Protein AF-0000000066917294 (afdb_homodimer)

pLDDT: mean 81.34, std 23.41, range [24.56, 98.25]

Radius of gyration: 37.77 Å; Cα contacts (8 Å, |Δi|>4): 476; chains: 2; bounding box: 68×116×68 Å

Solvent-accessible surface area (backbone atoms only — not comparable to full-atom values): 24797 Å² total; per-residue (Å²): 137,82,80,77,76,80,72,76,72,76,74,70,77,68,64,70,39,79,53,66,88,79,61,18,73,40,46,67,68,54,46,49,54,53,42,53,49,55,35,46,31,51,70,70,41,94,56,87,54,57,51,57,59,72,51,52,54,49,43,52,50,47,40,51,54,53,56,52,49,43,58,54,46,51,52,51,37,52,50,51,51,46,49,53,49,53,38,50,50,52,50,50,51,54,38,68,73,42,35,69,61,51,50,50,53,28,50,53,29,49,75,72,70,45,78,50,37,54,46,73,71,51,45,52,48,41,53,52,51,50,52,54,47,45,55,48,42,48,60,56,43,57,73,71,29,79,81,77,60,64,77,68,71,70,65,67,73,62,77,60,83,41,70,39,42,36,30,30,70,29,80,85,51,51,61,44,64,41,71,35,87,87,42,86,92,41,64,44,78,43,80,50,52,61,72,37,74,45,82,40,51,36,84,65,43,50,68,38,40,63,70,63,36,30,42,56,107,136,83,80,78,75,80,71,76,71,76,73,70,76,66,66,71,40,78,49,64,89,79,63,16,72,43,45,69,68,54,44,49,53,52,44,51,50,54,34,46,32,51,70,70,41,94,56,85,54,57,51,57,58,72,51,51,53,50,43,52,51,46,40,51,52,54,55,53,51,43,58,55,45,51,51,50,38,52,51,51,50,47,48,52,50,52,39,50,49,53,50,51,52,53,38,68,74,42,36,68,60,52,50,50,53,29,50,54,29,49,74,73,70,46,76,51,37,54,46,73,71,51,45,52,49,39,52,52,50,51,52,55,46,44,55,48,41,49,60,56,42,58,72,70,28,79,79,74,60,62,76,67,71,68,66,66,72,62,77,63,83,42,69,39,41,37,30,29,70,30,78,83,51,50,60,46,66,42,72,34,88,88,43,86,93,41,65,46,78,42,81,49,52,61,73,36,74,45,80,41,50,37,84,62,44,50,67,38,38,62,71,63,36,30,42,56,106

Foldseek 3Di:
DDPPPPPPPPPPVQVQQCAPDPCSRPGLVRLVVVCVVVVVCCVPDPDHDDDDVSSVVVNVVSVVVVVVVVVVVVVVVVVVVCVVCVVVVVVLVVCLVPVVVLLVVQVVCVVVVHDGPDDPVSNVVSVVSVVVVCVVCCVVVVVVVPDCPPPPPPVPPPLPQDKFKKAFAAQVDFWWWDADPVDPPDTDIGGDGHRDIDTDGCVGCVVVVVVVRMDTD/DDPPPPPPPPPPCQVQQCPPDPCSRPGLVRLVVVCVVVVVCCVPDPDHDDDDVVSVVVNVVSVVVVVVVVVVVVVVVVVVVCVVCVVVVVVLVVCLVPVVVLLVVQVVCVVVVHDGPDDPVSNVVSVVSVVVVCVVCCVVVVVVVPPCPPPPCPVPPPLPQDWFKKAFAAQVDFWWWDDDPVDPPDTDIGGDGHRDIDTDGCVTCVVVVVVVRMDTD

InterPro domains:
  IPR008591 GINS complex subunit Sld5 [PIRSF007764] (12-217)
  IPR008591 GINS complex subunit Sld5 [PTHR21206] (13-217)
  IPR036224 GINS, helical bundle-like domain superfamily [SSF158573] (26-147)
  IPR038749 GINS complex protein Sld5, alpha-helical domain [cd11711] (31-142)

Nearest PDB structures (foldseek):
  8ouw-assembly1_D  TM=7.118E-01  e=3.165E-12  Caenorhabditis elegans
  8q6o-assembly1_K  TM=6.466E-01  e=1.104E-07  Xenopus laevis
  8xkv-assembly1_C  TM=4.558E-01  e=9.664E+00  Arabidopsis thaliana
  8ouw-assembly1_D  TM=7.114E-01  e=6.153E-12  Caenorhabditis elegans
  8q6o-assembly1_K  TM=6.586E-01  e=2.449E-07  Xenopus laevis

Sequence (434 aa):
MDSGENSINDDQFELEYQGTEDAEHMTCTEIIQKMVKIWHNQYLAPDLLIHRYEIVDAMLEVANQEKEKIDEIKMEVLRIQYMIKSYINKRLKLIEENPLHYLNIDTKLRTEGKEELMDFRERNHCKKFVELYDNHMHNEVLSDLEGFFSSKPIASKKPSCARVIAKVVDDSIKHFEIPDYNSPGTSLSYDVEIESIHAIPWSVVSDFVNSGKVDLMMDSGENSINDDQFELEYQGTEDAEHMTCTEIIQKMVKIWHNQYLAPDLLIHRYEIVDAMLEVANQEKEKIDEIKMEVLRIQYMIKSYINKRLKLIEENPLHYLNIDTKLRTEGKEELMDFRERNHCKKFVELYDNHMHNEVLSDLEGFFSSKPIASKKPSCARVIAKVVDDSIKHFEIPDYNSPGTSLSYDVEIESIHAIPWSVVSDFVNSGKVDLM

Structure (mmCIF, N/CA/C/O backbone):
data_AF-0000000066917294-model_v1
#
loop_
_entity.id
_entity.type
_entity.pdbx_description
1 polymer 'DNA replication complex GINS protein SLD5'
#
loop_
_atom_site.group_PDB
_atom_site.id
_atom_site.type_symbol
_atom_site.label_atom_id
_atom_site.label_alt_id
_atom_site.label_comp_id
_atom_site.label_asym_id
_atom_site.label_entity_id
_atom_site.label_seq_id
_atom_site.pdbx_PDB_ins_code
_atom_site.Cartn_x
_atom_site.Cartn_y
_atom_site.Cartn_z
_atom_site.occupancy
_atom_site.B_iso_or_equiv
_atom_site.auth_seq_id
_atom_site.auth_comp_id
_atom_site.auth_asym_id
_atom_site.auth_atom_id
_atom_site.pdbx_PDB_model_num
ATOM 1 N N . MET A 1 1 ? 34.438 20.125 10.148 1 24.56 1 MET A N 1
ATOM 2 C CA . MET A 1 1 ? 33.219 20.562 9.5 1 24.56 1 MET A CA 1
ATOM 3 C C . MET A 1 1 ? 32.438 19.375 8.945 1 24.56 1 MET A C 1
ATOM 5 O O . MET A 1 1 ? 32.75 18.875 7.867 1 24.56 1 MET A O 1
ATOM 9 N N . ASP A 1 2 ? 32.094 18.391 9.82 1 29.27 2 ASP A N 1
ATOM 10 C CA . ASP A 1 2 ? 31.719 16.984 9.672 1 29.27 2 ASP A CA 1
ATOM 11 C C . ASP A 1 2 ? 30.281 16.844 9.156 1 29.27 2 ASP A C 1
ATOM 13 O O . ASP A 1 2 ? 29.344 17.344 9.781 1 29.27 2 ASP A O 1
ATOM 17 N N . SER A 1 3 ? 30.156 16.938 7.766 1 30.25 3 SER A N 1
ATOM 18 C CA . SER A 1 3 ? 28.953 16.828 6.961 1 30.25 3 SER A CA 1
ATOM 19 C C . SER A 1 3 ? 28.172 15.562 7.316 1 30.25 3 SER A C 1
ATOM 21 O O . SER A 1 3 ? 28.625 14.453 7.059 1 30.25 3 SER A O 1
ATOM 23 N N . GLY A 1 4 ? 27.453 15.586 8.461 1 29.39 4 GLY A N 1
ATOM 24 C CA . GLY A 1 4 ? 26.594 14.5 8.906 1 29.39 4 GLY A CA 1
ATOM 25 C C . GLY A 1 4 ? 25.594 14.062 7.859 1 29.39 4 GLY A C 1
ATOM 26 O O . GLY A 1 4 ? 24.688 14.812 7.508 1 29.39 4 GLY A O 1
ATOM 27 N N . GLU A 1 5 ? 26.047 13.219 6.879 1 28.61 5 GLU A N 1
ATOM 28 C CA . GLU A 1 5 ? 25.281 12.578 5.809 1 28.61 5 GLU A CA 1
ATOM 29 C C . GLU A 1 5 ? 24.016 11.922 6.355 1 28.61 5 GLU A C 1
ATOM 31 O O . GLU A 1 5 ? 24.078 11.102 7.27 1 28.61 5 GLU A O 1
ATOM 36 N N . ASN A 1 6 ? 22.906 12.688 6.461 1 29.95 6 ASN A N 1
ATOM 37 C CA . ASN A 1 6 ? 21.562 12.203 6.738 1 29.95 6 ASN A CA 1
ATOM 38 C C . ASN A 1 6 ? 21.203 11 5.863 1 29.95 6 ASN A C 1
ATOM 40 O O . ASN A 1 6 ? 20.812 11.172 4.707 1 29.95 6 ASN A O 1
ATOM 44 N N . SER A 1 7 ? 21.953 9.836 6.027 1 29.36 7 SER A N 1
ATOM 45 C CA . SER A 1 7 ? 21.625 8.586 5.348 1 29.36 7 SER A CA 1
ATOM 46 C C . SER A 1 7 ? 20.172 8.18 5.617 1 29.36 7 SER A C 1
ATOM 48 O O . SER A 1 7 ? 19.812 7.883 6.754 1 29.36 7 SER A O 1
ATOM 50 N N . ILE A 1 8 ? 19.203 8.867 5.012 1 29.08 8 ILE A N 1
ATOM 51 C CA . ILE A 1 8 ? 17.859 8.312 4.938 1 29.08 8 ILE A CA 1
ATOM 52 C C . ILE A 1 8 ? 17.938 6.824 4.602 1 29.08 8 ILE A C 1
ATOM 54 O O . ILE A 1 8 ? 18.406 6.449 3.52 1 29.08 8 ILE A O 1
ATOM 58 N N . ASN A 1 9 ? 18.281 6.023 5.602 1 29.64 9 ASN A N 1
ATOM 59 C CA . ASN A 1 9 ? 18.203 4.57 5.488 1 29.64 9 ASN A CA 1
ATOM 60 C C . ASN A 1 9 ? 16.875 4.133 4.867 1 29.64 9 ASN A C 1
ATOM 62 O O . ASN A 1 9 ? 15.805 4.395 5.422 1 29.64 9 ASN A O 1
ATOM 66 N N . ASP A 1 10 ? 16.734 4.25 3.553 1 30.52 10 ASP A N 1
ATOM 67 C CA . ASP A 1 10 ? 15.711 3.543 2.795 1 30.52 10 ASP A CA 1
ATOM 68 C C . ASP A 1 10 ? 15.477 2.145 3.361 1 30.52 10 ASP A C 1
ATOM 70 O O . ASP A 1 10 ? 16.312 1.251 3.191 1 30.52 10 ASP A O 1
ATOM 74 N N . ASP A 1 11 ? 14.938 2.059 4.57 1 31.25 11 ASP A N 1
ATOM 75 C CA . ASP A 1 11 ? 14.539 0.77 5.125 1 31.25 11 ASP A CA 1
ATOM 76 C C . ASP A 1 11 ? 13.781 -0.064 4.098 1 31.25 11 ASP A C 1
ATOM 78 O O . ASP A 1 11 ? 12.586 0.144 3.879 1 31.25 11 ASP A O 1
ATOM 82 N N . GLN A 1 12 ? 14.367 -0.401 2.949 1 31.03 12 GLN A N 1
ATOM 83 C CA . GLN A 1 12 ? 13.914 -1.559 2.186 1 31.03 12 GLN A CA 1
ATOM 84 C C . GLN A 1 12 ? 13.508 -2.703 3.109 1 31.03 12 GLN A C 1
ATOM 86 O O . GLN A 1 12 ? 14.359 -3.32 3.754 1 31.03 12 GLN A O 1
ATOM 91 N N . PHE A 1 13 ? 12.414 -2.555 3.756 1 30.31 13 PHE A N 1
ATOM 92 C CA . PHE A 1 13 ? 11.867 -3.682 4.504 1 30.31 13 PHE A CA 1
ATOM 93 C C . PHE A 1 13 ? 12.031 -4.98 3.723 1 30.31 13 PHE A C 1
ATOM 95 O O . PHE A 1 13 ? 11.312 -5.227 2.754 1 30.31 13 PHE A O 1
ATOM 102 N N . GLU A 1 14 ? 13.211 -5.355 3.465 1 32.44 14 GLU A N 1
ATOM 103 C CA . GLU A 1 14 ? 13.469 -6.75 3.123 1 32.44 14 GLU A CA 1
ATOM 104 C C . GLU A 1 14 ? 12.805 -7.695 4.117 1 32.44 14 GLU A C 1
ATOM 106 O O . GLU A 1 14 ? 13.234 -7.801 5.27 1 32.44 14 GLU A O 1
ATOM 111 N N . LEU A 1 15 ? 11.523 -7.711 4.176 1 31.94 15 LEU A N 1
ATOM 112 C CA . LEU A 1 15 ? 10.953 -8.781 4.984 1 31.94 15 LEU A CA 1
ATOM 113 C C . LEU A 1 15 ? 11.664 -10.102 4.711 1 31.94 15 LEU A C 1
ATOM 115 O O . LEU A 1 15 ? 11.664 -10.594 3.58 1 31.94 15 LEU A O 1
ATOM 119 N N . GLU A 1 16 ? 12.672 -10.32 5.457 1 34.5 16 GLU A N 1
ATOM 120 C CA . GLU A 1 16 ? 13.328 -11.617 5.555 1 34.5 16 GLU A CA 1
ATOM 121 C C . GLU A 1 16 ? 12.328 -12.727 5.859 1 34.5 16 GLU A C 1
ATOM 123 O O . GLU A 1 16 ? 11.727 -12.75 6.938 1 34.5 16 GLU A O 1
ATOM 128 N N . TYR A 1 17 ? 11.562 -13.164 4.934 1 33.72 17 TYR A N 1
ATOM 129 C CA . TYR A 1 17 ? 10.742 -14.359 5.086 1 33.72 17 TYR A CA 1
ATOM 130 C C . TYR A 1 17 ? 11.555 -15.523 5.633 1 33.72 17 TYR A C 1
ATOM 132 O O . TYR A 1 17 ? 12.586 -15.891 5.062 1 33.72 17 TYR A O 1
ATOM 140 N N . GLN A 1 18 ? 11.625 -15.656 6.98 1 33.62 18 GLN A N 1
ATOM 141 C CA . GLN A 1 18 ? 12.227 -16.797 7.645 1 33.62 18 GLN A CA 1
ATOM 142 C C . GLN A 1 18 ? 11.562 -18.109 7.203 1 33.62 18 GLN A C 1
ATOM 144 O O . GLN A 1 18 ? 10.844 -18.734 7.977 1 33.62 18 GLN A O 1
ATOM 149 N N . GLY A 1 19 ? 10.945 -18.328 6.082 1 34.25 19 GLY A N 1
ATOM 150 C CA . GLY A 1 19 ? 10.422 -19.656 5.809 1 34.25 19 GLY A CA 1
ATOM 151 C C . GLY A 1 19 ? 11.492 -20.734 5.82 1 34.25 19 GLY A C 1
ATOM 152 O O . GLY A 1 19 ? 12.664 -20.453 6.055 1 34.25 19 GLY A O 1
ATOM 153 N N . THR A 1 20 ? 11.133 -22.047 5.379 1 38.31 20 THR A N 1
ATOM 154 C CA . THR A 1 20 ? 12.039 -23.188 5.266 1 38.31 20 THR A CA 1
ATOM 155 C C . THR A 1 20 ? 13.344 -22.781 4.582 1 38.31 20 THR A C 1
ATOM 157 O O . THR A 1 20 ? 13.391 -21.766 3.893 1 38.31 20 THR A O 1
ATOM 160 N N . GLU A 1 21 ? 14.438 -23.766 4.625 1 40.12 21 GLU A N 1
ATOM 161 C CA . GLU A 1 21 ? 15.836 -23.5 4.324 1 40.12 21 GLU A CA 1
ATOM 162 C C . GLU A 1 21 ? 15.984 -22.672 3.057 1 40.12 21 GLU A C 1
ATOM 164 O O . GLU A 1 21 ? 16.766 -21.719 3.021 1 40.12 21 GLU A O 1
ATOM 169 N N . ASP A 1 22 ? 15.438 -23.141 1.92 1 44.91 22 ASP A N 1
ATOM 170 C CA . ASP A 1 22 ? 15.789 -22.5 0.655 1 44.91 22 ASP A CA 1
ATOM 171 C C . ASP A 1 22 ? 14.977 -21.219 0.436 1 44.91 22 ASP A C 1
ATOM 173 O O . ASP A 1 22 ? 15.477 -20.25 -0.133 1 44.91 22 ASP A O 1
ATOM 177 N N . ALA A 1 23 ? 13.57 -21.219 0.685 1 49.75 23 ALA A N 1
ATOM 178 C CA . ALA A 1 23 ? 12.766 -20.031 0.435 1 49.75 23 ALA A CA 1
ATOM 179 C C . ALA A 1 23 ? 13.008 -18.969 1.5 1 49.75 23 ALA A C 1
ATOM 181 O O . ALA A 1 23 ? 12.508 -17.844 1.394 1 49.75 23 ALA A O 1
ATOM 182 N N . GLU A 1 24 ? 13.602 -19.297 2.623 1 55.19 24 GLU A N 1
ATOM 183 C CA . GLU A 1 24 ? 13.75 -18.469 3.809 1 55.19 24 GLU A CA 1
ATOM 184 C C . GLU A 1 24 ? 14.469 -17.156 3.475 1 55.19 24 GLU A C 1
ATOM 186 O O . GLU A 1 24 ? 14.242 -16.141 4.121 1 55.19 24 GLU A O 1
ATOM 191 N N . HIS A 1 25 ? 15.102 -17.344 2.303 1 69.44 25 HIS A N 1
ATOM 192 C CA . HIS A 1 25 ? 15.93 -16.156 2.078 1 69.44 25 HIS A CA 1
ATOM 193 C C . HIS A 1 25 ? 15.523 -15.445 0.794 1 69.44 25 HIS A C 1
ATOM 195 O O . HIS A 1 25 ? 16.188 -14.5 0.368 1 69.44 25 HIS A O 1
ATOM 201 N N . MET A 1 26 ? 14.312 -15.875 0.299 1 83.69 26 MET A N 1
ATOM 202 C CA . MET A 1 26 ? 13.938 -15.281 -0.983 1 83.69 26 MET A CA 1
ATOM 203 C C . MET A 1 26 ? 13.148 -13.992 -0.778 1 83.69 26 MET A C 1
ATOM 205 O O . MET A 1 26 ? 12.391 -13.867 0.181 1 83.69 26 MET A O 1
ATOM 209 N N . THR A 1 27 ? 13.422 -13.086 -1.652 1 90.56 27 THR A N 1
ATOM 210 C CA . THR A 1 27 ? 12.656 -11.844 -1.645 1 90.56 27 THR A CA 1
ATOM 211 C C . THR A 1 27 ? 11.258 -12.07 -2.213 1 90.56 27 THR A C 1
ATOM 213 O O . THR A 1 27 ? 10.992 -13.086 -2.855 1 90.56 27 THR A O 1
ATOM 216 N N . CYS A 1 28 ? 10.352 -11.242 -1.849 1 89.31 28 CYS A N 1
ATOM 217 C CA . CYS A 1 28 ? 8.992 -11.312 -2.365 1 89.31 28 CYS A CA 1
ATOM 218 C C . CYS A 1 28 ? 8.992 -11.391 -3.889 1 89.31 28 CYS A C 1
ATOM 220 O O . CYS A 1 28 ? 8.258 -12.188 -4.473 1 89.31 28 CYS A O 1
ATOM 222 N N . THR A 1 29 ? 9.82 -10.586 -4.484 1 90.12 29 THR A N 1
ATOM 223 C CA . THR A 1 29 ? 9.898 -10.539 -5.941 1 90.12 29 THR A CA 1
ATOM 224 C C . THR A 1 29 ? 10.367 -11.883 -6.496 1 90.12 29 THR A C 1
ATOM 226 O O . THR A 1 29 ? 9.82 -12.375 -7.488 1 90.12 29 THR A O 1
ATOM 229 N N . GLU A 1 30 ? 11.281 -12.422 -5.863 1 94.56 30 GLU A N 1
ATOM 230 C CA . GLU A 1 30 ? 11.797 -13.719 -6.289 1 94.56 30 GLU A CA 1
ATOM 231 C C . GLU A 1 30 ? 10.734 -14.805 -6.145 1 94.56 30 GLU A C 1
ATOM 233 O O . GLU A 1 30 ? 10.602 -15.68 -7.008 1 94.56 30 GLU A O 1
ATOM 238 N N . ILE A 1 31 ? 10.047 -14.797 -5.023 1 96.5 31 ILE A N 1
ATOM 239 C CA . ILE A 1 31 ? 9 -15.773 -4.766 1 96.5 31 ILE A CA 1
ATOM 240 C C . ILE A 1 31 ? 7.926 -15.68 -5.852 1 96.5 31 ILE A C 1
ATOM 242 O O . ILE A 1 31 ? 7.469 -16.703 -6.371 1 96.5 31 ILE A O 1
ATOM 246 N N . ILE A 1 32 ? 7.586 -14.539 -6.234 1 96.06 32 ILE A N 1
ATOM 247 C CA . ILE A 1 32 ? 6.57 -14.32 -7.258 1 96.06 32 ILE A CA 1
ATOM 248 C C . ILE A 1 32 ? 7.055 -14.875 -8.594 1 96.06 32 ILE A C 1
ATOM 250 O O . ILE A 1 32 ? 6.309 -15.562 -9.297 1 96.06 32 ILE A O 1
ATOM 254 N N . GLN A 1 33 ? 8.266 -14.562 -8.883 1 94.81 33 GLN A N 1
ATOM 255 C CA . GLN A 1 33 ? 8.828 -15.039 -10.141 1 94.81 33 GLN A CA 1
ATOM 256 C C . GLN A 1 33 ? 8.828 -16.562 -10.203 1 94.81 33 GLN A C 1
ATOM 258 O O . GLN A 1 33 ? 8.477 -17.156 -11.227 1 94.81 33 GLN A O 1
ATOM 263 N N . LYS A 1 34 ? 9.234 -17.172 -9.156 1 96.25 34 LYS A N 1
ATOM 264 C CA . LYS A 1 34 ? 9.242 -18.641 -9.094 1 96.25 34 LYS A CA 1
ATOM 265 C C . LYS A 1 34 ? 7.828 -19.203 -9.211 1 96.25 34 LYS A C 1
ATOM 267 O O . LYS A 1 34 ? 7.605 -20.203 -9.883 1 96.25 34 LYS A O 1
ATOM 272 N N . MET A 1 35 ? 6.902 -18.531 -8.547 1 97.62 35 MET A N 1
ATOM 273 C CA . MET A 1 35 ? 5.508 -18.969 -8.594 1 97.62 35 MET A CA 1
ATOM 274 C C . MET A 1 35 ? 4.977 -18.922 -10.023 1 97.62 35 MET A C 1
ATOM 276 O O . MET A 1 35 ? 4.309 -19.844 -10.477 1 97.62 35 MET A O 1
ATOM 280 N N . VAL A 1 36 ? 5.277 -17.844 -10.688 1 97 36 VAL A N 1
ATOM 281 C CA . VAL A 1 36 ? 4.824 -17.703 -12.062 1 97 36 VAL A CA 1
ATOM 282 C C . VAL A 1 36 ? 5.359 -18.844 -12.914 1 97 36 VAL A C 1
ATOM 284 O O . VAL A 1 36 ? 4.621 -19.438 -13.711 1 97 36 VAL A O 1
ATOM 287 N N . LYS A 1 37 ? 6.566 -19.125 -12.719 1 96.38 37 LYS A N 1
ATOM 288 C CA . LYS A 1 37 ? 7.223 -20.188 -13.484 1 96.38 37 LYS A CA 1
ATOM 289 C C . LYS A 1 37 ? 6.574 -21.531 -13.219 1 96.38 37 LYS A C 1
ATOM 291 O O . LYS A 1 37 ? 6.203 -22.25 -14.164 1 96.38 37 LYS A O 1
ATOM 296 N N . ILE A 1 38 ? 6.434 -21.906 -12.016 1 97.38 38 ILE A N 1
ATOM 297 C CA . ILE A 1 38 ? 5.922 -23.234 -11.695 1 97.38 38 ILE A CA 1
ATOM 298 C C . ILE A 1 38 ? 4.453 -23.344 -12.102 1 97.38 38 ILE A C 1
ATOM 300 O O . ILE A 1 38 ? 3.988 -24.406 -12.508 1 97.38 38 ILE A O 1
ATOM 304 N N . TRP A 1 39 ? 3.758 -22.234 -11.898 1 97.56 39 TRP A N 1
ATOM 305 C CA . TRP A 1 39 ? 2.359 -22.172 -12.312 1 97.56 39 TRP A CA 1
ATOM 306 C C . TRP A 1 39 ? 2.223 -22.406 -13.812 1 97.56 39 TRP A C 1
ATOM 308 O O . TRP A 1 39 ? 1.43 -23.25 -14.25 1 97.56 39 TRP A O 1
ATOM 318 N N . HIS A 1 40 ? 3.027 -21.734 -14.555 1 96.81 40 HIS A N 1
ATOM 319 C CA . HIS A 1 40 ? 3.002 -21.875 -16 1 96.81 40 HIS A CA 1
ATOM 320 C C . HIS A 1 40 ? 3.377 -23.281 -16.438 1 96.81 40 HIS A C 1
ATOM 322 O O . HIS A 1 40 ? 2.689 -23.891 -17.266 1 96.81 40 HIS A O 1
ATOM 328 N N . ASN A 1 41 ? 4.434 -23.797 -15.914 1 97.75 41 ASN A N 1
ATOM 329 C CA . ASN A 1 41 ? 4.891 -25.141 -16.25 1 97.75 41 ASN A CA 1
ATOM 330 C C . ASN A 1 41 ? 3.828 -26.188 -15.961 1 97.75 41 ASN A C 1
ATOM 332 O O . ASN A 1 41 ? 3.533 -27.031 -16.797 1 97.75 41 ASN A O 1
ATOM 336 N N . GLN A 1 42 ? 3.225 -26.109 -14.781 1 97.81 42 GLN A N 1
ATOM 337 C CA . GLN A 1 42 ? 2.195 -27.078 -14.43 1 97.81 42 GLN A CA 1
ATOM 338 C C . GLN A 1 42 ? 0.97 -26.938 -15.328 1 97.81 42 GLN A C 1
ATOM 340 O O . GLN A 1 42 ? 0.351 -27.938 -15.711 1 97.81 42 GLN A O 1
ATOM 345 N N . TYR A 1 43 ? 0.682 -25.688 -15.656 1 96.31 43 TYR A N 1
ATOM 346 C CA . TYR A 1 43 ? -0.485 -25.406 -16.484 1 96.31 43 TYR A CA 1
ATOM 347 C C . TYR A 1 43 ? -0.323 -26.016 -17.875 1 96.31 43 TYR A C 1
ATOM 349 O O . TYR A 1 43 ? -1.275 -26.562 -18.438 1 96.31 43 TYR A O 1
ATOM 357 N N . LEU A 1 44 ? 0.838 -26 -18.391 1 95.88 44 LEU A N 1
ATOM 358 C CA . LEU A 1 44 ? 1.086 -26.406 -19.766 1 95.88 44 LEU A CA 1
ATOM 359 C C . LEU A 1 44 ? 1.524 -27.875 -19.828 1 95.88 44 LEU A C 1
ATOM 361 O O . LEU A 1 44 ? 1.482 -28.5 -20.891 1 95.88 44 LEU A O 1
ATOM 365 N N . ALA A 1 45 ? 1.94 -28.406 -18.75 1 96.5 45 ALA A N 1
ATOM 366 C CA . ALA A 1 45 ? 2.416 -29.781 -18.719 1 96.5 45 ALA A CA 1
ATOM 367 C C . ALA A 1 45 ? 1.264 -30.766 -18.906 1 96.5 45 ALA A C 1
ATOM 369 O O . ALA A 1 45 ? 0.181 -30.578 -18.344 1 96.5 45 ALA A O 1
ATOM 370 N N . PRO A 1 46 ? 1.436 -31.766 -19.703 1 93.81 46 PRO A N 1
ATOM 371 C CA . PRO A 1 46 ? 0.395 -32.781 -19.859 1 93.81 46 PRO A CA 1
ATOM 372 C C . PRO A 1 46 ? 0.327 -33.75 -18.688 1 93.81 46 PRO A C 1
ATOM 374 O O . PRO A 1 46 ? -0.612 -34.531 -18.594 1 93.81 46 PRO A O 1
ATOM 377 N N . ASP A 1 47 ? 1.334 -33.656 -17.812 1 95.19 47 ASP A N 1
ATOM 378 C CA . ASP A 1 47 ? 1.451 -34.562 -16.688 1 95.19 47 ASP A CA 1
ATOM 379 C C . ASP A 1 47 ? 1.624 -33.812 -15.375 1 95.19 47 ASP A C 1
ATOM 381 O O . ASP A 1 47 ? 1.837 -32.594 -15.383 1 95.19 47 ASP A O 1
ATOM 385 N N . LEU A 1 48 ? 1.441 -34.531 -14.305 1 97.44 48 LEU A N 1
ATOM 386 C CA . LEU A 1 48 ? 1.658 -33.969 -12.977 1 97.44 48 LEU A CA 1
ATOM 387 C C . LEU A 1 48 ? 3.146 -33.781 -12.711 1 97.44 48 LEU A C 1
ATOM 389 O O . LEU A 1 48 ? 3.939 -34.688 -12.867 1 97.44 48 LEU A O 1
ATOM 393 N N . LEU A 1 49 ? 3.504 -32.562 -12.367 1 97.94 49 LEU A N 1
ATOM 394 C CA . LEU A 1 49 ? 4.898 -32.281 -12.062 1 97.94 49 LEU A CA 1
ATOM 395 C C . LEU A 1 49 ? 5.18 -32.469 -10.57 1 97.94 49 LEU A C 1
ATOM 397 O O . LEU A 1 49 ? 4.25 -32.562 -9.773 1 97.94 49 LEU A O 1
ATOM 401 N N . ILE A 1 50 ? 6.496 -32.562 -10.281 1 97.88 50 ILE A N 1
ATOM 402 C CA . ILE A 1 50 ? 6.887 -32.594 -8.875 1 97.88 50 ILE A CA 1
ATOM 403 C C . ILE A 1 50 ? 6.324 -31.359 -8.156 1 97.88 50 ILE A C 1
ATOM 405 O O . ILE A 1 50 ? 6.387 -30.25 -8.672 1 97.88 50 ILE A O 1
ATOM 409 N N . HIS A 1 51 ? 5.746 -31.531 -6.973 1 97.5 51 HIS A N 1
ATOM 410 C CA . HIS A 1 51 ? 5.074 -30.438 -6.293 1 97.5 51 HIS A CA 1
ATOM 411 C C . HIS A 1 51 ? 6.074 -29.375 -5.848 1 97.5 51 HIS A C 1
ATOM 413 O O . HIS A 1 51 ? 7.242 -29.672 -5.602 1 97.5 51 HIS A O 1
ATOM 419 N N . ARG A 1 52 ? 5.691 -28.188 -5.809 1 96.88 52 ARG A N 1
ATOM 420 C CA . ARG A 1 52 ? 6.488 -27.062 -5.32 1 96.88 52 ARG A CA 1
ATOM 421 C C . ARG A 1 52 ? 5.727 -26.281 -4.258 1 96.88 52 ARG A C 1
ATOM 423 O O . ARG A 1 52 ? 5.645 -25.047 -4.332 1 96.88 52 ARG A O 1
ATOM 430 N N . TYR A 1 53 ? 5.25 -26.969 -3.289 1 96.19 53 TYR A N 1
ATOM 431 C CA . TYR A 1 53 ? 4.383 -26.344 -2.295 1 96.19 53 TYR A CA 1
ATOM 432 C C . TYR A 1 53 ? 5.176 -25.422 -1.385 1 96.19 53 TYR A C 1
ATOM 434 O O . TYR A 1 53 ? 4.605 -24.547 -0.729 1 96.19 53 TYR A O 1
ATOM 442 N N . GLU A 1 54 ? 6.559 -25.641 -1.356 1 95.44 54 GLU A N 1
ATOM 443 C CA . GLU A 1 54 ? 7.375 -24.672 -0.643 1 95.44 54 GLU A CA 1
ATOM 444 C C . GLU A 1 54 ? 7.219 -23.266 -1.247 1 95.44 54 GLU A C 1
ATOM 446 O O . GLU A 1 54 ? 7.258 -22.266 -0.529 1 95.44 54 GLU A O 1
ATOM 451 N N . ILE A 1 55 ? 7.09 -23.203 -2.562 1 97 55 ILE A N 1
ATOM 452 C CA . ILE A 1 55 ? 6.891 -21.938 -3.246 1 97 55 ILE A CA 1
ATOM 453 C C . ILE A 1 55 ? 5.457 -21.453 -3.035 1 97 55 ILE A C 1
ATOM 455 O O . ILE A 1 55 ? 5.223 -20.266 -2.785 1 97 55 ILE A O 1
ATOM 459 N N . VAL A 1 56 ? 4.453 -22.359 -3.094 1 97.31 56 VAL A N 1
ATOM 460 C CA . VAL A 1 56 ? 3.043 -22.047 -2.896 1 97.31 56 VAL A CA 1
ATOM 461 C C . VAL A 1 56 ? 2.834 -21.453 -1.502 1 97.31 56 VAL A C 1
ATOM 463 O O . VAL A 1 56 ? 2.211 -20.406 -1.35 1 97.31 56 VAL A O 1
ATOM 466 N N . ASP A 1 57 ? 3.426 -22.141 -0.574 1 96.62 57 ASP A N 1
ATOM 467 C CA . ASP A 1 57 ? 3.295 -21.672 0.807 1 96.62 57 ASP A CA 1
ATOM 468 C C . ASP A 1 57 ? 3.953 -20.312 1 1 96.62 57 ASP A C 1
ATOM 470 O O . ASP A 1 57 ? 3.416 -19.453 1.7 1 96.62 57 ASP A O 1
ATOM 474 N N . ALA A 1 58 ? 5.098 -20.203 0.424 1 96.94 58 ALA A N 1
ATOM 475 C CA . ALA A 1 58 ? 5.773 -18.906 0.473 1 96.94 58 ALA A CA 1
ATOM 476 C C . ALA A 1 58 ? 4.926 -17.828 -0.194 1 96.94 58 ALA A C 1
ATOM 478 O O . ALA A 1 58 ? 4.875 -16.688 0.281 1 96.94 58 ALA A O 1
ATOM 479 N N . MET A 1 59 ? 4.297 -18.172 -1.296 1 97 59 MET A N 1
ATOM 480 C CA . MET A 1 59 ? 3.457 -17.234 -2.025 1 97 59 MET A CA 1
ATOM 481 C C . MET A 1 59 ? 2.26 -16.812 -1.183 1 97 59 MET A C 1
ATOM 483 O O . MET A 1 59 ? 1.827 -15.656 -1.248 1 97 59 MET A O 1
ATOM 487 N N . LEU A 1 60 ? 1.729 -17.703 -0.443 1 96.75 60 LEU A N 1
ATOM 488 C CA . LEU A 1 60 ? 0.639 -17.391 0.475 1 96.75 60 LEU A CA 1
ATOM 489 C C . LEU A 1 60 ? 1.082 -16.375 1.52 1 96.75 60 LEU A C 1
ATOM 491 O O . LEU A 1 60 ? 0.325 -15.469 1.867 1 96.75 60 LEU A O 1
ATOM 495 N N . GLU A 1 61 ? 2.25 -16.562 1.889 1 95.88 61 GLU A N 1
ATOM 496 C CA . GLU A 1 61 ? 2.809 -15.602 2.836 1 95.88 61 GLU A CA 1
ATOM 497 C C . GLU A 1 61 ? 2.961 -14.227 2.197 1 95.88 61 GLU A C 1
ATOM 499 O O . GLU A 1 61 ? 2.684 -13.211 2.834 1 95.88 61 GLU A O 1
ATOM 504 N N . VAL A 1 62 ? 3.441 -14.164 0.993 1 95.56 62 VAL A N 1
ATOM 505 C CA . VAL A 1 62 ? 3.559 -12.914 0.251 1 95.56 62 VAL A CA 1
ATOM 506 C C . VAL A 1 62 ? 2.191 -12.242 0.152 1 95.56 62 VAL A C 1
ATOM 508 O O . VAL A 1 62 ? 2.066 -11.039 0.387 1 95.56 62 VAL A O 1
ATOM 511 N N . ALA A 1 63 ? 1.141 -12.984 -0.2 1 96.12 63 ALA A N 1
ATOM 512 C CA . ALA A 1 63 ? -0.216 -12.453 -0.308 1 96.12 63 ALA A CA 1
ATOM 513 C C . ALA A 1 63 ? -0.659 -11.805 1.003 1 96.12 63 ALA A C 1
ATOM 515 O O . ALA A 1 63 ? -1.252 -10.727 1.001 1 96.12 63 ALA A O 1
ATOM 516 N N . ASN A 1 64 ? -0.359 -12.438 2.072 1 95.62 64 ASN A N 1
ATOM 517 C CA . ASN A 1 64 ? -0.739 -11.922 3.385 1 95.62 64 ASN A CA 1
ATOM 518 C C . ASN A 1 64 ? 0.008 -10.633 3.721 1 95.62 64 ASN A C 1
ATOM 520 O O . ASN A 1 64 ? -0.565 -9.711 4.309 1 95.62 64 ASN A O 1
ATOM 524 N N . GLN A 1 65 ? 1.23 -10.617 3.406 1 94.81 65 GLN A N 1
ATOM 525 C CA . GLN A 1 65 ? 2.021 -9.414 3.623 1 94.81 65 GLN A CA 1
ATOM 526 C C . GLN A 1 65 ? 1.463 -8.234 2.83 1 94.81 65 GLN A C 1
ATOM 528 O O . GLN A 1 65 ? 1.376 -7.117 3.342 1 94.81 65 GLN A O 1
ATOM 533 N N . GLU A 1 66 ? 1.153 -8.484 1.577 1 92.75 66 GLU A N 1
ATOM 534 C CA . GLU A 1 66 ? 0.546 -7.449 0.748 1 92.75 66 GLU A CA 1
ATOM 535 C C . GLU A 1 66 ? -0.752 -6.941 1.365 1 92.75 66 GLU A C 1
ATOM 537 O O . GLU A 1 66 ? -1.02 -5.738 1.356 1 92.75 66 GLU A O 1
ATOM 542 N N . LYS A 1 67 ? -1.557 -7.828 1.921 1 95.81 67 LYS A N 1
ATOM 543 C CA . LYS A 1 67 ? -2.818 -7.457 2.555 1 95.81 67 LYS A CA 1
ATOM 544 C C . LYS A 1 67 ? -2.578 -6.559 3.766 1 95.81 67 LYS A C 1
ATOM 546 O O . LYS A 1 67 ? -3.34 -5.621 4.012 1 95.81 67 LYS A O 1
ATOM 551 N N . GLU A 1 68 ? -1.585 -6.824 4.488 1 95.25 68 GLU A N 1
ATOM 552 C CA . GLU A 1 68 ? -1.264 -6.047 5.684 1 95.25 68 GLU A CA 1
ATOM 553 C C . GLU A 1 68 ? -0.896 -4.609 5.324 1 95.25 68 GLU A C 1
ATOM 555 O O . GLU A 1 68 ? -1.106 -3.693 6.117 1 95.25 68 GLU A O 1
ATOM 560 N N . LYS A 1 69 ? -0.248 -4.438 4.188 1 94.44 69 LYS A N 1
ATOM 561 C CA . LYS A 1 69 ? 0.121 -3.104 3.73 1 94.44 69 LYS A CA 1
ATOM 562 C C . LYS A 1 69 ? -1.109 -2.211 3.59 1 94.44 69 LYS A C 1
ATOM 564 O O . LYS A 1 69 ? -1.019 -0.991 3.744 1 94.44 69 LYS A O 1
ATOM 569 N N . ILE A 1 70 ? -2.219 -2.801 3.254 1 96.25 70 ILE A N 1
ATOM 570 C CA . ILE A 1 70 ? -3.451 -2.051 3.047 1 96.25 70 ILE A CA 1
ATOM 571 C C . ILE A 1 70 ? -3.838 -1.326 4.336 1 96.25 70 ILE A C 1
ATOM 573 O O . ILE A 1 70 ? -4.152 -0.134 4.312 1 96.25 70 ILE A O 1
ATOM 577 N N . ASP A 1 71 ? -3.797 -2.029 5.434 1 94.69 71 ASP A N 1
ATOM 578 C CA . ASP A 1 71 ? -4.152 -1.434 6.715 1 94.69 71 ASP A CA 1
ATOM 579 C C . ASP A 1 71 ? -3.191 -0.306 7.086 1 94.69 71 ASP A C 1
ATOM 581 O O . ASP A 1 71 ? -3.607 0.715 7.637 1 94.69 71 ASP A O 1
ATOM 585 N N . GLU A 1 72 ? -1.941 -0.518 6.848 1 94.38 72 GLU A N 1
ATOM 586 C CA . GLU A 1 72 ? -0.943 0.516 7.102 1 94.38 72 GLU A CA 1
ATOM 587 C C . GLU A 1 72 ? -1.247 1.784 6.309 1 94.38 72 GLU A C 1
ATOM 589 O O . GLU A 1 72 ? -1.161 2.893 6.844 1 94.38 72 GLU A O 1
ATOM 594 N N . ILE A 1 73 ? -1.56 1.618 5.066 1 96 73 ILE A N 1
ATOM 595 C CA . ILE A 1 73 ? -1.862 2.748 4.195 1 96 73 ILE A CA 1
ATOM 596 C C . ILE A 1 73 ? -3.123 3.457 4.688 1 96 73 ILE A C 1
ATOM 598 O O . ILE A 1 73 ? -3.182 4.688 4.707 1 96 73 ILE A O 1
ATOM 602 N N . LYS A 1 74 ? -4.152 2.686 5.062 1 96.31 74 LYS A N 1
ATOM 603 C CA . LYS A 1 74 ? -5.391 3.254 5.582 1 96.31 74 LYS A CA 1
ATOM 604 C C . LYS A 1 74 ? -5.121 4.129 6.805 1 96.31 74 LYS A C 1
ATOM 606 O O . LYS A 1 74 ? -5.676 5.223 6.93 1 96.31 74 LYS A O 1
ATOM 611 N N . MET A 1 75 ? -4.262 3.656 7.703 1 95 75 MET A N 1
ATOM 612 C CA . MET A 1 75 ? -3.906 4.418 8.898 1 95 75 MET A CA 1
ATOM 613 C C . MET A 1 75 ? -3.223 5.73 8.523 1 95 75 MET A C 1
ATOM 615 O O . MET A 1 75 ? -3.494 6.77 9.125 1 95 75 MET A O 1
ATOM 619 N N . GLU A 1 76 ? -2.344 5.574 7.547 1 94 76 GLU A N 1
ATOM 620 C CA . GLU A 1 76 ? -1.648 6.781 7.105 1 94 76 GLU A CA 1
ATOM 621 C C . GLU A 1 76 ? -2.621 7.781 6.488 1 94 76 GLU A C 1
ATOM 623 O O . GLU A 1 76 ? -2.52 8.984 6.738 1 94 76 GLU A O 1
ATOM 628 N N . VAL A 1 77 ? -3.514 7.348 5.723 1 96.69 77 VAL A N 1
ATOM 629 C CA . VAL A 1 77 ? -4.516 8.203 5.09 1 96.69 77 VAL A CA 1
ATOM 630 C C . VAL A 1 77 ? -5.375 8.867 6.164 1 96.69 77 VAL A C 1
ATOM 632 O O . VAL A 1 77 ? -5.641 10.07 6.094 1 96.69 77 VAL A O 1
ATOM 635 N N . LEU A 1 78 ? -5.84 8.125 7.184 1 96.75 78 LEU A N 1
ATOM 636 C CA . LEU A 1 78 ? -6.633 8.648 8.289 1 96.75 78 LEU A CA 1
ATOM 637 C C . LEU A 1 78 ? -5.867 9.734 9.039 1 96.75 78 LEU A C 1
ATOM 639 O O . LEU A 1 78 ? -6.438 10.766 9.406 1 96.75 78 LEU A O 1
ATOM 643 N N . ARG A 1 79 ? -4.594 9.43 9.266 1 97 79 ARG A N 1
ATOM 644 C CA . ARG A 1 79 ? -3.744 10.398 9.945 1 97 79 ARG A CA 1
ATOM 645 C C . ARG A 1 79 ? -3.656 11.703 9.156 1 97 79 ARG A C 1
ATOM 647 O O . ARG A 1 79 ? -3.791 12.789 9.727 1 97 79 ARG A O 1
ATOM 654 N N . ILE A 1 80 ? -3.445 11.672 7.871 1 97.44 80 ILE A N 1
ATOM 655 C CA . ILE A 1 80 ? -3.346 12.836 6.996 1 97.44 80 ILE A CA 1
ATOM 656 C C . ILE A 1 80 ? -4.656 13.617 7.027 1 97.44 80 ILE A C 1
ATOM 658 O O . ILE A 1 80 ? -4.656 14.836 7.203 1 97.44 80 ILE A O 1
ATOM 662 N N . GLN A 1 81 ? -5.727 12.898 6.914 1 96.69 81 GLN A N 1
ATOM 663 C CA . GLN A 1 81 ? -7.047 13.523 6.926 1 96.69 81 GLN A CA 1
ATOM 664 C C . GLN A 1 81 ? -7.305 14.234 8.25 1 96.69 81 GLN A C 1
ATOM 666 O O . GLN A 1 81 ? -7.836 15.352 8.273 1 96.69 81 GLN A O 1
ATOM 671 N N . TYR A 1 82 ? -6.953 13.641 9.297 1 97.75 82 TYR A N 1
ATOM 672 C CA . TYR A 1 82 ? -7.117 14.25 10.617 1 97.75 82 TYR A CA 1
ATOM 673 C C . TYR A 1 82 ? -6.324 15.547 10.727 1 97.75 82 TYR A C 1
ATOM 675 O O . TYR A 1 82 ? -6.844 16.562 11.203 1 97.75 82 TYR A O 1
ATOM 683 N N . MET A 1 83 ? -5.102 15.461 10.297 1 97.44 83 MET A N 1
ATOM 684 C CA . MET A 1 83 ? -4.238 16.641 10.367 1 97.44 83 MET A CA 1
ATOM 685 C C . MET A 1 83 ? -4.836 17.797 9.578 1 97.44 83 MET A C 1
ATOM 687 O O . MET A 1 83 ? -4.879 18.922 10.07 1 97.44 83 MET A O 1
ATOM 691 N N . ILE A 1 84 ? -5.266 17.469 8.359 1 97.94 84 ILE A N 1
ATOM 692 C CA . ILE A 1 84 ? -5.844 18.484 7.492 1 97.94 84 ILE A CA 1
ATOM 693 C C . ILE A 1 84 ? -7.09 19.078 8.148 1 97.94 84 ILE A C 1
ATOM 695 O O . ILE A 1 84 ? -7.215 20.297 8.266 1 97.94 84 ILE A O 1
ATOM 699 N N . LYS A 1 85 ? -7.988 18.219 8.594 1 97.5 85 LYS A N 1
ATOM 700 C CA . LYS A 1 85 ? -9.227 18.656 9.234 1 97.5 85 LYS A CA 1
ATOM 701 C C . LYS A 1 85 ? -8.945 19.484 10.484 1 97.5 85 LYS A C 1
ATOM 703 O O . LYS A 1 85 ? -9.562 20.531 10.703 1 97.5 85 LYS A O 1
ATOM 708 N N . SER A 1 86 ? -8.07 18.906 11.273 1 97.56 86 SER A N 1
ATOM 709 C CA . SER A 1 86 ? -7.695 19.578 12.508 1 97.56 86 SER A CA 1
ATOM 710 C C . SER A 1 86 ? -7.137 20.969 12.227 1 97.56 86 SER A C 1
ATOM 712 O O . SER A 1 86 ? -7.484 21.938 12.906 1 97.56 86 SER A O 1
ATOM 714 N N . TYR A 1 87 ? -6.27 21.188 11.227 1 98.19 87 TYR A N 1
ATOM 715 C CA . TYR A 1 87 ? -5.684 22.453 10.805 1 98.19 87 TYR A CA 1
ATOM 716 C C . TYR A 1 87 ? -6.762 23.422 10.359 1 98.19 87 TYR A C 1
ATOM 718 O O . TYR A 1 87 ? -6.801 24.578 10.82 1 98.19 87 TYR A O 1
ATOM 726 N N . ILE A 1 88 ? -7.617 22.953 9.539 1 98.19 88 ILE A N 1
ATOM 727 C CA . ILE A 1 88 ? -8.664 23.797 8.977 1 98.19 88 ILE A CA 1
ATOM 728 C C . ILE A 1 88 ? -9.641 24.219 10.078 1 98.19 88 ILE A C 1
ATOM 730 O O . ILE A 1 88 ? -10.008 25.391 10.18 1 98.19 88 ILE A O 1
ATOM 734 N N . ASN A 1 89 ? -10 23.234 10.883 1 97.69 89 ASN A N 1
ATOM 735 C CA . ASN A 1 89 ? -10.938 23.5 11.961 1 97.69 89 ASN A CA 1
ATOM 736 C C . ASN A 1 89 ? -10.391 24.531 12.938 1 97.69 89 ASN A C 1
ATOM 738 O O . ASN A 1 89 ? -11.125 25.406 13.398 1 97.69 89 ASN A O 1
ATOM 742 N N . LYS A 1 90 ? -9.172 24.422 13.312 1 97.81 90 LYS A N 1
ATOM 743 C CA . LYS A 1 90 ? -8.539 25.391 14.211 1 97.81 90 LYS A CA 1
ATOM 744 C C . LYS A 1 90 ? -8.562 26.797 13.617 1 97.81 90 LYS A C 1
ATOM 746 O O . LYS A 1 90 ? -8.883 27.766 14.305 1 97.81 90 LYS A O 1
ATOM 751 N N . ARG A 1 91 ? -8.242 26.891 12.344 1 98 91 ARG A N 1
ATOM 752 C CA . ARG A 1 91 ? -8.227 28.188 11.68 1 98 91 ARG A CA 1
ATOM 753 C C . ARG A 1 91 ? -9.633 28.781 11.602 1 98 91 ARG A C 1
ATOM 755 O O . ARG A 1 91 ? -9.836 29.953 11.93 1 98 91 ARG A O 1
ATOM 762 N N . LEU A 1 92 ? -10.586 27.969 11.227 1 97.19 92 LEU A N 1
ATOM 763 C CA . LEU A 1 92 ? -11.961 28.453 11.125 1 97.19 92 LEU A CA 1
ATOM 764 C C . LEU A 1 92 ? -12.484 28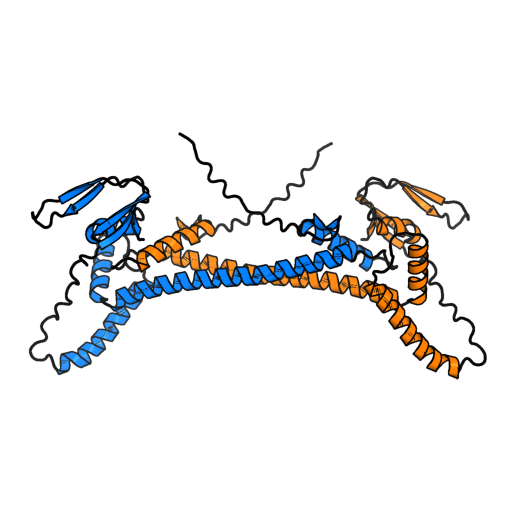.906 12.484 1 97.19 92 LEU A C 1
ATOM 766 O O . LEU A 1 92 ? -13.195 29.906 12.586 1 97.19 92 LEU A O 1
ATOM 770 N N . LYS A 1 93 ? -12.156 28.125 13.484 1 96.69 93 LYS A N 1
ATOM 771 C CA . LYS A 1 93 ? -12.562 28.5 14.836 1 96.69 93 LYS A CA 1
ATOM 772 C C . LYS A 1 93 ? -12.023 29.875 15.211 1 96.69 93 LYS A C 1
ATOM 774 O O . LYS A 1 93 ? -12.758 30.703 15.758 1 96.69 93 LYS A O 1
ATOM 779 N N . LEU A 1 94 ? -10.758 30.141 14.984 1 95.81 94 LEU A N 1
ATOM 780 C CA . LEU A 1 94 ? -10.148 31.438 15.273 1 95.81 94 LEU A CA 1
ATOM 781 C C . LEU A 1 94 ? -10.836 32.562 14.5 1 95.81 94 LEU A C 1
ATOM 783 O O . LEU A 1 94 ? -11.141 33.625 15.055 1 95.81 94 LEU A O 1
ATOM 787 N N . ILE A 1 95 ? -11.125 32.25 13.219 1 96 95 ILE A N 1
ATOM 788 C CA . ILE A 1 95 ? -11.766 33.219 12.352 1 96 95 ILE A CA 1
ATOM 789 C C . ILE A 1 95 ? -13.164 33.531 12.875 1 96 95 ILE A C 1
ATOM 791 O O . ILE A 1 95 ? -13.555 34.719 12.953 1 96 95 ILE A O 1
ATOM 795 N N . GLU A 1 96 ? -13.883 32.562 13.273 1 93.88 96 GLU A N 1
ATOM 796 C CA . GLU A 1 96 ? -15.266 32.719 13.734 1 93.88 96 GLU A CA 1
ATOM 797 C C . GLU A 1 96 ? -15.312 33.406 15.086 1 93.88 96 GLU A C 1
ATOM 799 O O . GLU A 1 96 ? -16.312 34.031 15.43 1 93.88 96 GLU A O 1
ATOM 804 N N . GLU A 1 97 ? -14.32 33.281 15.844 1 92.81 97 GLU A N 1
ATOM 805 C CA . GLU A 1 97 ? -14.258 33.938 17.141 1 92.81 97 GLU A CA 1
ATOM 806 C C . GLU A 1 97 ? -14.18 35.469 16.984 1 92.81 97 GLU A C 1
ATOM 808 O O . GLU A 1 97 ? -14.703 36.219 17.812 1 92.81 97 GLU A O 1
ATOM 813 N N . ASN A 1 98 ? -13.414 35.938 16 1 91.62 98 ASN A N 1
ATOM 814 C CA . ASN A 1 98 ? -13.289 37.375 15.719 1 91.62 98 ASN A CA 1
ATOM 815 C C . ASN A 1 98 ? -13.242 37.656 14.219 1 91.62 98 ASN A C 1
ATOM 817 O O . ASN A 1 98 ? -12.234 38.156 13.703 1 91.62 98 ASN A O 1
ATOM 821 N N . PRO A 1 99 ? -14.328 37.438 13.508 1 92.94 99 PRO A N 1
ATOM 822 C CA . PRO A 1 99 ? -14.328 37.438 12.047 1 92.94 99 PRO A CA 1
ATOM 823 C C . PRO A 1 99 ? -13.992 38.812 11.469 1 92.94 99 PRO A C 1
ATOM 825 O O . PRO A 1 99 ? -13.242 38.938 10.5 1 92.94 99 PRO A O 1
ATOM 828 N N . LEU A 1 100 ? -14.594 39.906 12.062 1 91.88 100 LEU A N 1
ATOM 829 C CA . LEU A 1 100 ? -14.352 41.25 11.539 1 91.88 100 LEU A CA 1
ATOM 830 C C . LEU A 1 100 ? -12.883 41.625 11.711 1 91.88 100 LEU A C 1
ATOM 832 O O . LEU A 1 100 ? -12.297 42.281 10.836 1 91.88 100 LEU A O 1
ATOM 836 N N . HIS A 1 101 ? -12.344 41.25 12.859 1 92.12 101 HIS A N 1
ATOM 837 C CA . HIS A 1 101 ? -10.93 41.5 13.141 1 92.12 101 HIS A CA 1
ATOM 838 C C . HIS A 1 101 ? -10.031 40.906 12.07 1 92.12 101 HIS A C 1
ATOM 840 O O . HIS A 1 101 ? -9.219 41.625 11.461 1 92.12 101 HIS A O 1
ATOM 846 N N . TYR A 1 102 ? -10.195 39.688 11.805 1 94.88 102 TYR A N 1
ATOM 847 C CA . TYR A 1 102 ? -9.328 38.969 10.875 1 94.88 102 TYR A CA 1
ATOM 848 C C . TYR A 1 102 ? -9.609 39.406 9.438 1 94.88 102 TYR A C 1
ATOM 850 O O . TYR A 1 102 ? -8.695 39.469 8.609 1 94.88 102 TYR A O 1
ATOM 858 N N . LEU A 1 103 ? -10.836 39.719 9.109 1 94.94 103 LEU A N 1
ATOM 859 C CA . LEU A 1 103 ? -11.164 40.25 7.781 1 94.94 103 LEU A CA 1
ATOM 860 C C . LEU A 1 103 ? -10.445 41.562 7.52 1 94.94 103 LEU A C 1
ATOM 862 O O . LEU A 1 103 ? -9.922 41.781 6.426 1 94.94 103 LEU A O 1
ATOM 866 N N . ASN A 1 104 ? -10.422 42.375 8.5 1 94.81 104 ASN A N 1
ATOM 867 C CA . ASN A 1 104 ? -9.75 43.656 8.383 1 94.81 104 ASN A CA 1
ATOM 868 C C . ASN A 1 104 ? -8.242 43.5 8.188 1 94.81 104 ASN A C 1
ATOM 870 O O . ASN A 1 104 ? -7.645 44.156 7.332 1 94.81 104 ASN A O 1
ATOM 874 N N . ILE A 1 105 ? -7.668 42.656 9.008 1 94.56 105 ILE A N 1
ATOM 875 C CA . ILE A 1 105 ? -6.238 42.375 8.906 1 94.56 105 ILE A CA 1
ATOM 876 C C . ILE A 1 105 ? -5.918 41.812 7.52 1 94.56 105 ILE A C 1
ATOM 878 O O . ILE A 1 105 ? -4.969 42.281 6.871 1 94.56 105 ILE A O 1
ATOM 882 N N . ASP A 1 106 ? -6.672 40.875 7.031 1 96.75 106 ASP A N 1
ATOM 883 C CA . ASP A 1 106 ? -6.477 40.219 5.73 1 96.75 106 ASP A CA 1
ATOM 884 C C . ASP A 1 106 ? -6.57 41.25 4.602 1 96.75 106 ASP A C 1
ATOM 886 O O . ASP A 1 106 ? -5.75 41.25 3.682 1 96.75 106 ASP A O 1
ATOM 890 N N . THR A 1 107 ? -7.559 42.156 4.66 1 96.31 107 THR A N 1
ATOM 891 C CA . THR A 1 107 ? -7.766 43.188 3.65 1 96.31 107 THR A CA 1
ATOM 892 C C . THR A 1 107 ? -6.574 44.125 3.602 1 96.31 107 THR A C 1
ATOM 894 O O . THR A 1 107 ? -6.125 44.531 2.521 1 96.31 107 THR A O 1
ATOM 897 N N . LYS A 1 108 ? -6.156 44.531 4.773 1 95.75 108 LYS A N 1
ATOM 898 C CA . LYS A 1 108 ? -4.988 45.406 4.852 1 95.75 108 LYS A CA 1
ATOM 899 C C . LYS A 1 108 ? -3.77 44.75 4.207 1 95.75 108 LYS A C 1
ATOM 901 O O . LYS A 1 108 ? -3.059 45.375 3.426 1 95.75 108 LYS A O 1
ATOM 906 N N . LEU A 1 109 ? -3.543 43.469 4.531 1 96 109 LEU A N 1
ATOM 907 C CA . LEU A 1 109 ? -2.418 42.75 3.971 1 96 109 LEU A CA 1
ATOM 908 C C . LEU A 1 109 ? -2.516 42.656 2.451 1 96 109 LEU A C 1
ATOM 910 O O . LEU A 1 109 ? -1.525 42.875 1.749 1 96 109 LEU A O 1
ATOM 914 N N . ARG A 1 110 ? -3.619 42.406 1.916 1 96.38 110 ARG A N 1
ATOM 915 C CA . ARG A 1 110 ? -3.846 42.312 0.478 1 96.38 110 ARG A CA 1
ATOM 916 C C . ARG A 1 110 ? -3.611 43.656 -0.213 1 96.38 110 ARG A C 1
ATOM 918 O O . ARG A 1 110 ? -3.018 43.719 -1.292 1 96.38 110 ARG A O 1
ATOM 925 N N . THR A 1 111 ? -4.074 44.688 0.368 1 96.69 111 THR A N 1
ATOM 926 C CA . THR A 1 111 ? -3.918 46.031 -0.189 1 96.69 111 THR A CA 1
ATOM 927 C C . THR A 1 111 ? -2.443 46.438 -0.253 1 96.69 111 THR A C 1
ATOM 929 O O . THR A 1 111 ? -2.018 47.125 -1.182 1 96.69 111 THR A O 1
ATOM 932 N N . GLU A 1 112 ? -1.674 45.969 0.752 1 96.56 112 GLU A N 1
ATOM 933 C CA . GLU A 1 112 ? -0.249 46.281 0.831 1 96.56 112 GLU A CA 1
ATOM 934 C C . GLU A 1 112 ? 0.574 45.312 0 1 96.56 112 GLU A C 1
ATOM 936 O O . GLU A 1 112 ? 1.8 45.406 -0.064 1 96.56 112 GLU A O 1
ATOM 941 N N . GLY A 1 113 ? -0.028 44.281 -0.615 1 95.44 113 GLY A N 1
ATOM 942 C CA . GLY A 1 113 ? 0.635 43.312 -1.462 1 95.44 113 GLY A CA 1
ATOM 943 C C . GLY A 1 113 ? 1.412 42.281 -0.677 1 95.44 113 GLY A C 1
ATOM 944 O O . GLY A 1 113 ? 2.385 41.719 -1.18 1 95.44 113 GLY A O 1
ATOM 945 N N . LYS A 1 114 ? 1.063 42.094 0.54 1 95.69 114 LYS A N 1
ATOM 946 C CA . LYS A 1 114 ? 1.726 41.125 1.39 1 95.69 114 LYS A CA 1
ATOM 947 C C . LYS A 1 114 ? 1.019 39.781 1.319 1 95.69 114 LYS A C 1
ATOM 949 O O . LYS A 1 114 ? 0.016 39.625 0.617 1 95.69 114 LYS A O 1
ATOM 954 N N . GLU A 1 115 ? 1.632 38.781 1.965 1 96 115 GLU A N 1
ATOM 955 C CA . GLU A 1 115 ? 1.019 37.469 1.98 1 96 115 GLU A CA 1
ATOM 956 C C . GLU A 1 115 ? -0.37 37.5 2.611 1 96 115 GLU A C 1
ATOM 958 O O . GLU A 1 115 ? -0.585 38.188 3.605 1 96 115 GLU A O 1
ATOM 963 N N . GLU A 1 116 ? -1.243 36.719 1.989 1 97.19 116 GLU A N 1
ATOM 964 C CA . GLU A 1 116 ? -2.629 36.688 2.451 1 97.19 116 GLU A CA 1
ATOM 965 C C . GLU A 1 116 ? -2.758 35.906 3.754 1 97.19 116 GLU A C 1
ATOM 967 O O . GLU A 1 116 ? -2.158 34.844 3.906 1 97.19 116 GLU A O 1
ATOM 972 N N . LEU A 1 117 ? -3.451 36.531 4.715 1 97.88 117 LEU A N 1
ATOM 973 C CA . LEU A 1 117 ? -3.699 35.875 5.992 1 97.88 117 LEU A CA 1
ATOM 974 C C . LEU A 1 117 ? -4.641 34.688 5.816 1 97.88 117 LEU A C 1
ATOM 976 O O . LEU A 1 117 ? -4.422 33.625 6.398 1 97.88 117 LEU A O 1
ATOM 980 N N . MET A 1 118 ? -5.691 34.875 5.059 1 98.19 118 MET A N 1
ATOM 981 C CA . MET A 1 118 ? -6.723 33.844 4.809 1 98.19 118 MET A CA 1
ATOM 982 C C . MET A 1 118 ? -6.734 33.438 3.342 1 98.19 118 MET A C 1
ATOM 984 O O . MET A 1 118 ? -6.578 34.281 2.453 1 98.19 118 MET A O 1
ATOM 988 N N . ASP A 1 119 ? -6.844 32.156 3.189 1 97 119 ASP A N 1
ATOM 989 C CA . ASP A 1 119 ? -7.117 31.656 1.837 1 97 119 ASP A CA 1
ATOM 990 C C . ASP A 1 119 ? -8.477 32.156 1.347 1 97 119 ASP A C 1
ATOM 992 O O . ASP A 1 119 ? -9.289 32.656 2.135 1 97 119 ASP A O 1
ATOM 996 N N . PHE A 1 120 ? -8.672 32.062 -0.018 1 96.25 120 PHE A N 1
ATOM 997 C CA . PHE A 1 120 ? -9.93 32.562 -0.571 1 96.25 120 PHE A CA 1
ATOM 998 C C . PHE A 1 120 ? -11.109 31.812 0.024 1 96.25 120 PHE A C 1
ATOM 1000 O O . PHE A 1 120 ? -12.164 32.406 0.275 1 96.25 120 PHE A O 1
ATOM 1007 N N . ARG A 1 121 ? -10.953 30.516 0.349 1 96.19 121 ARG A N 1
ATOM 1008 C CA . ARG A 1 121 ? -12.016 29.703 0.936 1 96.19 121 ARG A CA 1
ATOM 1009 C C . ARG A 1 121 ? -12.352 30.172 2.348 1 96.19 121 ARG A C 1
ATOM 1011 O O . ARG A 1 121 ? -13.523 30.297 2.711 1 96.19 121 ARG A O 1
ATOM 1018 N N . GLU A 1 122 ? -11.398 30.469 3.021 1 98.19 122 GLU A N 1
ATOM 1019 C CA . GLU A 1 122 ? -11.562 30.953 4.387 1 98.19 122 GLU A CA 1
ATOM 1020 C C . GLU A 1 122 ? -12.18 32.344 4.406 1 98.19 122 GLU A C 1
ATOM 1022 O O . GLU A 1 122 ? -13.062 32.656 5.223 1 98.19 122 GLU A O 1
ATOM 1027 N N . ARG A 1 123 ? -11.609 33.188 3.566 1 97.25 123 ARG A N 1
ATOM 1028 C CA . ARG A 1 123 ? -12.102 34.562 3.492 1 97.25 123 ARG A CA 1
ATOM 1029 C C . ARG A 1 123 ? -13.586 34.594 3.135 1 97.25 123 ARG A C 1
ATOM 1031 O O . ARG A 1 123 ? -14.352 35.375 3.713 1 97.25 123 ARG A O 1
ATOM 1038 N N . ASN A 1 124 ? -14.008 33.781 2.123 1 96.75 124 ASN A N 1
ATOM 1039 C CA . ASN A 1 124 ? -15.414 33.656 1.759 1 96.75 124 ASN A CA 1
ATOM 1040 C C . ASN A 1 124 ? -16.266 33.188 2.934 1 96.75 124 ASN A C 1
ATOM 1042 O O . ASN A 1 124 ? -17.344 33.719 3.184 1 96.75 124 ASN A O 1
ATOM 1046 N N . HIS A 1 125 ? -15.75 32.219 3.598 1 96.19 125 HIS A N 1
ATOM 1047 C CA . HIS A 1 125 ? -16.422 31.734 4.801 1 96.19 125 HIS A CA 1
ATOM 1048 C C . HIS A 1 125 ? -16.578 32.844 5.828 1 96.19 125 HIS A C 1
ATOM 1050 O O . HIS A 1 125 ? -17.656 33 6.418 1 96.19 125 HIS A O 1
ATOM 1056 N N . CYS A 1 126 ? -15.5 33.531 6.039 1 95.38 126 CYS A N 1
ATOM 1057 C CA . CYS A 1 126 ? -15.484 34.625 6.992 1 95.38 126 CYS A CA 1
ATOM 1058 C C . CYS A 1 126 ? -16.562 35.656 6.648 1 95.38 126 CYS A C 1
ATOM 1060 O O . CYS A 1 126 ? -17.344 36.062 7.512 1 95.38 126 CYS A O 1
ATOM 1062 N N . LYS A 1 127 ? -16.672 36.062 5.418 1 94.94 127 LYS A N 1
ATOM 1063 C CA . LYS A 1 127 ? -17.656 37.062 4.957 1 94.94 127 LYS A CA 1
ATOM 1064 C C . LYS A 1 127 ? -19.078 36.562 5.164 1 94.94 127 LYS A C 1
ATOM 1066 O O . LYS A 1 127 ? -19.938 37.312 5.633 1 94.94 127 LYS A O 1
ATOM 1071 N N . LYS A 1 128 ? -19.297 35.312 4.793 1 93.94 128 LYS A N 1
ATOM 1072 C CA . LYS A 1 128 ? -20.609 34.719 4.988 1 93.94 128 LYS A CA 1
ATOM 1073 C C . LYS A 1 128 ? -20.984 34.688 6.469 1 93.94 128 LYS A C 1
ATOM 1075 O O . LYS A 1 128 ? -22.141 34.938 6.828 1 93.94 128 LYS A O 1
ATOM 1080 N N . PHE A 1 129 ? -20.047 34.312 7.23 1 91.56 129 PHE A N 1
ATOM 1081 C CA . PHE A 1 129 ? -20.281 34.219 8.672 1 91.56 129 PHE A CA 1
ATOM 1082 C C . PHE A 1 129 ? -20.641 35.594 9.242 1 91.56 129 PHE A C 1
ATOM 1084 O O . PHE A 1 129 ? -21.562 35.719 10.062 1 91.56 129 PHE A O 1
ATOM 1091 N N . VAL A 1 130 ? -19.922 36.688 8.828 1 89.56 130 VAL A N 1
ATOM 1092 C CA . VAL A 1 130 ? -20.188 38.062 9.258 1 89.56 130 VAL A CA 1
ATOM 1093 C C . VAL A 1 130 ? -21.594 38.469 8.82 1 89.56 130 VAL A C 1
ATOM 1095 O O . VAL A 1 130 ? -22.328 39.094 9.594 1 89.56 130 VAL A O 1
ATOM 1098 N N . GLU A 1 131 ? -21.984 38.125 7.641 1 89.06 131 GLU A N 1
ATOM 1099 C CA . GLU A 1 131 ? -23.297 38.469 7.117 1 89.06 131 GLU A CA 1
ATOM 1100 C C . GLU A 1 131 ? -24.406 37.781 7.906 1 89.06 131 GLU A C 1
ATOM 1102 O O . GLU A 1 131 ? -25.438 38.406 8.211 1 89.06 131 GLU A O 1
ATOM 1107 N N . LEU A 1 132 ? -24.219 36.594 8.188 1 84.81 132 LEU A N 1
ATOM 1108 C CA . LEU A 1 132 ? -25.188 35.812 8.953 1 84.81 132 LEU A CA 1
ATOM 1109 C C . LEU A 1 132 ? -25.344 36.375 10.359 1 84.81 132 LEU A C 1
ATOM 1111 O O . LEU A 1 132 ? -26.453 36.469 10.883 1 84.81 132 LEU A O 1
ATOM 1115 N N . TYR A 1 133 ? -24.188 36.594 10.953 1 77.88 133 TYR A N 1
ATOM 1116 C CA . TYR A 1 133 ? -24.172 37.125 12.312 1 77.88 133 TYR A CA 1
ATOM 1117 C C . TYR A 1 133 ? -24.812 38.531 12.352 1 77.88 133 TYR A C 1
ATOM 1119 O O . TYR A 1 133 ? -25.578 38.844 13.273 1 77.88 133 TYR A O 1
ATOM 1127 N N . ASP A 1 134 ? -24.438 39.406 11.445 1 73.25 134 ASP A N 1
ATOM 1128 C CA . ASP A 1 134 ? -25.031 40.719 11.359 1 73.25 134 ASP A CA 1
ATOM 1129 C C . ASP A 1 134 ? -26.547 40.656 11.188 1 73.25 134 ASP A C 1
ATOM 1131 O O . ASP A 1 134 ? -27.281 41.375 11.844 1 73.25 134 ASP A O 1
ATOM 1135 N N . ASN A 1 135 ? -26.969 39.844 10.406 1 68.75 135 ASN A N 1
ATOM 1136 C CA . ASN A 1 135 ? -28.406 39.688 10.219 1 68.75 135 ASN A CA 1
ATOM 1137 C C . ASN A 1 135 ? -29.094 39.219 11.5 1 68.75 135 ASN A C 1
ATOM 1139 O O . ASN A 1 135 ? -30.172 39.688 11.844 1 68.75 135 ASN A O 1
ATOM 1143 N N . HIS A 1 136 ? -28.406 38.469 12.227 1 66.94 136 HIS A N 1
ATOM 1144 C CA . HIS A 1 136 ? -28.953 37.969 13.484 1 66.94 136 HIS A CA 1
ATOM 1145 C C . HIS A 1 136 ? -28.875 39.031 14.578 1 66.94 136 HIS A C 1
ATOM 1147 O O . HIS A 1 136 ? -29.828 39.219 15.336 1 66.94 136 HIS A O 1
ATOM 1153 N N . MET A 1 137 ? -27.578 39.656 14.688 1 61.81 137 MET A N 1
ATOM 1154 C CA . MET A 1 137 ? -27.406 40.719 15.672 1 61.81 137 MET A CA 1
ATOM 1155 C C . MET A 1 137 ? -28.344 41.875 15.367 1 61.81 137 MET A C 1
ATOM 1157 O O . MET A 1 137 ? -28.938 42.469 16.281 1 61.81 137 MET A O 1
ATOM 1161 N N . HIS A 1 138 ? -28.281 42.25 14.047 1 55.34 138 HIS A N 1
ATOM 1162 C CA . HIS A 1 138 ? -29.234 43.281 13.648 1 55.34 138 HIS A CA 1
ATOM 1163 C C . HIS A 1 138 ? -30.656 42.906 14.07 1 55.34 138 HIS A C 1
ATOM 1165 O O . HIS A 1 138 ? -31.391 43.75 14.586 1 55.34 138 HIS A O 1
ATOM 1171 N N . ASN A 1 139 ? -30.969 41.812 13.922 1 55.5 139 ASN A N 1
ATOM 1172 C CA . ASN A 1 139 ? -32.312 41.375 14.32 1 55.5 139 ASN A CA 1
ATOM 1173 C C . ASN A 1 139 ? -32.469 41.344 15.836 1 55.5 139 ASN A C 1
ATOM 1175 O O . ASN A 1 139 ? -33.5 41.781 16.375 1 55.5 139 ASN A O 1
ATOM 1179 N N . GLU A 1 140 ? -31.453 41 16.469 1 53.5 140 GLU A N 1
ATOM 1180 C CA . GLU A 1 140 ? -31.547 40.906 17.922 1 53.5 140 GLU A CA 1
ATOM 1181 C C . GLU A 1 140 ? -31.172 42.219 18.594 1 53.5 140 GLU A C 1
ATOM 1183 O O . GLU A 1 140 ? -31.828 42.625 19.547 1 53.5 140 GLU A O 1
ATOM 1188 N N . VAL A 1 141 ? -30.062 42.844 18.188 1 50 141 VAL A N 1
ATOM 1189 C CA . VAL A 1 141 ? -29.547 44.031 18.844 1 50 141 VAL A CA 1
ATOM 1190 C C . VAL A 1 141 ? -30.297 45.281 18.375 1 50 141 VAL A C 1
ATOM 1192 O O . VAL A 1 141 ? -30.688 46.125 19.172 1 50 141 VAL A O 1
ATOM 1195 N N . LEU A 1 142 ? -30.547 45.5 17.109 1 47.69 142 LEU A N 1
ATOM 1196 C CA . LEU A 1 142 ? -31.25 46.688 16.672 1 47.69 142 LEU A CA 1
ATOM 1197 C C . LEU A 1 142 ? -32.625 46.781 17.297 1 47.69 142 LEU A C 1
ATOM 1199 O O . LEU A 1 142 ? -33.188 47.875 17.469 1 47.69 142 LEU A O 1
ATOM 1203 N N . SER A 1 143 ? -33.312 45.781 17.625 1 48.72 143 SER A N 1
ATOM 1204 C CA . SER A 1 143 ? -34.594 45.906 18.344 1 48.72 143 SER A CA 1
ATOM 1205 C C . SER A 1 143 ? -34.375 46.531 19.719 1 48.72 143 SER A C 1
ATOM 1207 O O . SER A 1 143 ? -35.219 47.25 20.219 1 48.72 143 SER A O 1
ATOM 1209 N N . ASP A 1 144 ? -33.375 46.156 20.453 1 46.75 144 ASP A N 1
ATOM 1210 C CA . ASP A 1 144 ? -33.125 46.688 21.797 1 46.75 144 ASP A CA 1
ATOM 1211 C C . ASP A 1 144 ? -32.156 47.844 21.766 1 46.75 144 ASP A C 1
ATOM 1213 O O . ASP A 1 144 ? -32 48.562 22.766 1 46.75 144 ASP A O 1
ATOM 1217 N N . LEU A 1 145 ? -31.281 48.094 20.812 1 43.38 145 LEU A N 1
ATOM 1218 C CA . LEU A 1 145 ? -30.25 49.156 20.734 1 43.38 145 LEU A CA 1
ATOM 1219 C C . LEU A 1 145 ? -30.859 50.469 20.297 1 43.38 145 LEU A C 1
ATOM 1221 O O . LEU A 1 145 ? -30.141 51.438 20.031 1 43.38 145 LEU A O 1
ATOM 1225 N N . GLU A 1 146 ? -32.062 50.844 20.234 1 41.72 146 GLU A N 1
ATOM 1226 C CA . GLU A 1 146 ? -32.312 52.25 20 1 41.72 146 GLU A CA 1
ATOM 1227 C C . GLU A 1 146 ? -31.297 53.125 20.734 1 41.72 146 GLU A C 1
ATOM 1229 O O . GLU A 1 146 ? -31.031 54.281 20.297 1 41.72 146 GLU A O 1
ATOM 1234 N N . GLY A 1 147 ? -31.078 53.031 22.094 1 39.34 147 GLY A N 1
ATOM 1235 C CA . GLY A 1 147 ? -30.172 53.938 22.797 1 39.34 147 GLY A CA 1
ATOM 1236 C C . GLY A 1 147 ? -28.719 53.625 22.531 1 39.34 147 GLY A C 1
ATOM 1237 O O . GLY A 1 147 ? -27.984 54.438 21.953 1 39.34 147 GLY A O 1
ATOM 1238 N N . PHE A 1 148 ? -28.094 52.594 23.328 1 35.91 148 PHE A N 1
ATOM 1239 C CA . PHE A 1 148 ? -26.703 52.281 23.625 1 35.91 148 PHE A CA 1
ATOM 1240 C C . PHE A 1 148 ? -26.031 51.562 22.453 1 35.91 148 PHE A C 1
ATOM 1242 O O . PHE A 1 148 ? -25.844 50.344 22.484 1 35.91 148 PHE A O 1
ATOM 1249 N N . PHE A 1 149 ? -26.391 51.594 21.281 1 39 149 PHE A N 1
ATOM 1250 C CA . PHE A 1 149 ? -25.734 50.875 20.188 1 39 149 PHE A CA 1
ATOM 1251 C C . PHE A 1 149 ? -24.25 51.219 20.141 1 39 149 PHE A C 1
ATOM 1253 O O . PHE A 1 149 ? -23.797 51.938 19.234 1 39 149 PHE A O 1
ATOM 1260 N N . SER A 1 150 ? -23.703 51.844 21.234 1 34.47 150 SER A N 1
ATOM 1261 C CA . SER A 1 150 ? -22.266 52.062 21.141 1 34.47 150 SER A CA 1
ATOM 1262 C C . SER A 1 150 ? -21.562 50.875 20.5 1 34.47 150 SER A C 1
ATOM 1264 O O . SER A 1 150 ? -22.047 49.75 20.594 1 34.47 150 SER A O 1
ATOM 1266 N N . SER A 1 151 ? -20.766 51.031 19.391 1 37.06 151 SER A N 1
ATOM 1267 C CA . SER A 1 151 ? -19.766 50.156 18.781 1 37.06 151 SER A CA 1
ATOM 1268 C C . SER A 1 151 ? -19.234 49.156 19.797 1 37.06 151 SER A C 1
ATOM 1270 O O . SER A 1 151 ? -18.75 49.531 20.859 1 37.06 151 SER A O 1
ATOM 1272 N N . LYS A 1 152 ? -20 48.188 20.156 1 40.88 152 LYS A N 1
ATOM 1273 C CA . LYS A 1 152 ? -19.375 47.219 21.078 1 40.88 152 LYS A CA 1
ATOM 1274 C C . LYS A 1 152 ? -17.859 47.156 20.844 1 40.88 152 LYS A C 1
ATOM 1276 O O . LYS A 1 152 ? -17.406 46.906 19.719 1 40.88 152 LYS A O 1
ATOM 1281 N N . PRO A 1 153 ? -17.109 47.844 21.531 1 36.34 153 PRO A N 1
ATOM 1282 C CA . PRO A 1 153 ? -15.656 47.688 21.375 1 36.34 153 PRO A CA 1
ATOM 1283 C C . PRO A 1 153 ? -15.234 46.25 21.125 1 36.34 153 PRO A C 1
ATOM 1285 O O . PRO A 1 153 ? -15.617 45.344 21.875 1 36.34 153 PRO A O 1
ATOM 1288 N N . ILE A 1 154 ? -15.641 45.719 19.922 1 38.28 154 ILE A N 1
ATOM 1289 C CA . ILE A 1 154 ? -14.922 44.469 19.672 1 38.28 154 ILE A CA 1
ATOM 1290 C C . ILE A 1 154 ? -13.586 44.5 20.406 1 38.28 154 ILE A C 1
ATOM 1292 O O . ILE A 1 154 ? -12.719 45.312 20.125 1 38.28 154 ILE A O 1
ATOM 1296 N N . ALA A 1 155 ? -13.695 44.375 21.656 1 37.06 155 ALA A N 1
ATOM 1297 C CA . ALA A 1 155 ? -12.477 44.312 22.453 1 37.06 155 ALA A CA 1
ATOM 1298 C C . ALA A 1 155 ? -11.305 43.812 21.625 1 37.06 155 ALA A C 1
ATOM 1300 O O . ALA A 1 155 ? -11.359 42.719 21.047 1 37.06 155 ALA A O 1
ATOM 1301 N N . SER A 1 156 ? -10.734 44.625 20.75 1 42.31 156 SER A N 1
ATOM 1302 C CA . SER A 1 156 ? -9.414 44.281 20.266 1 42.31 156 SER A CA 1
ATOM 1303 C C . SER A 1 156 ? -8.727 43.281 21.203 1 42.31 156 SER A C 1
ATOM 1305 O O . SER A 1 156 ? -8.516 43.594 22.391 1 42.31 156 SER A O 1
ATOM 1307 N N . LYS A 1 157 ? -9.172 42.062 21.219 1 45.97 157 LYS A N 1
ATOM 1308 C CA . LYS A 1 157 ? -8.344 41.156 22.016 1 45.97 157 LYS A CA 1
ATOM 1309 C C . LYS A 1 157 ? -6.91 41.688 22.109 1 45.97 157 LYS A C 1
ATOM 1311 O O . LYS A 1 157 ? -6.27 41.969 21.094 1 45.97 157 LYS A O 1
ATOM 1316 N N . LYS A 1 158 ? -6.57 42.438 23.172 1 47.78 158 LYS A N 1
ATOM 1317 C CA . LYS A 1 158 ? -5.211 42.844 23.516 1 47.78 158 LYS A CA 1
ATOM 1318 C C . LYS A 1 158 ? -4.188 41.812 23 1 47.78 158 LYS A C 1
ATOM 1320 O O . LYS A 1 158 ? -4.461 40.625 22.953 1 47.78 158 LYS A O 1
ATOM 1325 N N . PRO A 1 159 ? -3.299 42.25 22.094 1 49.38 159 PRO A N 1
ATOM 1326 C CA . PRO A 1 159 ? -2.219 41.344 21.688 1 49.38 159 PRO A CA 1
ATOM 1327 C C . PRO A 1 159 ? -1.917 40.281 22.75 1 49.38 159 PRO A C 1
ATOM 1329 O O . PRO A 1 159 ? -1.737 40.594 23.922 1 49.38 159 PRO A O 1
ATOM 1332 N N . SER A 1 160 ? -2.664 39.188 22.609 1 52.62 160 SER A N 1
ATOM 1333 C CA . SER A 1 160 ? -2.453 38.125 23.578 1 52.62 160 SER A CA 1
ATOM 1334 C C . SER A 1 160 ? -1.05 38.188 24.172 1 52.62 160 SER A C 1
ATOM 1336 O O . SER A 1 160 ? -0.059 38.125 23.438 1 52.62 160 SER A O 1
ATOM 1338 N N . CYS A 1 161 ? -0.878 38.906 25.25 1 63.41 161 CYS A N 1
ATOM 1339 C CA . CYS A 1 161 ? 0.311 38.844 26.094 1 63.41 161 CYS A CA 1
ATOM 1340 C C . CYS A 1 161 ? 0.687 37.375 26.406 1 63.41 161 CYS A C 1
ATOM 1342 O O . CYS A 1 161 ? 1.404 37.125 27.359 1 63.41 161 CYS A O 1
ATOM 1344 N N . ALA A 1 162 ? 0.233 36.562 25.438 1 83 162 ALA A N 1
ATOM 1345 C CA . ALA A 1 162 ? 0.486 35.156 25.703 1 83 162 ALA A CA 1
ATOM 1346 C C . ALA A 1 162 ? 1.952 34.812 25.469 1 83 162 ALA A C 1
ATOM 1348 O O . ALA A 1 162 ? 2.592 35.344 24.578 1 83 162 ALA A O 1
ATOM 1349 N N . ARG A 1 163 ? 2.428 34.062 26.359 1 90.56 163 ARG A N 1
ATOM 1350 C CA . ARG A 1 163 ? 3.748 33.469 26.156 1 90.56 163 ARG A CA 1
ATOM 1351 C C . ARG A 1 163 ? 3.645 32.125 25.453 1 90.56 163 ARG A C 1
ATOM 1353 O O . ARG A 1 163 ? 2.697 31.375 25.688 1 90.56 163 ARG A O 1
ATOM 1360 N N . VAL A 1 164 ? 4.508 31.922 24.5 1 95.12 164 VAL A N 1
ATOM 1361 C CA . VAL A 1 164 ? 4.539 30.656 23.766 1 95.12 164 VAL A CA 1
ATOM 1362 C C . VAL A 1 164 ? 5.93 30.047 23.875 1 95.12 164 VAL A C 1
ATOM 1364 O O . VAL A 1 164 ? 6.898 30.719 24.219 1 95.12 164 VAL A O 1
ATOM 1367 N N . ILE A 1 165 ? 5.973 28.766 23.75 1 96.75 165 ILE A N 1
ATOM 1368 C CA . ILE A 1 165 ? 7.246 28.062 23.641 1 96.75 165 ILE A CA 1
ATOM 1369 C C . ILE A 1 165 ? 7.672 27.969 22.188 1 96.75 165 ILE A C 1
ATOM 1371 O O . ILE A 1 165 ? 6.953 27.391 21.359 1 96.75 165 ILE A O 1
ATOM 1375 N N . ALA A 1 166 ? 8.805 28.562 21.906 1 96.5 166 ALA A N 1
ATOM 1376 C CA . ALA A 1 166 ? 9.234 28.688 20.516 1 96.5 166 ALA A CA 1
ATOM 1377 C C . ALA A 1 166 ? 10.625 28.094 20.312 1 96.5 166 ALA A C 1
ATOM 1379 O O . ALA A 1 166 ? 11.5 28.234 21.172 1 96.5 166 ALA A O 1
ATOM 1380 N N . LYS A 1 167 ? 10.805 27.375 19.25 1 97.69 167 LYS A N 1
ATOM 1381 C CA . LYS A 1 167 ? 12.094 26.828 18.828 1 97.69 167 LYS A CA 1
ATOM 1382 C C . LYS A 1 167 ? 12.617 27.531 17.578 1 97.69 167 LYS A C 1
ATOM 1384 O O . LYS A 1 167 ? 11.906 27.641 16.578 1 97.69 167 LYS A O 1
ATOM 1389 N N . VAL A 1 168 ? 13.852 28.031 17.656 1 96.88 168 VAL A N 1
ATOM 1390 C CA . VAL A 1 168 ? 14.469 28.672 16.516 1 96.88 168 VAL A CA 1
ATOM 1391 C C . VAL A 1 168 ? 14.922 27.625 15.5 1 96.88 168 VAL A C 1
ATOM 1393 O O . VAL A 1 168 ? 15.711 26.734 15.836 1 96.88 168 VAL A O 1
ATOM 1396 N N . VAL A 1 169 ? 14.461 27.688 14.211 1 96.06 169 VAL A N 1
ATOM 1397 C CA . VAL A 1 169 ? 14.758 26.609 13.266 1 96.06 169 VAL A CA 1
ATOM 1398 C C . VAL A 1 169 ? 15.508 27.172 12.062 1 96.06 169 VAL A C 1
ATOM 1400 O O . VAL A 1 169 ? 15.82 26.438 11.117 1 96.06 169 VAL A O 1
ATOM 1403 N N . ASP A 1 170 ? 15.75 28.359 12.016 1 94.44 170 ASP A N 1
ATOM 1404 C CA . ASP A 1 170 ? 16.484 29 10.922 1 94.44 170 ASP A CA 1
ATOM 1405 C C . ASP A 1 170 ? 17.703 29.75 11.445 1 94.44 170 ASP A C 1
ATOM 1407 O O . ASP A 1 170 ? 17.625 30.469 12.445 1 94.44 170 ASP A O 1
ATOM 1411 N N . ASP A 1 171 ? 18.766 29.625 10.781 1 93.31 171 ASP A N 1
ATOM 1412 C CA . ASP A 1 171 ? 20.047 30.156 11.25 1 93.31 171 ASP A CA 1
ATOM 1413 C C . ASP A 1 171 ? 20.141 31.656 11 1 93.31 171 ASP A C 1
ATOM 1415 O O . ASP A 1 171 ? 21.047 32.312 11.5 1 93.31 171 ASP A O 1
ATOM 1419 N N . SER A 1 172 ? 19.156 32.219 10.352 1 93.38 172 SER A N 1
ATOM 1420 C CA . SER A 1 172 ? 19.172 33.625 10.055 1 93.38 172 SER A CA 1
ATOM 1421 C C . SER A 1 172 ? 18.766 34.469 11.273 1 93.38 172 SER A C 1
ATOM 1423 O O . SER A 1 172 ? 19.062 35.656 11.344 1 93.38 172 SER A O 1
ATOM 1425 N N . ILE A 1 173 ? 18.109 33.781 12.258 1 91.94 173 ILE A N 1
ATOM 1426 C CA . ILE A 1 173 ? 17.656 34.469 13.453 1 91.94 173 ILE A CA 1
ATOM 1427 C C . ILE A 1 173 ? 18.75 34.438 14.516 1 91.94 173 ILE A C 1
ATOM 1429 O O . ILE A 1 173 ? 19.094 33.375 15.008 1 91.94 173 ILE A O 1
ATOM 1433 N N . LYS A 1 174 ? 19.219 35.656 14.844 1 92.38 174 LYS A N 1
ATOM 1434 C CA . LYS A 1 174 ? 20.312 35.688 15.805 1 92.38 174 LYS A CA 1
ATOM 1435 C C . LYS A 1 174 ? 19.859 36.344 17.109 1 92.38 174 LYS A C 1
ATOM 1437 O O . LYS A 1 174 ? 20.5 36.156 18.156 1 92.38 174 LYS A O 1
ATOM 1442 N N . HIS A 1 175 ? 18.828 37.125 17.031 1 92.19 175 HIS A N 1
ATOM 1443 C CA . HIS A 1 175 ? 18.344 37.812 18.234 1 92.19 175 HIS A CA 1
ATOM 1444 C C . HIS A 1 175 ? 16.844 38.031 18.172 1 92.19 175 HIS A C 1
ATOM 1446 O O . HIS A 1 175 ? 16.266 38.094 17.078 1 92.19 175 HIS A O 1
ATOM 1452 N N . PHE A 1 176 ? 16.25 38.062 19.328 1 93.12 176 PHE A N 1
ATOM 1453 C CA . PHE A 1 176 ? 14.875 38.531 19.469 1 93.12 176 PHE A CA 1
ATOM 1454 C C . PHE A 1 176 ? 14.844 39.906 20.125 1 93.12 176 PHE A C 1
ATOM 1456 O O . PHE A 1 176 ? 15.688 40.219 20.969 1 93.12 176 PHE A O 1
ATOM 1463 N N . GLU A 1 177 ? 13.961 40.719 19.672 1 90.69 177 GLU A N 1
ATOM 1464 C CA . GLU A 1 177 ? 13.758 42.031 20.312 1 90.69 177 GLU A CA 1
ATOM 1465 C C . GLU A 1 177 ? 12.516 42 21.188 1 90.69 177 GLU A C 1
ATOM 1467 O O . GLU A 1 177 ? 11.398 41.844 20.703 1 90.69 177 GLU A O 1
ATOM 1472 N N . ILE A 1 178 ? 12.742 42.125 22.5 1 88 178 ILE A N 1
ATOM 1473 C CA . ILE A 1 178 ? 11.617 42.156 23.422 1 88 178 ILE A CA 1
ATOM 1474 C C . ILE A 1 178 ? 11.391 43.562 23.922 1 88 178 ILE A C 1
ATOM 1476 O O . ILE A 1 178 ? 12.312 44.219 24.422 1 88 178 ILE A O 1
ATOM 1480 N N . PRO A 1 179 ? 10.211 44 23.734 1 82.75 179 PRO A N 1
ATOM 1481 C CA . PRO A 1 179 ? 9.945 45.344 24.25 1 82.75 179 PRO A CA 1
ATOM 1482 C C . PRO A 1 179 ? 10.07 45.438 25.766 1 82.75 179 PRO A C 1
ATOM 1484 O O . PRO A 1 179 ? 9.695 44.5 26.469 1 82.75 179 PRO A O 1
ATOM 1487 N N . ASP A 1 180 ? 10.75 46.406 26.234 1 80.38 180 ASP A N 1
ATOM 1488 C CA . ASP A 1 180 ? 10.812 46.656 27.672 1 80.38 180 ASP A CA 1
ATOM 1489 C C . ASP A 1 180 ? 9.508 47.281 28.172 1 80.38 180 ASP A C 1
ATOM 1491 O O . ASP A 1 180 ? 9.211 48.438 27.859 1 80.38 180 ASP A O 1
ATOM 1495 N N . TYR A 1 181 ? 8.789 46.5 28.859 1 74.81 181 TYR A N 1
ATOM 1496 C CA . TYR A 1 181 ? 7.473 46.938 29.297 1 74.81 181 TYR A CA 1
ATOM 1497 C C . TYR A 1 181 ? 7.586 48 30.359 1 74.81 181 TYR A C 1
ATOM 1499 O O . TYR A 1 181 ? 6.633 48.75 30.609 1 74.81 181 TYR A O 1
ATOM 1507 N N . ASN A 1 182 ? 8.758 48.125 31.016 1 79.62 182 ASN A N 1
ATOM 1508 C CA . ASN A 1 182 ? 8.977 49.125 32.062 1 79.62 182 ASN A CA 1
ATOM 1509 C C . ASN A 1 182 ? 9.438 50.469 31.453 1 79.62 182 ASN A C 1
ATOM 1511 O O . ASN A 1 182 ? 9.344 51.5 32.094 1 79.62 182 ASN A O 1
ATOM 1515 N N . SER A 1 183 ? 10.094 50.438 30.359 1 79.38 183 SER A N 1
ATOM 1516 C CA . SER A 1 183 ? 10.555 51.625 29.672 1 79.38 183 SER A CA 1
ATOM 1517 C C . SER A 1 183 ? 9.984 51.719 28.266 1 79.38 183 SER A C 1
ATOM 1519 O O . SER A 1 183 ? 10.531 51.125 27.344 1 79.38 183 SER A O 1
ATOM 1521 N N . PRO A 1 184 ? 8.953 52.5 28.156 1 77.31 184 PRO A N 1
ATOM 1522 C CA . PRO A 1 184 ? 8.328 52.594 26.828 1 77.31 184 PRO A CA 1
ATOM 1523 C C . PRO A 1 184 ? 9.312 53.031 25.75 1 77.31 184 PRO A C 1
ATOM 1525 O O . PRO A 1 184 ? 10.125 53.938 25.969 1 77.31 184 PRO A O 1
ATOM 1528 N N . GLY A 1 185 ? 9.398 52.312 24.625 1 76.62 185 GLY A N 1
ATOM 1529 C CA . GLY A 1 185 ? 10.227 52.656 23.484 1 76.62 185 GLY A CA 1
ATOM 1530 C C . GLY A 1 185 ? 11.547 51.906 23.453 1 76.62 185 GLY A C 1
ATOM 1531 O O . GLY A 1 185 ? 12.289 52 22.469 1 76.62 185 GLY A O 1
ATOM 1532 N N . THR A 1 186 ? 11.758 51.312 24.656 1 80.38 186 THR A N 1
ATOM 1533 C CA . THR A 1 186 ? 13.031 50.594 24.688 1 80.38 186 THR A CA 1
ATOM 1534 C C . THR A 1 186 ? 12.82 49.094 24.469 1 80.38 186 THR A C 1
ATOM 1536 O O . THR A 1 186 ? 11.781 48.562 24.844 1 80.38 186 THR A O 1
ATOM 1539 N N . SER A 1 187 ? 13.633 48.469 23.609 1 84.06 187 SER A N 1
ATOM 1540 C CA . SER A 1 187 ? 13.594 47.031 23.375 1 84.06 187 SER A CA 1
ATOM 1541 C C . SER A 1 187 ? 14.883 46.344 23.844 1 84.06 187 SER A C 1
ATOM 1543 O O . SER A 1 187 ? 15.953 46.969 23.812 1 84.06 187 SER A O 1
ATOM 1545 N N . LEU A 1 188 ? 14.719 45.25 24.562 1 85.19 188 LEU A N 1
ATOM 1546 C CA . LEU A 1 188 ? 15.859 44.406 24.953 1 85.19 188 LEU A CA 1
ATOM 1547 C C . LEU A 1 188 ? 16.141 43.344 23.922 1 85.19 188 LEU A C 1
ATOM 1549 O O . LEU A 1 188 ? 15.219 42.719 23.375 1 85.19 188 LEU A O 1
ATOM 1553 N N . SER A 1 189 ? 17.406 43.344 23.5 1 89.06 189 SER A N 1
ATOM 1554 C CA . SER A 1 189 ? 17.812 42.344 22.531 1 89.06 189 SER A CA 1
ATOM 1555 C C . SER A 1 189 ? 18.266 41.062 23.25 1 89.06 189 SER A C 1
ATOM 1557 O O . SER A 1 189 ? 19.031 41.125 24.219 1 89.06 189 SER A O 1
ATOM 1559 N N . TYR A 1 190 ? 17.703 39.938 22.859 1 88.19 190 TYR A N 1
ATOM 1560 C CA . TYR A 1 190 ? 18.016 38.656 23.422 1 88.19 190 TYR A CA 1
ATOM 1561 C C . TYR A 1 190 ? 18.609 37.719 22.359 1 88.19 190 TYR A C 1
ATOM 1563 O O . TYR A 1 190 ? 17.984 37.438 21.328 1 88.19 190 TYR A O 1
ATOM 1571 N N . ASP A 1 191 ? 19.891 37.281 22.578 1 92.44 191 ASP A N 1
ATOM 1572 C CA . ASP A 1 191 ? 20.578 36.438 21.609 1 92.44 191 ASP A CA 1
ATOM 1573 C C . ASP A 1 191 ? 2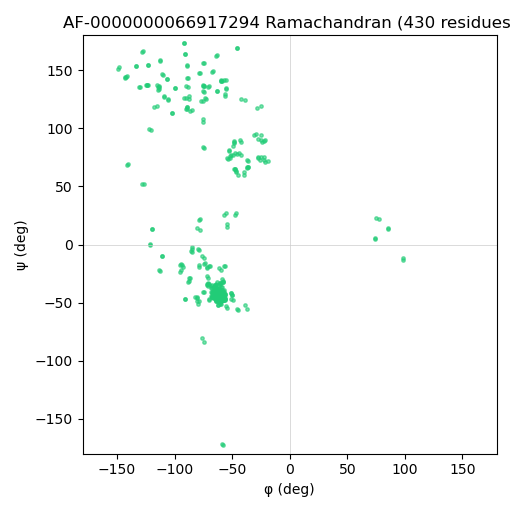0.031 35 21.641 1 92.44 191 ASP A C 1
ATOM 1575 O O . ASP A 1 191 ? 19.75 34.469 22.719 1 92.44 191 ASP A O 1
ATOM 1579 N N . VAL A 1 192 ? 19.844 34.5 20.375 1 94.31 192 VAL A N 1
ATOM 1580 C CA . VAL A 1 192 ? 19.344 33.125 20.297 1 94.31 192 VAL A CA 1
ATOM 1581 C C . VAL A 1 192 ? 20.156 32.344 19.281 1 94.31 192 VAL A C 1
ATOM 1583 O O . VAL A 1 192 ? 20.797 32.906 18.391 1 94.31 192 VAL A O 1
ATOM 1586 N N . GLU A 1 193 ? 20.234 30.969 19.453 1 94.5 193 GLU A N 1
ATOM 1587 C CA . GLU A 1 193 ? 20.891 30.047 18.547 1 94.5 193 GLU A CA 1
ATOM 1588 C C . GLU A 1 193 ? 19.891 29.125 17.859 1 94.5 193 GLU A C 1
ATOM 1590 O O . GLU A 1 193 ? 18.781 28.922 18.359 1 94.5 193 GLU A O 1
ATOM 1595 N N . ILE A 1 194 ? 20.375 28.641 16.75 1 94.56 194 ILE A N 1
ATOM 1596 C CA . ILE A 1 194 ? 19.531 27.688 16.047 1 94.56 194 ILE A CA 1
ATOM 1597 C C . ILE A 1 194 ? 19.25 26.484 16.938 1 94.56 194 ILE A C 1
ATOM 1599 O O . ILE A 1 194 ? 20.125 26.016 17.672 1 94.56 194 ILE A O 1
ATOM 1603 N N . GLU A 1 195 ? 18.078 26 16.875 1 94.56 195 GLU A N 1
ATOM 1604 C CA . GLU A 1 195 ? 17.594 24.812 17.578 1 94.56 195 GLU A CA 1
ATOM 1605 C C . GLU A 1 195 ? 17.391 25.109 19.062 1 94.56 195 GLU A C 1
ATOM 1607 O O . GLU A 1 195 ? 17.031 24.219 19.844 1 94.56 195 GLU A O 1
ATOM 1612 N N . SER A 1 196 ? 17.562 26.375 19.469 1 94.56 196 SER A N 1
ATOM 1613 C CA . SER A 1 196 ? 17.297 26.75 20.859 1 94.56 196 SER A CA 1
ATOM 1614 C C . SER A 1 196 ? 15.797 26.922 21.109 1 94.56 196 SER A C 1
ATOM 1616 O O . SER A 1 196 ? 15.055 27.281 20.203 1 94.56 196 SER A O 1
ATOM 1618 N N . ILE A 1 197 ? 15.406 26.594 22.344 1 96.75 197 ILE A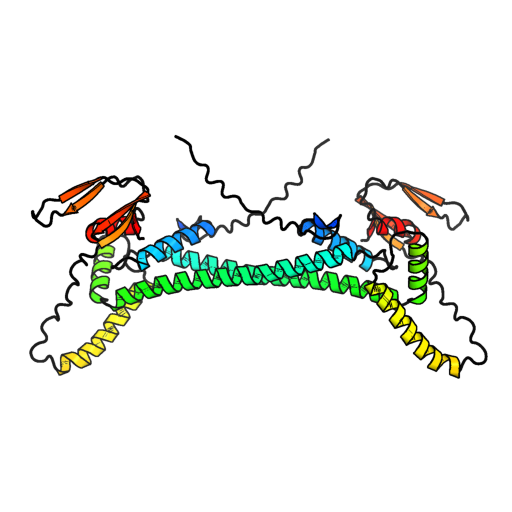 N 1
ATOM 1619 C CA . ILE A 1 197 ? 14.008 26.672 22.734 1 96.75 197 ILE A CA 1
ATOM 1620 C C . ILE A 1 197 ? 13.82 27.766 23.781 1 96.75 197 ILE A C 1
ATOM 1622 O O . ILE A 1 197 ? 14.594 27.844 24.75 1 96.75 197 ILE A O 1
ATOM 1626 N N . HIS A 1 198 ? 12.797 28.641 23.656 1 94.69 198 HIS A N 1
ATOM 1627 C CA . HIS A 1 198 ? 12.609 29.781 24.547 1 94.69 198 HIS A CA 1
ATOM 1628 C C . HIS A 1 198 ? 11.125 30.031 24.812 1 94.69 198 HIS A C 1
ATOM 1630 O O . HIS A 1 198 ? 10.281 29.781 23.953 1 94.69 198 HIS A O 1
ATOM 1636 N N . ALA A 1 199 ? 10.836 30.422 26.031 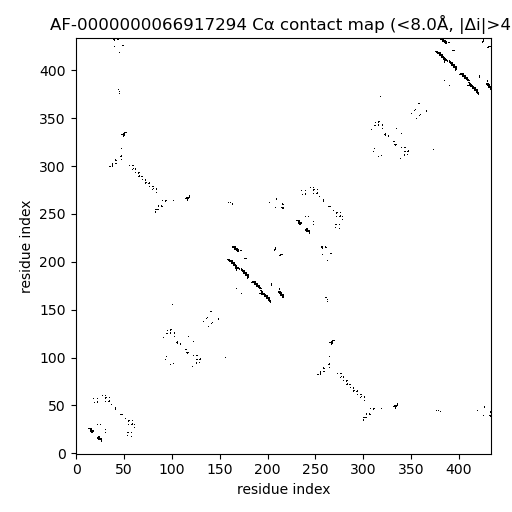1 94.75 199 ALA A N 1
ATOM 1637 C CA . ALA A 1 199 ? 9.539 31 26.344 1 94.75 199 ALA A CA 1
ATOM 1638 C C . ALA A 1 199 ? 9.516 32.5 26.047 1 94.75 199 ALA A C 1
ATOM 1640 O O . ALA A 1 199 ? 10.242 33.281 26.672 1 94.75 199 ALA A O 1
ATOM 1641 N N . ILE A 1 200 ? 8.727 32.906 25.125 1 92 200 ILE A N 1
ATOM 1642 C CA . ILE A 1 200 ? 8.797 34.281 24.609 1 92 200 ILE A CA 1
ATOM 1643 C C . ILE A 1 200 ? 7.387 34.781 24.328 1 92 200 ILE A C 1
ATOM 1645 O O . ILE A 1 200 ? 6.5 34.031 23.953 1 92 200 ILE A O 1
ATOM 1649 N N . PRO A 1 201 ? 7.164 36.062 24.578 1 92.12 201 PRO A N 1
ATOM 1650 C CA . PRO A 1 201 ? 5.848 36.625 24.234 1 92.12 201 PRO A CA 1
ATOM 1651 C C . PRO A 1 201 ? 5.492 36.406 22.766 1 92.12 201 PRO A C 1
ATOM 1653 O O . PRO A 1 201 ? 6.355 36.531 21.891 1 92.12 201 PRO A O 1
ATOM 1656 N N . TRP A 1 202 ? 4.285 36.125 22.391 1 94.5 202 TRP A N 1
ATOM 1657 C CA . TRP A 1 202 ? 3.803 35.844 21.047 1 94.5 202 TRP A CA 1
ATOM 1658 C C . TRP A 1 202 ? 4.098 37.031 20.125 1 94.5 202 TRP A C 1
ATOM 1660 O O . TRP A 1 202 ? 4.504 36.844 18.969 1 94.5 202 TRP A O 1
ATOM 1670 N N . SER A 1 203 ? 3.926 38.219 20.656 1 90.81 203 SER A N 1
ATOM 1671 C CA . SER A 1 203 ? 4.074 39.438 19.859 1 90.81 203 SER A CA 1
ATOM 1672 C C . SER A 1 203 ? 5.484 39.531 19.281 1 90.81 203 SER A C 1
ATOM 1674 O O . SER A 1 203 ? 5.691 40.188 18.266 1 90.81 203 SER A O 1
ATOM 1676 N N . VAL A 1 204 ? 6.395 38.844 19.906 1 91.44 204 VAL A N 1
ATOM 1677 C CA . VAL A 1 204 ? 7.793 38.938 19.5 1 91.44 204 VAL A CA 1
ATOM 1678 C C . VAL A 1 204 ? 8.078 37.906 18.391 1 91.44 204 VAL A C 1
ATOM 1680 O O . VAL A 1 204 ? 8.867 38.188 17.484 1 91.44 204 VAL A O 1
ATOM 1683 N N . VAL A 1 205 ? 7.375 36.781 18.422 1 94 205 VAL A N 1
ATOM 1684 C CA . VAL A 1 205 ? 7.809 35.688 17.562 1 94 205 VAL A CA 1
ATOM 1685 C C . VAL A 1 205 ? 6.793 35.469 16.453 1 94 205 VAL A C 1
ATOM 1687 O O . VAL A 1 205 ? 7.035 34.688 15.523 1 94 205 VAL A O 1
ATOM 1690 N N . SER A 1 206 ? 5.656 36.031 16.422 1 94.62 206 SER A N 1
ATOM 1691 C CA . SER A 1 206 ? 4.566 35.812 15.477 1 94.62 206 SER A CA 1
ATOM 1692 C C . SER A 1 206 ? 5.055 35.875 14.039 1 94.62 206 SER A C 1
ATOM 1694 O O . SER A 1 206 ? 4.785 35 13.234 1 94.62 206 SER A O 1
ATOM 1696 N N . ASP A 1 207 ? 5.844 36.938 13.742 1 94.38 207 ASP A N 1
ATOM 1697 C CA . ASP A 1 207 ? 6.32 37.156 12.375 1 94.38 207 ASP A CA 1
ATOM 1698 C C . ASP A 1 207 ? 7.305 36.062 11.977 1 94.38 207 ASP A C 1
ATOM 1700 O O . ASP A 1 207 ? 7.34 35.625 10.82 1 94.38 207 ASP A O 1
ATOM 1704 N N . PHE A 1 208 ? 8.062 35.625 12.922 1 95.56 208 PHE A N 1
ATOM 1705 C CA . PHE A 1 208 ? 9.055 34.594 12.664 1 95.56 208 PHE A CA 1
ATOM 1706 C C . PHE A 1 208 ? 8.375 33.25 12.438 1 95.56 208 PHE A C 1
ATOM 1708 O O . PHE A 1 208 ? 8.852 32.406 11.656 1 95.56 208 PHE A O 1
ATOM 1715 N N . VAL A 1 209 ? 7.297 33 13.117 1 96.44 209 VAL A N 1
ATOM 1716 C CA . VAL A 1 209 ? 6.531 31.781 12.93 1 96.44 209 VAL A CA 1
ATOM 1717 C C . VAL A 1 209 ? 5.879 31.781 11.555 1 96.44 209 VAL A C 1
ATOM 1719 O O . VAL A 1 209 ? 5.938 30.781 10.828 1 96.44 209 VAL A O 1
ATOM 1722 N N . ASN A 1 210 ? 5.285 32.906 11.164 1 96.19 210 ASN A N 1
ATOM 1723 C CA . ASN A 1 210 ? 4.648 33.062 9.859 1 96.19 210 ASN A CA 1
ATOM 1724 C C . ASN A 1 210 ? 5.652 32.875 8.727 1 96.19 210 ASN A C 1
ATOM 1726 O O . ASN A 1 210 ? 5.301 32.344 7.664 1 96.19 210 ASN A O 1
ATOM 1730 N N . SER A 1 211 ? 6.891 33.312 8.992 1 93.75 211 SER A N 1
ATOM 1731 C CA . SER A 1 211 ? 7.91 33.188 7.957 1 93.75 211 SER A CA 1
ATOM 1732 C C . SER A 1 211 ? 8.57 31.828 7.98 1 93.75 211 SER A C 1
ATOM 1734 O O . SER A 1 211 ? 9.383 31.516 7.109 1 93.75 211 SER A O 1
ATOM 1736 N N . GLY A 1 212 ? 8.258 31.047 8.922 1 93.5 212 GLY A N 1
ATOM 1737 C CA . GLY A 1 212 ? 8.773 29.688 8.992 1 93.5 212 GLY A CA 1
ATOM 1738 C C . GLY A 1 212 ? 10.133 29.609 9.664 1 93.5 212 GLY A C 1
ATOM 1739 O O . GLY A 1 212 ? 10.797 28.562 9.602 1 93.5 212 GLY A O 1
ATOM 1740 N N . LYS A 1 213 ? 10.578 30.625 10.32 1 95.62 213 LYS A N 1
ATOM 1741 C CA . LYS A 1 213 ? 11.906 30.656 10.922 1 95.62 213 LYS A CA 1
ATOM 1742 C C . LYS A 1 213 ? 11.875 30.188 12.367 1 95.62 213 LYS A C 1
ATOM 1744 O O . LYS A 1 213 ? 12.914 29.875 12.945 1 95.62 213 LYS A O 1
ATOM 1749 N N . VAL A 1 214 ? 10.742 30.203 12.961 1 96.75 214 VAL A N 1
ATOM 1750 C CA . VAL A 1 214 ? 10.516 29.766 14.336 1 96.75 214 VAL A CA 1
ATOM 1751 C C . VAL A 1 214 ? 9.336 28.797 14.383 1 96.75 214 VAL A C 1
ATOM 1753 O O . VAL A 1 214 ? 8.336 29 13.695 1 96.75 214 VAL A O 1
ATOM 1756 N N . ASP A 1 215 ? 9.469 27.719 15.094 1 97.38 215 ASP A N 1
ATOM 1757 C CA . ASP A 1 215 ? 8.375 26.766 15.305 1 97.38 215 ASP A CA 1
ATOM 1758 C C . ASP A 1 215 ? 7.891 26.797 16.75 1 97.38 215 ASP A C 1
ATOM 1760 O O . ASP A 1 215 ? 8.68 27 17.672 1 97.38 215 ASP A O 1
ATOM 1764 N N . LEU A 1 216 ? 6.637 26.578 16.828 1 97.12 216 LEU A N 1
ATOM 1765 C CA . LEU A 1 216 ? 6.07 26.484 18.172 1 97.12 216 LEU A CA 1
ATOM 1766 C C . LEU A 1 216 ? 6.125 25.047 18.688 1 97.12 216 LEU A C 1
ATOM 1768 O O . LEU A 1 216 ? 6.137 24.094 17.891 1 97.12 216 LEU A O 1
ATOM 1772 N N . MET A 1 217 ? 6.168 24.984 20.078 1 92.88 217 MET A N 1
ATOM 1773 C CA . MET A 1 217 ? 6.227 23.672 20.719 1 92.88 217 MET A CA 1
ATOM 1774 C C . MET A 1 217 ? 5.277 23.594 21.906 1 92.88 217 MET A C 1
ATOM 1776 O O . MET A 1 217 ? 4.977 24.609 22.531 1 92.88 217 MET A O 1
ATOM 1780 N N . MET B 1 1 ? 31.891 -9.664 -25.344 1 25.2 1 MET B N 1
ATOM 1781 C CA . MET B 1 1 ? 30.969 -10.445 -24.516 1 25.2 1 MET B CA 1
ATOM 1782 C C . MET B 1 1 ? 30.234 -9.547 -23.531 1 25.2 1 MET B C 1
ATOM 1784 O O . MET B 1 1 ? 30.797 -9.086 -22.547 1 25.2 1 MET B O 1
ATOM 1788 N N . ASP B 1 2 ? 29.328 -8.648 -24.047 1 28.89 2 ASP B N 1
ATOM 1789 C CA . ASP B 1 2 ? 28.719 -7.414 -23.547 1 28.89 2 ASP B CA 1
ATOM 1790 C C . ASP B 1 2 ? 27.656 -7.703 -22.5 1 28.89 2 ASP B C 1
ATOM 1792 O O . ASP B 1 2 ? 26.688 -8.422 -22.781 1 28.89 2 ASP B O 1
ATOM 1796 N N . SER B 1 3 ? 28.125 -7.898 -21.219 1 29.66 3 SER B N 1
ATOM 1797 C CA . SER B 1 3 ? 27.344 -8.156 -20 1 29.66 3 SER B CA 1
ATOM 1798 C C . SER B 1 3 ? 26.203 -7.152 -19.859 1 29.66 3 SER B C 1
ATOM 1800 O O . SER B 1 3 ? 26.438 -5.965 -19.641 1 29.66 3 SER B O 1
ATOM 1802 N N . GLY B 1 4 ? 25.094 -7.352 -20.641 1 28.27 4 GLY B N 1
ATOM 1803 C CA . GLY B 1 4 ? 23.875 -6.547 -20.578 1 28.27 4 GLY B CA 1
ATOM 1804 C C . GLY B 1 4 ? 23.312 -6.438 -19.172 1 28.27 4 GLY B C 1
ATOM 1805 O O . GLY B 1 4 ? 22.859 -7.43 -18.594 1 28.27 4 GLY B O 1
ATOM 1806 N N . GLU B 1 5 ? 23.859 -5.512 -18.312 1 28 5 GLU B N 1
ATOM 1807 C CA . GLU B 1 5 ? 23.469 -5.121 -16.969 1 28 5 GLU B CA 1
ATOM 1808 C C . GLU B 1 5 ? 21.969 -4.828 -16.891 1 28 5 GLU B C 1
ATOM 1810 O O . GLU B 1 5 ? 21.453 -3.998 -17.641 1 28 5 GLU B O 1
ATOM 1815 N N . ASN B 1 6 ? 21.141 -5.883 -16.688 1 30.34 6 ASN B N 1
ATOM 1816 C CA . ASN B 1 6 ? 19.719 -5.781 -16.375 1 30.34 6 ASN B CA 1
ATOM 1817 C C . ASN B 1 6 ? 19.469 -4.77 -15.258 1 30.34 6 ASN B C 1
ATOM 1819 O O . ASN B 1 6 ? 19.641 -5.082 -14.078 1 30.34 6 ASN B O 1
ATOM 1823 N N . SER B 1 7 ? 19.766 -3.449 -15.523 1 29.53 7 SER B N 1
ATOM 1824 C CA . SER B 1 7 ? 19.453 -2.359 -14.602 1 29.53 7 SER B CA 1
ATOM 1825 C C . SER B 1 7 ? 17.969 -2.352 -14.234 1 29.53 7 SER B C 1
ATOM 1827 O O . SER B 1 7 ? 17.125 -2.139 -15.094 1 29.53 7 SER B O 1
ATOM 1829 N N . ILE B 1 8 ? 17.547 -3.299 -13.375 1 30.19 8 ILE B N 1
ATOM 1830 C CA . ILE B 1 8 ? 16.25 -3.139 -12.734 1 30.19 8 ILE B CA 1
ATOM 1831 C C . ILE B 1 8 ? 16.094 -1.697 -12.258 1 30.19 8 ILE B C 1
ATOM 1833 O O . ILE B 1 8 ? 16.828 -1.237 -11.383 1 30.19 8 ILE B O 1
ATOM 1837 N N . ASN B 1 9 ? 15.781 -0.798 -13.18 1 29.7 9 ASN B N 1
ATOM 1838 C CA . ASN B 1 9 ? 15.398 0.571 -12.859 1 29.7 9 ASN B CA 1
ATOM 1839 C C . ASN B 1 9 ? 14.352 0.613 -11.75 1 29.7 9 ASN B C 1
ATOM 1841 O O . ASN B 1 9 ? 13.25 0.078 -11.906 1 29.7 9 ASN B O 1
ATOM 1845 N N . ASP B 1 10 ? 14.75 0.456 -10.492 1 31 10 ASP B N 1
ATOM 1846 C CA . ASP B 1 10 ? 13.953 0.844 -9.336 1 31 10 ASP B CA 1
ATOM 1847 C C . ASP B 1 10 ? 13.172 2.125 -9.617 1 31 10 ASP B C 1
ATOM 1849 O O . ASP B 1 10 ? 13.742 3.219 -9.625 1 31 10 ASP B O 1
ATOM 1853 N N . ASP B 1 11 ? 12.219 2.078 -10.523 1 31.11 11 ASP B N 1
ATOM 1854 C CA . ASP B 1 11 ? 11.336 3.215 -10.766 1 31.11 11 ASP B CA 1
ATOM 1855 C C . ASP B 1 11 ? 10.805 3.783 -9.453 1 31.11 11 ASP B C 1
ATOM 1857 O O . ASP B 1 11 ? 9.875 3.23 -8.859 1 31.11 11 ASP B O 1
ATOM 1861 N N . GLN B 1 12 ? 11.648 4.293 -8.547 1 31.19 12 GLN B N 1
ATOM 1862 C CA . GLN B 1 12 ? 11.203 5.262 -7.559 1 31.19 12 GLN B CA 1
ATOM 1863 C C . GLN B 1 12 ? 10.164 6.215 -8.156 1 31.19 12 GLN B C 1
ATOM 1865 O O . GLN B 1 12 ? 10.492 7.051 -9 1 31.19 12 GLN B O 1
ATOM 1870 N N . PHE B 1 13 ? 9.023 5.73 -8.383 1 30.47 13 PHE B N 1
ATOM 1871 C CA . PHE B 1 13 ? 7.934 6.621 -8.773 1 30.47 13 PHE B CA 1
ATOM 1872 C C . PHE B 1 13 ? 7.984 7.918 -7.973 1 30.47 13 PHE B C 1
ATOM 1874 O O . PHE B 1 13 ? 7.617 7.941 -6.793 1 30.47 13 PHE B O 1
ATOM 1881 N N . GLU B 1 14 ? 9.031 8.633 -8.078 1 32.47 14 GLU B N 1
ATOM 1882 C CA . GLU B 1 14 ? 8.953 10.047 -7.727 1 32.47 14 GLU B CA 1
ATOM 1883 C C . GLU B 1 14 ? 7.734 10.711 -8.367 1 32.47 14 GLU B C 1
ATOM 1885 O O . GLU B 1 14 ? 7.699 10.922 -9.578 1 32.47 14 GLU B O 1
ATOM 1890 N N . LEU B 1 15 ? 6.57 10.305 -7.992 1 32.09 15 LEU B N 1
ATOM 1891 C CA . LEU B 1 15 ? 5.469 11.125 -8.477 1 32.09 15 LEU B CA 1
ATOM 1892 C C . LEU B 1 15 ? 5.801 12.609 -8.359 1 32.09 15 LEU B C 1
ATOM 1894 O O . LEU B 1 15 ? 6.012 13.117 -7.262 1 32.09 15 LEU B O 1
ATOM 1898 N N . GLU B 1 16 ? 6.402 13.086 -9.375 1 34.16 16 GLU B N 1
ATOM 1899 C CA . GLU B 1 16 ? 6.562 14.516 -9.602 1 34.16 16 GLU B CA 1
ATOM 1900 C C . GLU B 1 16 ? 5.227 15.242 -9.5 1 34.16 16 GLU B C 1
ATOM 1902 O O . GLU B 1 16 ? 4.34 15.055 -10.336 1 34.16 16 GLU B O 1
ATOM 1907 N N . TYR B 1 17 ? 4.703 15.438 -8.336 1 33.44 17 TYR B N 1
ATOM 1908 C CA . TYR B 1 17 ? 3.549 16.312 -8.141 1 33.44 17 TYR B CA 1
ATOM 1909 C C . TYR B 1 17 ? 3.758 17.656 -8.836 1 33.44 17 TYR B C 1
ATOM 1911 O O . TYR B 1 17 ? 4.742 18.344 -8.57 1 33.44 17 TYR B O 1
ATOM 1919 N N . GLN B 1 18 ? 3.369 17.75 -10.133 1 33.72 18 GLN B N 1
ATOM 1920 C CA . GLN B 1 18 ? 3.338 19.016 -10.867 1 33.72 18 GLN B CA 1
ATOM 1921 C C . GLN B 1 18 ? 2.482 20.047 -10.148 1 33.72 18 GLN B C 1
ATOM 1923 O O . GLN B 1 18 ? 1.38 20.375 -10.594 1 33.72 18 GLN B O 1
ATOM 1928 N N . GLY B 1 19 ? 2.25 20.109 -8.867 1 34.31 19 GLY B N 1
ATOM 1929 C CA . GLY B 1 19 ? 1.473 21.219 -8.336 1 34.31 19 GLY B CA 1
ATOM 1930 C C . GLY B 1 19 ? 2.07 22.562 -8.656 1 34.31 19 GLY B C 1
ATOM 1931 O O . GLY B 1 19 ? 3.113 22.656 -9.305 1 34.31 19 GLY B O 1
ATOM 1932 N N . THR B 1 20 ? 1.476 23.719 -8.047 1 38.41 20 THR B N 1
ATOM 1933 C CA . THR B 1 20 ? 1.958 25.094 -8.188 1 38.41 20 THR B CA 1
ATOM 1934 C C . THR B 1 20 ? 3.471 25.141 -7.996 1 38.41 20 THR B C 1
ATOM 1936 O O . THR B 1 20 ? 4.066 24.234 -7.41 1 38.41 20 THR B O 1
ATOM 1939 N N . GLU B 1 21 ? 4.129 26.422 -8.359 1 40.12 21 GLU B N 1
ATOM 1940 C CA . GLU B 1 21 ? 5.562 26.625 -8.562 1 40.12 21 GLU B CA 1
ATOM 1941 C C . GLU B 1 21 ? 6.371 25.969 -7.449 1 40.12 21 GLU B C 1
ATOM 1943 O O . GLU B 1 21 ? 7.375 25.297 -7.723 1 40.12 21 GLU B O 1
ATOM 1948 N N . ASP B 1 22 ? 6.102 26.297 -6.172 1 44.5 22 ASP B N 1
ATOM 1949 C CA . ASP B 1 22 ? 7.035 25.875 -5.125 1 44.5 22 ASP B CA 1
ATOM 1950 C C . ASP B 1 22 ? 6.773 24.438 -4.699 1 44.5 22 ASP B C 1
ATOM 1952 O O . ASP B 1 22 ? 7.707 23.703 -4.367 1 44.5 22 ASP B O 1
ATOM 1956 N N . ALA B 1 23 ? 5.445 23.984 -4.457 1 49.22 23 ALA B N 1
ATOM 1957 C CA . ALA B 1 23 ? 5.18 22.625 -3.998 1 49.22 23 ALA B CA 1
ATOM 1958 C C . ALA B 1 23 ? 5.363 21.609 -5.129 1 49.22 23 ALA B C 1
ATOM 1960 O O . ALA B 1 23 ? 5.273 20.406 -4.914 1 49.22 23 ALA B O 1
ATOM 1961 N N . GLU B 1 24 ? 5.395 22.031 -6.387 1 55 24 GLU B N 1
ATOM 1962 C CA . GLU B 1 24 ? 5.371 21.203 -7.586 1 55 24 GLU B CA 1
ATOM 1963 C C . GLU B 1 24 ? 6.512 20.188 -7.578 1 55 24 GLU B C 1
ATOM 1965 O O . GLU B 1 24 ? 6.383 19.094 -8.133 1 55 24 GLU B O 1
ATOM 1970 N N . HIS B 1 25 ? 7.43 20.625 -6.688 1 69 25 HIS B N 1
ATOM 1971 C CA . HIS B 1 25 ? 8.594 19.75 -6.816 1 69 25 HIS B CA 1
ATOM 1972 C C . HIS B 1 25 ? 8.875 19.031 -5.508 1 69 25 HIS B C 1
ATOM 1974 O O . HIS B 1 25 ? 9.906 18.359 -5.375 1 69 25 HIS B O 1
ATOM 1980 N N . MET B 1 26 ? 7.844 19.109 -4.598 1 83.38 26 MET B N 1
ATOM 1981 C CA . MET B 1 26 ? 8.125 18.5 -3.299 1 83.38 26 MET B CA 1
ATOM 1982 C C . MET B 1 26 ? 7.75 17.016 -3.297 1 83.38 26 MET B C 1
ATOM 1984 O O . MET B 1 26 ? 6.777 16.625 -3.943 1 83.38 26 MET B O 1
ATOM 1988 N N . THR B 1 27 ? 8.562 16.297 -2.613 1 90.44 27 THR B N 1
ATOM 1989 C CA . THR B 1 27 ? 8.258 14.875 -2.432 1 90.44 27 THR B CA 1
ATOM 1990 C C . THR B 1 27 ? 7.133 14.695 -1.415 1 90.44 27 THR B C 1
ATOM 1992 O O . THR B 1 27 ? 6.805 15.617 -0.67 1 90.44 27 THR B O 1
ATOM 1995 N N . CYS B 1 28 ? 6.441 13.609 -1.485 1 89.12 28 CYS B N 1
ATOM 1996 C CA . CYS B 1 28 ? 5.375 13.297 -0.538 1 89.12 28 CYS B CA 1
ATOM 1997 C C . CYS B 1 28 ? 5.863 13.445 0.898 1 89.12 28 CYS B C 1
ATOM 1999 O O . CYS B 1 28 ? 5.164 14.016 1.739 1 89.12 28 CYS B O 1
ATOM 2001 N N . THR B 1 29 ? 7.062 12.969 1.117 1 90.06 29 THR B N 1
ATOM 2002 C CA . THR B 1 29 ? 7.637 13.023 2.457 1 90.06 29 THR B CA 1
ATOM 2003 C C . THR B 1 29 ? 7.832 14.477 2.896 1 90.06 29 THR B C 1
ATOM 2005 O O . THR B 1 29 ? 7.535 14.828 4.039 1 90.06 29 THR B O 1
ATOM 2008 N N . GLU B 1 30 ? 8.281 15.234 2.033 1 94.44 30 GLU B N 1
ATOM 2009 C CA . GLU B 1 30 ? 8.484 16.641 2.33 1 94.44 30 GLU B CA 1
ATOM 2010 C C . GLU B 1 30 ? 7.156 17.344 2.607 1 94.44 30 GLU B C 1
ATOM 2012 O O . GLU B 1 30 ? 7.066 18.188 3.514 1 94.44 30 GLU B O 1
ATOM 2017 N N . ILE B 1 31 ? 6.16 17.062 1.787 1 96.44 31 ILE B N 1
ATOM 2018 C CA . ILE B 1 31 ? 4.84 17.656 1.955 1 96.44 31 ILE B CA 1
ATOM 2019 C C . ILE B 1 31 ? 4.285 17.312 3.33 1 96.44 31 ILE B C 1
ATOM 2021 O O . ILE B 1 31 ? 3.744 18.172 4.031 1 96.44 31 ILE B O 1
ATOM 2025 N N . ILE B 1 32 ? 4.461 16.141 3.748 1 96 32 ILE B N 1
ATOM 2026 C CA . ILE B 1 32 ? 3.967 15.68 5.039 1 96 32 ILE B CA 1
ATOM 2027 C C . ILE B 1 32 ? 4.684 16.422 6.164 1 96 32 ILE B C 1
ATOM 2029 O O . ILE B 1 32 ? 4.051 16.875 7.117 1 96 32 ILE B O 1
ATOM 2033 N N . GLN B 1 33 ? 5.957 16.5 5.996 1 94.75 33 GLN B N 1
ATOM 2034 C CA . GLN B 1 33 ? 6.742 17.203 7.016 1 94.75 33 GLN B CA 1
ATOM 2035 C C . GLN B 1 33 ? 6.301 18.656 7.156 1 94.75 33 GLN B C 1
ATOM 2037 O O . GLN B 1 33 ? 6.164 19.156 8.273 1 94.75 33 GLN B O 1
ATOM 2042 N N . LYS B 1 34 ? 6.125 19.297 6.078 1 96.19 34 LYS B N 1
ATOM 2043 C CA . LYS B 1 34 ? 5.664 20.688 6.094 1 96.19 34 LYS B CA 1
ATOM 2044 C C . LYS B 1 34 ? 4.273 20.797 6.711 1 96.19 34 LYS B C 1
ATOM 2046 O O . LYS B 1 34 ? 4 21.734 7.473 1 96.19 34 LYS B O 1
ATOM 2051 N N . MET B 1 35 ? 3.422 19.859 6.371 1 97.56 35 MET B N 1
ATOM 2052 C CA . MET B 1 35 ? 2.066 19.859 6.914 1 97.56 35 MET B CA 1
ATOM 2053 C C . MET B 1 35 ? 2.088 19.719 8.43 1 97.56 35 MET B C 1
ATOM 2055 O O . MET B 1 35 ? 1.361 20.422 9.141 1 97.56 35 MET B O 1
ATOM 2059 N N . VAL B 1 36 ? 2.906 18.828 8.883 1 96.94 36 VAL B N 1
ATOM 2060 C CA . VAL B 1 36 ? 3.016 18.609 10.32 1 96.94 36 VAL B CA 1
ATOM 2061 C C . VAL B 1 36 ? 3.438 19.906 11.008 1 96.94 36 VAL B C 1
ATOM 2063 O O . VAL B 1 36 ? 2.869 20.281 12.039 1 96.94 36 VAL B O 1
ATOM 2066 N N . LYS B 1 37 ? 4.363 20.516 10.43 1 96.31 37 LYS B N 1
ATOM 2067 C CA . LYS B 1 37 ? 4.891 21.766 10.992 1 96.31 37 LYS B CA 1
ATOM 2068 C C . LYS B 1 37 ? 3.816 22.844 11.047 1 96.31 37 LYS B C 1
ATOM 2070 O O . LYS B 1 37 ? 3.592 23.453 12.094 1 96.31 37 LYS B O 1
ATOM 2075 N N . ILE B 1 38 ? 3.164 23.094 9.984 1 97.38 38 ILE B N 1
ATOM 2076 C CA . ILE B 1 38 ? 2.199 24.188 9.93 1 97.38 38 ILE B CA 1
ATOM 2077 C C . ILE B 1 38 ? 0.997 23.844 10.812 1 97.38 38 ILE B C 1
ATOM 2079 O O . ILE B 1 38 ? 0.397 24.734 11.414 1 97.38 38 ILE B O 1
ATOM 2083 N N . TRP B 1 39 ? 0.648 22.578 10.797 1 97.56 39 TRP B N 1
ATOM 2084 C CA . TRP B 1 39 ? -0.441 22.109 11.648 1 97.56 39 TRP B CA 1
ATOM 2085 C C . TRP B 1 39 ? -0.126 22.375 13.117 1 97.56 39 TRP B C 1
ATOM 2087 O O . TRP B 1 39 ? -0.941 22.953 13.844 1 97.56 39 TRP B O 1
ATOM 2097 N N . HIS B 1 40 ? 1.049 22.031 13.5 1 96.69 40 HIS B N 1
ATOM 2098 C CA . HIS B 1 40 ? 1.476 22.219 14.875 1 96.69 40 HIS B CA 1
ATOM 2099 C C . HIS B 1 40 ? 1.53 23.688 15.242 1 96.69 40 HIS B C 1
ATOM 2101 O O . HIS B 1 40 ? 1.018 24.094 16.297 1 96.69 40 HIS B O 1
ATOM 2107 N N . ASN B 1 41 ? 2.145 24.469 14.422 1 97.75 41 ASN B N 1
ATOM 2108 C CA . ASN B 1 41 ? 2.262 25.906 14.672 1 97.75 41 ASN B CA 1
ATOM 2109 C C . ASN B 1 41 ? 0.893 26.562 14.805 1 97.75 41 ASN B C 1
ATOM 2111 O O . ASN B 1 41 ? 0.654 27.312 15.75 1 97.75 41 ASN B O 1
ATOM 2115 N N . GLN B 1 42 ? -0.012 26.234 13.898 1 97.81 42 GLN B N 1
ATOM 2116 C CA . GLN B 1 42 ? -1.344 26.828 13.961 1 97.81 42 GLN B CA 1
ATOM 2117 C C . GLN B 1 42 ? -2.092 26.375 15.211 1 97.81 42 GLN B C 1
ATOM 2119 O O . GLN B 1 42 ? -2.816 27.141 15.836 1 97.81 42 GLN B O 1
ATOM 2124 N N . TYR B 1 43 ? -1.862 25.125 15.547 1 96.38 43 TYR B N 1
ATOM 2125 C CA . TYR B 1 43 ? -2.543 24.547 16.703 1 96.38 43 TYR B CA 1
ATOM 2126 C C . TYR B 1 43 ? -2.115 25.25 17.984 1 96.38 43 TYR B C 1
ATOM 2128 O O . TYR B 1 43 ? -2.941 25.5 18.875 1 96.38 43 TYR B O 1
ATOM 2136 N N . LEU B 1 44 ? -0.888 25.594 18.094 1 95.81 44 LEU B N 1
ATOM 2137 C CA . LEU B 1 44 ? -0.327 26.125 19.328 1 95.81 44 LEU B CA 1
ATOM 2138 C C . LEU B 1 44 ? -0.359 27.656 19.312 1 95.81 44 LEU B C 1
ATOM 2140 O O . LEU B 1 44 ? -0.229 28.281 20.359 1 95.81 44 LEU B O 1
ATOM 2144 N N . ALA B 1 45 ? -0.523 28.234 18.172 1 96.5 45 ALA B N 1
ATOM 2145 C CA . ALA B 1 45 ? -0.524 29.688 18.078 1 96.5 45 ALA B CA 1
ATOM 2146 C C . ALA B 1 45 ? -1.787 30.281 18.688 1 96.5 45 ALA B C 1
ATOM 2148 O O . ALA B 1 45 ? -2.883 29.75 18.516 1 96.5 45 ALA B O 1
ATOM 2149 N N . PRO B 1 46 ? -1.662 31.312 19.453 1 93.81 46 PRO B N 1
ATOM 2150 C CA . PRO B 1 46 ? -2.842 31.984 20 1 93.81 46 PRO B CA 1
ATOM 2151 C C . PRO B 1 46 ? -3.594 32.812 18.969 1 93.81 46 PRO B C 1
ATOM 2153 O O . PRO B 1 46 ? -4.707 33.281 19.234 1 93.81 46 PRO B O 1
ATOM 2156 N N . ASP B 1 47 ? -2.963 33 17.812 1 95.25 47 ASP B N 1
ATOM 2157 C CA . ASP B 1 47 ? -3.518 33.844 16.766 1 95.25 47 ASP B CA 1
ATOM 2158 C C . ASP B 1 47 ? -3.576 33.094 15.43 1 95.25 47 ASP B C 1
ATOM 2160 O O . ASP B 1 47 ? -3.01 32.031 15.297 1 95.25 47 ASP B O 1
ATOM 2164 N N . LEU B 1 48 ? -4.316 33.688 14.531 1 97.44 48 LEU B N 1
ATOM 2165 C CA . LEU B 1 48 ? -4.402 33.125 13.18 1 97.44 48 LEU B CA 1
ATOM 2166 C C . LEU B 1 48 ? -3.107 33.375 12.414 1 97.44 48 LEU B C 1
ATOM 2168 O O . LEU B 1 48 ? -2.631 34.531 12.344 1 97.44 48 LEU B O 1
ATOM 2172 N N . LEU B 1 49 ? -2.535 32.344 11.898 1 97.94 49 LEU B N 1
ATOM 2173 C CA . LEU B 1 49 ? -1.308 32.469 11.125 1 97.94 49 LEU B CA 1
ATOM 2174 C C . LEU B 1 49 ? -1.619 32.656 9.641 1 97.94 49 LEU B C 1
ATOM 2176 O O . LEU B 1 49 ? -2.752 32.438 9.211 1 97.94 49 LEU B O 1
ATOM 2180 N N . ILE B 1 50 ? -0.564 33.125 8.922 1 97.88 50 ILE B N 1
ATOM 2181 C CA . ILE B 1 50 ? -0.707 33.188 7.473 1 97.88 50 ILE B CA 1
ATOM 2182 C C . ILE B 1 50 ? -1.087 31.828 6.91 1 97.88 50 ILE B C 1
ATOM 2184 O O . ILE B 1 50 ? -0.517 30.812 7.309 1 97.88 50 ILE B O 1
ATOM 2188 N N . HIS B 1 51 ? -2.057 31.766 6.023 1 97.44 51 HIS B N 1
ATOM 2189 C CA . HIS B 1 51 ? -2.553 30.484 5.539 1 97.44 51 HIS B CA 1
ATOM 2190 C C . HIS B 1 51 ? -1.49 29.75 4.723 1 97.44 51 HIS B C 1
ATOM 2192 O O . HIS B 1 51 ? -0.619 30.391 4.121 1 97.44 51 HIS B O 1
ATOM 2198 N N . ARG B 1 52 ? -1.485 28.516 4.734 1 96.81 52 ARG B N 1
ATOM 2199 C CA . ARG B 1 52 ? -0.604 27.672 3.941 1 96.81 52 ARG B CA 1
ATOM 2200 C C . ARG B 1 52 ? -1.402 26.625 3.158 1 96.81 52 ARG B C 1
ATOM 2202 O O . ARG B 1 52 ? -1.082 25.438 3.188 1 96.81 52 ARG B O 1
ATOM 2209 N N . TYR B 1 53 ? -2.363 27.094 2.449 1 96 53 TYR B N 1
ATOM 2210 C CA . TYR B 1 53 ? -3.283 26.188 1.773 1 96 53 TYR B CA 1
ATOM 2211 C C . TYR B 1 53 ? -2.602 25.5 0.596 1 96 53 TYR B C 1
ATOM 2213 O O . TYR B 1 53 ? -3.07 24.453 0.119 1 96 53 TYR B O 1
ATOM 2221 N N . GLU B 1 54 ? -1.447 26.141 0.114 1 95.38 54 GLU B N 1
ATOM 2222 C CA . GLU B 1 54 ? -0.666 25.406 -0.886 1 95.38 54 GLU B CA 1
ATOM 2223 C C . GLU B 1 54 ? -0.184 24.062 -0.346 1 95.38 54 GLU B C 1
ATOM 2225 O O . GLU B 1 54 ? -0.091 23.094 -1.092 1 95.38 54 GLU B O 1
ATOM 2230 N N . ILE B 1 55 ? 0.164 24.031 0.936 1 96.94 55 ILE B N 1
ATOM 2231 C CA . ILE B 1 55 ? 0.601 22.781 1.572 1 96.94 55 ILE B CA 1
ATOM 2232 C C . ILE B 1 55 ? -0.604 21.891 1.827 1 96.94 55 ILE B C 1
ATOM 2234 O O . ILE B 1 55 ? -0.541 20.672 1.599 1 96.94 55 ILE B O 1
ATOM 2238 N N . VAL B 1 56 ? -1.748 22.453 2.279 1 97.25 56 VAL B N 1
ATOM 2239 C CA . VAL B 1 56 ? -2.975 21.719 2.553 1 97.25 56 VAL B CA 1
ATOM 2240 C C . VAL B 1 56 ? -3.455 21.031 1.278 1 97.25 56 VAL B C 1
ATOM 2242 O O . VAL B 1 56 ? -3.748 19.828 1.285 1 97.25 56 VAL B O 1
ATOM 2245 N N . ASP B 1 57 ? -3.453 21.812 0.243 1 96.5 57 ASP B N 1
ATOM 2246 C CA . ASP B 1 57 ? -3.9 21.266 -1.035 1 96.5 57 ASP B CA 1
ATOM 2247 C C . ASP B 1 57 ? -2.969 20.156 -1.514 1 96.5 57 ASP B C 1
ATOM 2249 O O . ASP B 1 57 ? -3.426 19.125 -2.039 1 96.5 57 ASP B O 1
ATOM 2253 N N . ALA B 1 58 ? -1.709 20.406 -1.371 1 96.94 58 ALA B N 1
ATOM 2254 C CA . ALA B 1 58 ? -0.736 19.375 -1.717 1 96.94 58 ALA B CA 1
ATOM 2255 C C . ALA B 1 58 ? -0.937 18.125 -0.865 1 96.94 58 ALA B C 1
ATOM 2257 O O . ALA B 1 58 ? -0.801 17 -1.357 1 96.94 58 ALA B O 1
ATOM 2258 N N . MET B 1 59 ? -1.237 18.344 0.411 1 96.94 59 MET B N 1
ATOM 2259 C CA . MET B 1 59 ? -1.458 17.219 1.327 1 96.94 59 MET B CA 1
ATOM 2260 C C . MET B 1 59 ? -2.682 16.406 0.914 1 96.94 59 MET B C 1
ATOM 2262 O O . MET B 1 59 ? -2.697 15.188 1.055 1 96.94 59 MET B O 1
ATOM 2266 N N . LEU B 1 60 ? -3.672 17.078 0.451 1 96.69 60 LEU B N 1
ATOM 2267 C CA . LEU B 1 60 ? -4.859 16.406 -0.061 1 96.69 60 LEU B CA 1
ATOM 2268 C C . LEU B 1 60 ? -4.512 15.523 -1.249 1 96.69 60 LEU B C 1
ATOM 2270 O O . LEU B 1 60 ? -5.031 14.406 -1.371 1 96.69 60 LEU B O 1
ATOM 2274 N N . GLU B 1 61 ? -3.666 16.031 -1.992 1 95.75 61 GLU B N 1
ATOM 2275 C CA . GLU B 1 61 ? -3.199 15.227 -3.125 1 95.75 61 GLU B CA 1
ATOM 2276 C C . GLU B 1 61 ? -2.434 14 -2.654 1 95.75 61 GLU B C 1
ATOM 2278 O O . GLU B 1 61 ? -2.584 12.914 -3.221 1 95.75 61 GLU B O 1
ATOM 2283 N N . VAL B 1 62 ? -1.568 14.156 -1.675 1 95.5 62 VAL B N 1
ATOM 2284 C CA . VAL B 1 62 ? -0.835 13.039 -1.09 1 95.5 62 VAL B CA 1
ATOM 2285 C C . VAL B 1 62 ? -1.816 11.984 -0.573 1 95.5 62 VAL B C 1
ATOM 2287 O O . VAL B 1 62 ? -1.646 10.789 -0.822 1 95.5 62 VAL B O 1
ATOM 2290 N N . ALA B 1 63 ? -2.855 12.391 0.157 1 96 63 ALA B N 1
ATOM 2291 C CA . ALA B 1 63 ? -3.867 11.484 0.686 1 96 63 ALA B CA 1
ATOM 2292 C C . ALA B 1 63 ? -4.512 10.664 -0.433 1 96 63 ALA B C 1
ATOM 2294 O O . ALA B 1 63 ? -4.711 9.461 -0.294 1 96 63 ALA B O 1
ATOM 2295 N N . ASN B 1 64 ? -4.801 11.305 -1.508 1 95.62 64 ASN B N 1
ATOM 2296 C CA . ASN B 1 64 ? -5.426 10.633 -2.643 1 95.62 64 ASN B CA 1
ATOM 2297 C C . ASN B 1 64 ? -4.488 9.617 -3.279 1 95.62 64 ASN B C 1
ATOM 2299 O O . ASN B 1 64 ? -4.918 8.531 -3.684 1 95.62 64 ASN B O 1
ATOM 2303 N N . GLN B 1 65 ? -3.287 9.992 -3.402 1 94.75 65 GLN B N 1
ATOM 2304 C CA . GLN B 1 65 ? -2.293 9.07 -3.941 1 94.75 65 GLN B CA 1
ATOM 2305 C C . GLN B 1 65 ? -2.166 7.824 -3.068 1 94.75 65 GLN B C 1
ATOM 2307 O O . GLN B 1 65 ? -2.074 6.707 -3.582 1 94.75 65 GLN B O 1
ATOM 2312 N N . GLU B 1 66 ? -2.09 8.047 -1.767 1 92.75 66 GLU B N 1
ATOM 2313 C CA . GLU B 1 66 ? -2.031 6.918 -0.841 1 92.75 66 GLU B CA 1
ATOM 2314 C C . GLU B 1 66 ? -3.24 6.004 -1.011 1 92.75 66 GLU B C 1
ATOM 2316 O O . GLU B 1 66 ? -3.107 4.777 -0.98 1 92.75 66 GLU B O 1
ATOM 2321 N N . LYS B 1 67 ? -4.41 6.57 -1.203 1 95.69 67 LYS B N 1
ATOM 2322 C CA . LYS B 1 67 ? -5.633 5.793 -1.394 1 95.69 67 LYS B CA 1
ATOM 2323 C C . LYS B 1 67 ? -5.555 4.949 -2.66 1 95.69 67 LYS B C 1
ATOM 2325 O O . LYS B 1 67 ? -6.031 3.811 -2.684 1 95.69 67 LYS B O 1
ATOM 2330 N N . GLU B 1 68 ? -5 5.453 -3.666 1 95.19 68 GLU B N 1
ATOM 2331 C CA . GLU B 1 68 ? -4.879 4.75 -4.938 1 95.19 68 GLU B CA 1
ATOM 2332 C C . GLU B 1 68 ? -3.994 3.512 -4.805 1 95.19 68 GLU B C 1
ATOM 2334 O O . GLU B 1 68 ? -4.172 2.533 -5.531 1 95.19 68 GLU B O 1
ATOM 2339 N N . LYS B 1 69 ? -2.98 3.605 -3.971 1 94.44 69 LYS B N 1
ATOM 2340 C CA . LYS B 1 69 ? -2.092 2.469 -3.74 1 94.44 69 LYS B CA 1
ATOM 2341 C C . LYS B 1 69 ? -2.871 1.255 -3.244 1 94.44 69 LYS B C 1
ATOM 2343 O O . LYS B 1 69 ? -2.473 0.114 -3.486 1 94.44 69 LYS B O 1
ATOM 2348 N N . ILE B 1 70 ? -3.934 1.507 -2.51 1 96.25 70 ILE B N 1
ATOM 2349 C CA . ILE B 1 70 ? -4.734 0.43 -1.94 1 96.25 70 ILE B CA 1
ATOM 2350 C C . ILE B 1 70 ? -5.293 -0.446 -3.059 1 96.25 70 ILE B C 1
ATOM 2352 O O . ILE B 1 70 ? -5.207 -1.675 -2.996 1 96.25 70 ILE B O 1
ATOM 2356 N N . ASP B 1 71 ? -5.84 0.166 -4.062 1 94.69 71 ASP B N 1
ATOM 2357 C CA . ASP B 1 71 ? -6.41 -0.58 -5.18 1 94.69 71 ASP B CA 1
ATOM 2358 C C . ASP B 1 71 ? -5.336 -1.384 -5.91 1 94.69 71 ASP B C 1
ATOM 2360 O O . ASP B 1 71 ? -5.582 -2.514 -6.34 1 94.69 71 ASP B O 1
ATOM 2364 N N . GLU B 1 72 ? -4.211 -0.796 -6.102 1 94.38 72 GLU B N 1
ATOM 2365 C CA . GLU B 1 72 ? -3.098 -1.494 -6.734 1 94.38 72 GLU B CA 1
ATOM 2366 C C . GLU B 1 72 ? -2.717 -2.75 -5.953 1 94.38 72 GLU B C 1
ATOM 2368 O O . GLU B 1 72 ? -2.492 -3.809 -6.543 1 94.38 72 GLU B O 1
ATOM 2373 N N . ILE B 1 73 ? -2.621 -2.604 -4.676 1 96.12 73 ILE B N 1
ATOM 2374 C CA . ILE B 1 73 ? -2.254 -3.725 -3.816 1 96.12 73 ILE B CA 1
ATOM 2375 C C . ILE B 1 73 ? -3.328 -4.805 -3.891 1 96.12 73 ILE B C 1
ATOM 2377 O O . ILE B 1 73 ? -3.016 -5.996 -3.959 1 96.12 73 ILE B O 1
ATOM 2381 N N . LYS B 1 74 ? -4.602 -4.406 -3.85 1 96.44 74 LYS B N 1
ATOM 2382 C CA . LYS B 1 74 ? -5.707 -5.355 -3.953 1 96.44 74 LYS B CA 1
ATOM 2383 C C . LYS B 1 74 ? -5.613 -6.172 -5.238 1 96.44 74 LYS B C 1
ATOM 2385 O O . LYS B 1 74 ? -5.816 -7.387 -5.223 1 96.44 74 LYS B O 1
ATOM 2390 N N . MET B 1 75 ? -5.305 -5.508 -6.344 1 95.31 75 MET B N 1
ATOM 2391 C CA . MET B 1 75 ? -5.16 -6.195 -7.621 1 95.31 75 MET B CA 1
ATOM 2392 C C . MET B 1 75 ? -4.027 -7.211 -7.57 1 95.31 75 MET B C 1
ATOM 2394 O O . MET B 1 75 ? -4.152 -8.32 -8.094 1 95.31 75 MET B O 1
ATOM 2398 N N . GLU B 1 76 ? -2.957 -6.742 -6.941 1 94.25 76 GLU B N 1
ATOM 2399 C CA . GLU B 1 76 ? -1.823 -7.656 -6.82 1 94.25 76 GLU B CA 1
ATOM 2400 C C . GLU B 1 76 ? -2.178 -8.867 -5.969 1 94.25 76 GLU B C 1
ATOM 2402 O O . GLU B 1 76 ? -1.813 -10 -6.305 1 94.25 76 GLU B O 1
ATOM 2407 N N . VAL B 1 77 ? -2.844 -8.688 -4.934 1 96.75 77 VAL B N 1
ATOM 2408 C CA . VAL B 1 77 ? -3.264 -9.773 -4.047 1 96.75 77 VAL B CA 1
ATOM 2409 C C . VAL B 1 77 ? -4.188 -10.727 -4.801 1 96.75 77 VAL B C 1
ATOM 2411 O O . VAL B 1 77 ? -4.035 -11.945 -4.715 1 96.75 77 VAL B O 1
ATOM 2414 N N . LEU B 1 78 ? -5.184 -10.211 -5.555 1 96.94 78 LEU B N 1
ATOM 2415 C CA . LEU B 1 78 ? -6.105 -11.016 -6.355 1 96.94 78 LEU B CA 1
ATOM 2416 C C . LEU B 1 78 ? -5.344 -11.859 -7.375 1 96.94 78 LEU B C 1
ATOM 2418 O O . LEU B 1 78 ? -5.664 -13.031 -7.578 1 96.94 78 LEU B O 1
ATOM 2422 N N . ARG B 1 79 ? -4.379 -11.188 -8.008 1 97.12 79 ARG B N 1
ATOM 2423 C CA . ARG B 1 79 ? -3.559 -11.891 -8.992 1 97.12 79 ARG B CA 1
ATOM 2424 C C . ARG B 1 79 ? -2.818 -13.055 -8.352 1 97.12 79 ARG B C 1
ATOM 2426 O O . ARG B 1 79 ? -2.805 -14.164 -8.891 1 97.12 79 ARG B O 1
ATOM 2433 N N . ILE B 1 80 ? -2.201 -12.898 -7.207 1 97.56 80 ILE B N 1
ATOM 2434 C CA . ILE B 1 80 ? -1.466 -13.93 -6.484 1 97.56 80 ILE B CA 1
ATOM 2435 C C . ILE B 1 80 ? -2.408 -15.07 -6.113 1 97.56 80 ILE B C 1
ATOM 2437 O O . ILE B 1 80 ? -2.096 -16.234 -6.34 1 97.56 80 ILE B O 1
ATOM 2441 N N . GLN B 1 81 ? -3.539 -14.703 -5.586 1 96.94 81 GLN B N 1
ATOM 2442 C CA . GLN B 1 81 ? -4.527 -15.695 -5.188 1 96.94 81 GLN B CA 1
ATOM 2443 C C . GLN B 1 81 ? -4.988 -16.531 -6.383 1 96.94 81 GLN B C 1
ATOM 2445 O O . GLN B 1 81 ? -5.133 -17.75 -6.281 1 96.94 81 GLN B O 1
ATOM 2450 N N . TYR B 1 82 ? -5.219 -15.922 -7.461 1 97.81 82 TYR B N 1
ATOM 2451 C CA . TYR B 1 82 ? -5.625 -16.625 -8.68 1 97.81 82 TYR B CA 1
ATOM 2452 C C . TYR B 1 82 ? -4.562 -17.625 -9.109 1 97.81 82 TYR B C 1
ATOM 2454 O O . TYR B 1 82 ? -4.879 -18.766 -9.43 1 97.81 82 TYR B O 1
ATOM 2462 N N . MET B 1 83 ? -3.352 -17.141 -9.125 1 97.56 83 MET B N 1
ATOM 2463 C CA . MET B 1 83 ? -2.254 -18 -9.547 1 97.56 83 MET B CA 1
ATOM 2464 C C . MET B 1 83 ? -2.17 -19.25 -8.656 1 97.56 83 MET B C 1
ATOM 2466 O O . MET B 1 83 ? -2.031 -20.359 -9.156 1 97.56 83 MET B O 1
ATOM 2470 N N . ILE B 1 84 ? -2.23 -19 -7.355 1 98 84 ILE B N 1
ATOM 2471 C CA . ILE B 1 84 ? -2.145 -20.094 -6.395 1 98 84 ILE B CA 1
ATOM 2472 C C . ILE B 1 84 ? -3.295 -21.078 -6.621 1 98 84 ILE B C 1
ATOM 2474 O O . ILE B 1 84 ? -3.076 -22.281 -6.75 1 98 84 ILE B O 1
ATOM 2478 N N . LYS B 1 85 ? -4.516 -20.562 -6.684 1 97.69 85 LYS B N 1
ATOM 2479 C CA . LYS B 1 85 ? -5.703 -21.391 -6.887 1 97.69 85 LYS B CA 1
ATOM 2480 C C . LYS B 1 85 ? -5.621 -22.156 -8.203 1 97.69 85 LYS B C 1
ATOM 2482 O O . LYS B 1 85 ? -5.93 -23.344 -8.25 1 97.69 85 LYS B O 1
ATOM 2487 N N . SER B 1 86 ? -5.297 -21.391 -9.211 1 97.69 86 SER B N 1
ATOM 2488 C CA . SER B 1 86 ? -5.176 -22 -10.539 1 97.69 86 SER B CA 1
ATOM 2489 C C . SER B 1 86 ? -4.164 -23.141 -10.531 1 97.69 86 SER B C 1
ATOM 2491 O O . SER B 1 86 ? -4.414 -24.203 -11.102 1 97.69 86 SER B O 1
ATOM 2493 N N . TYR B 1 87 ? -2.975 -23.016 -9.906 1 98.19 87 TYR B N 1
ATOM 2494 C CA . TYR B 1 87 ? -1.928 -24.031 -9.773 1 98.19 87 TYR B CA 1
ATOM 2495 C C . TYR B 1 87 ? -2.445 -25.266 -9.039 1 98.19 87 TYR B C 1
ATOM 2497 O O . TYR B 1 87 ? -2.299 -26.391 -9.523 1 98.19 87 TYR B O 1
ATOM 2505 N N . ILE B 1 88 ? -3.068 -25.016 -7.953 1 98.25 88 ILE B N 1
ATOM 2506 C CA . ILE B 1 88 ? -3.561 -26.109 -7.113 1 98.25 88 ILE B CA 1
ATOM 2507 C C . ILE B 1 88 ? -4.672 -26.859 -7.844 1 98.25 88 ILE B C 1
ATOM 2509 O O . ILE B 1 88 ? -4.676 -28.094 -7.879 1 98.25 88 ILE B O 1
ATOM 2513 N N . ASN B 1 89 ? -5.57 -26.078 -8.414 1 97.75 89 ASN B N 1
ATOM 2514 C CA . ASN B 1 89 ? -6.695 -26.688 -9.125 1 97.75 89 ASN B CA 1
ATOM 2515 C C . ASN B 1 89 ? -6.223 -27.562 -10.281 1 97.75 89 ASN B C 1
ATOM 2517 O O . ASN B 1 89 ? -6.77 -28.641 -10.508 1 97.75 89 ASN B O 1
ATOM 2521 N N . LYS B 1 90 ? -5.297 -27.109 -11.039 1 97.81 90 LYS B N 1
ATOM 2522 C CA . LYS B 1 90 ? -4.75 -27.891 -12.148 1 97.81 90 LYS B CA 1
ATOM 2523 C C . LYS B 1 90 ? -4.141 -29.203 -11.656 1 97.81 90 LYS B C 1
ATOM 2525 O O . LYS B 1 90 ? -4.367 -30.266 -12.25 1 97.81 90 LYS B O 1
ATOM 2530 N N . ARG B 1 91 ? -3.387 -29.125 -10.57 1 98.06 91 ARG B N 1
ATOM 2531 C CA . ARG B 1 91 ? -2.754 -30.328 -10.023 1 98.06 91 ARG B CA 1
ATOM 2532 C C . ARG B 1 91 ? -3.799 -31.312 -9.508 1 98.06 91 ARG B C 1
ATOM 2534 O O . ARG B 1 91 ? -3.73 -32.5 -9.805 1 98.06 91 ARG B O 1
ATOM 2541 N N . LEU B 1 92 ? -4.758 -30.797 -8.781 1 97.25 92 LEU B N 1
ATOM 2542 C CA . LEU B 1 92 ? -5.801 -31.672 -8.242 1 97.25 92 LEU B CA 1
ATOM 2543 C C . LEU B 1 92 ? -6.594 -32.312 -9.367 1 97.25 92 LEU B C 1
ATOM 2545 O O . LEU B 1 92 ? -6.965 -33.5 -9.273 1 97.25 92 LEU B O 1
ATOM 2549 N N . LYS B 1 93 ? -6.887 -31.547 -10.383 1 96.62 93 LYS B N 1
ATOM 2550 C CA . LYS B 1 93 ? -7.594 -32.094 -11.539 1 96.62 93 LYS B CA 1
ATOM 2551 C C . LYS B 1 93 ? -6.824 -33.281 -12.148 1 96.62 93 LYS B C 1
ATOM 2553 O O . LYS B 1 93 ? -7.406 -34.312 -12.453 1 96.62 93 LYS B O 1
ATOM 2558 N N . LEU B 1 94 ? -5.535 -33.156 -12.375 1 95.75 94 LEU B N 1
ATOM 2559 C CA . LEU B 1 94 ? -4.695 -34.219 -12.914 1 95.75 94 LEU B CA 1
ATOM 2560 C C . LEU B 1 94 ? -4.715 -35.438 -12 1 95.75 94 LEU B C 1
ATOM 2562 O O . LEU B 1 94 ? -4.848 -36.562 -12.477 1 95.75 94 LEU B O 1
ATOM 2566 N N . ILE B 1 95 ? -4.617 -35.156 -10.695 1 95.94 95 ILE B N 1
ATOM 2567 C CA . ILE B 1 95 ? -4.602 -36.219 -9.703 1 95.94 95 ILE B CA 1
ATOM 2568 C C . ILE B 1 95 ? -5.93 -36.969 -9.742 1 95.94 95 ILE B C 1
ATOM 2570 O O . ILE B 1 95 ? -5.953 -38.219 -9.742 1 95.94 95 ILE B O 1
ATOM 2574 N N . GLU B 1 96 ? -7.008 -36.281 -9.828 1 93.81 96 GLU B N 1
ATOM 2575 C CA . GLU B 1 96 ? -8.344 -36.875 -9.797 1 93.81 96 GLU B CA 1
ATOM 2576 C C . GLU B 1 96 ? -8.633 -37.656 -11.086 1 93.81 96 GLU B C 1
ATOM 2578 O O . GLU B 1 96 ? -9.453 -38.562 -11.102 1 93.81 96 GLU B O 1
ATOM 2583 N N . GLU B 1 97 ? -8.039 -37.25 -12.133 1 92.75 97 GLU B N 1
ATOM 2584 C CA . GLU B 1 97 ? -8.227 -37.969 -13.398 1 92.75 97 GLU B CA 1
ATOM 2585 C C . GLU B 1 97 ? -7.648 -39.375 -13.352 1 92.75 97 GLU B C 1
ATOM 2587 O O . GLU B 1 97 ? -8.18 -40.281 -13.969 1 92.75 97 GLU B O 1
ATOM 2592 N N . ASN B 1 98 ? -6.48 -39.531 -12.719 1 91.5 98 ASN B N 1
ATOM 2593 C CA . ASN B 1 98 ? -5.848 -40.844 -12.562 1 91.5 98 ASN B CA 1
ATOM 2594 C C . ASN B 1 98 ? -5.215 -41 -11.18 1 91.5 98 ASN B C 1
ATOM 2596 O O . ASN B 1 98 ? -3.994 -41.125 -11.062 1 91.5 98 ASN B O 1
ATOM 2600 N N . PRO B 1 99 ? -6.012 -41.094 -10.125 1 92.88 99 PRO B N 1
ATOM 2601 C CA . PRO B 1 99 ? -5.504 -41 -8.75 1 92.88 99 PRO B CA 1
ATOM 2602 C C . PRO B 1 99 ? -4.598 -42.188 -8.391 1 92.88 99 PRO B C 1
ATOM 2604 O O . PRO B 1 99 ? -3.566 -42 -7.742 1 92.88 99 PRO B O 1
ATOM 2607 N N . LEU B 1 100 ? -5.004 -43.438 -8.805 1 91.81 100 LEU B N 1
ATOM 2608 C CA . LEU B 1 100 ? -4.199 -44.594 -8.461 1 91.81 100 LEU B CA 1
ATOM 2609 C C . LEU B 1 100 ? -2.834 -44.531 -9.141 1 91.81 100 LEU B C 1
ATOM 2611 O O . LEU B 1 100 ? -1.822 -44.906 -8.539 1 91.81 100 LEU B O 1
ATOM 2615 N N . HIS B 1 101 ? -2.857 -44.094 -10.375 1 92.19 101 HIS B N 1
ATOM 2616 C CA . HIS B 1 101 ? -1.621 -43.906 -11.133 1 92.19 101 HIS B CA 1
ATOM 2617 C C . HIS B 1 101 ? -0.641 -43 -10.398 1 92.19 101 HIS B C 1
ATOM 2619 O O . HIS B 1 101 ? 0.498 -43.406 -10.133 1 92.19 101 HIS B O 1
ATOM 2625 N N . TYR B 1 102 ? -1.07 -41.875 -10.055 1 94.81 102 TYR B N 1
ATOM 2626 C CA . TYR B 1 102 ? -0.195 -40.875 -9.438 1 94.81 102 TYR B CA 1
ATOM 2627 C C . TYR B 1 102 ? 0.175 -41.281 -8.016 1 94.81 102 TYR B C 1
ATOM 2629 O O . TYR B 1 102 ? 1.281 -41 -7.551 1 94.81 102 TYR B O 1
ATOM 2637 N N . LEU B 1 103 ? -0.708 -41.938 -7.301 1 94.88 103 LEU B N 1
ATOM 2638 C CA . LEU B 1 103 ? -0.396 -42.438 -5.973 1 94.88 103 LEU B CA 1
ATOM 2639 C C . LEU B 1 103 ? 0.732 -43.469 -6.035 1 94.88 103 LEU B C 1
ATOM 2641 O O . LEU B 1 103 ? 1.637 -43.469 -5.195 1 94.88 103 LEU B O 1
ATOM 2645 N N . ASN B 1 104 ? 0.667 -44.312 -7 1 94.75 104 ASN B N 1
ATOM 2646 C CA . ASN B 1 104 ? 1.7 -45.344 -7.184 1 94.75 104 ASN B CA 1
ATOM 2647 C C . ASN B 1 104 ? 3.053 -44.719 -7.504 1 94.75 104 ASN B C 1
ATOM 2649 O O . ASN B 1 104 ? 4.074 -45.094 -6.938 1 94.75 104 ASN B O 1
ATOM 2653 N N . ILE B 1 105 ? 3.025 -43.781 -8.422 1 94.62 105 ILE B N 1
ATOM 2654 C CA . ILE B 1 105 ? 4.258 -43.094 -8.797 1 94.62 105 ILE B CA 1
ATOM 2655 C C . ILE B 1 105 ? 4.84 -42.375 -7.578 1 94.62 105 ILE B C 1
ATOM 2657 O O . ILE B 1 105 ? 6.039 -42.469 -7.309 1 94.62 105 ILE B O 1
ATOM 2661 N N . ASP B 1 106 ? 4.043 -41.656 -6.82 1 96.75 106 ASP B N 1
ATOM 2662 C CA . ASP B 1 106 ? 4.469 -40.906 -5.633 1 96.75 106 ASP B CA 1
ATOM 2663 C C . ASP B 1 106 ? 5.074 -41.844 -4.594 1 96.75 106 ASP B C 1
ATOM 2665 O O . ASP B 1 106 ? 6.113 -41.562 -4.004 1 96.75 106 ASP B O 1
ATOM 2669 N N . THR B 1 107 ? 4.438 -43 -4.352 1 96.38 107 THR B N 1
ATOM 2670 C CA . THR B 1 107 ? 4.91 -43.969 -3.381 1 96.38 107 THR B CA 1
ATOM 2671 C C . THR B 1 107 ? 6.273 -44.531 -3.787 1 96.38 107 THR B C 1
ATOM 2673 O O . THR B 1 107 ? 7.16 -44.688 -2.943 1 96.38 107 THR B O 1
ATOM 2676 N N . LYS B 1 108 ? 6.371 -44.875 -5.043 1 95.94 108 LYS B N 1
ATOM 2677 C CA . LYS B 1 108 ? 7.648 -45.344 -5.555 1 95.94 108 LYS B CA 1
ATOM 2678 C C . LYS B 1 108 ? 8.758 -44.312 -5.332 1 95.94 108 LYS B C 1
ATOM 2680 O O . LYS B 1 108 ? 9.844 -44.656 -4.871 1 95.94 108 LYS B O 1
ATOM 2685 N N . LEU B 1 109 ? 8.461 -43.062 -5.648 1 96.12 109 LEU B N 1
ATOM 2686 C CA . LEU B 1 109 ? 9.43 -41.969 -5.469 1 96.12 109 LEU B CA 1
ATOM 2687 C C . LEU B 1 109 ? 9.836 -41.844 -4.004 1 96.12 109 LEU B C 1
ATOM 2689 O O . LEU B 1 109 ? 11.016 -41.719 -3.689 1 96.12 109 LEU B O 1
ATOM 2693 N N . ARG B 1 110 ? 8.953 -41.906 -3.107 1 96.38 110 ARG B N 1
ATOM 2694 C CA . ARG B 1 110 ? 9.203 -41.781 -1.675 1 96.38 110 ARG B CA 1
ATOM 2695 C C . ARG B 1 110 ? 10.055 -42.969 -1.171 1 96.38 110 ARG B C 1
ATOM 2697 O O . ARG B 1 110 ? 10.961 -42.75 -0.365 1 96.38 110 ARG B O 1
ATOM 2704 N N . THR B 1 111 ? 9.75 -44.125 -1.609 1 96.75 111 THR B N 1
ATOM 2705 C CA . THR B 1 111 ? 10.477 -45.312 -1.201 1 96.75 111 THR B CA 1
ATOM 2706 C C . THR B 1 111 ? 11.93 -45.25 -1.663 1 96.75 111 THR B C 1
ATOM 2708 O O . THR B 1 111 ? 12.836 -45.719 -0.967 1 96.75 111 THR B O 1
ATOM 2711 N N . GLU B 1 112 ? 12.156 -44.656 -2.844 1 96.62 112 GLU B N 1
ATOM 2712 C CA . GLU B 1 112 ? 13.492 -44.531 -3.418 1 96.62 112 GLU B CA 1
ATOM 2713 C C . GLU B 1 112 ? 14.211 -43.281 -2.869 1 96.62 112 GLU B C 1
ATOM 2715 O O . GLU B 1 112 ? 15.359 -43.031 -3.234 1 96.62 112 GLU B O 1
ATOM 2720 N N . GLY B 1 113 ? 13.578 -42.469 -2.027 1 95.5 113 GLY B N 1
ATOM 2721 C CA . GLY B 1 113 ? 14.156 -41.281 -1.409 1 95.5 113 GLY B CA 1
ATOM 2722 C C . GLY B 1 113 ? 14.273 -40.125 -2.359 1 95.5 113 GLY B C 1
ATOM 2723 O O . GLY B 1 113 ? 15.141 -39.25 -2.191 1 95.5 113 GLY B O 1
ATOM 2724 N N . LYS B 1 114 ? 13.5 -40.125 -3.383 1 95.81 114 LYS B N 1
ATOM 2725 C CA . LYS B 1 114 ? 13.508 -39.031 -4.359 1 95.81 114 LYS B CA 1
ATOM 2726 C C . LYS B 1 114 ? 12.484 -37.969 -3.99 1 95.81 114 LYS B C 1
ATOM 2728 O O . LYS B 1 114 ? 11.781 -38.094 -2.99 1 95.81 114 LYS B O 1
ATOM 2733 N N . GLU B 1 115 ? 12.523 -36.875 -4.746 1 96.06 115 GLU B N 1
ATOM 2734 C CA . GLU B 1 115 ? 11.57 -35.781 -4.492 1 96.06 115 GLU B CA 1
ATOM 2735 C C . GLU B 1 115 ? 10.133 -36.281 -4.617 1 96.06 115 GLU B C 1
ATOM 2737 O O . GLU B 1 115 ? 9.82 -37.062 -5.508 1 96.06 115 GLU B O 1
ATOM 2742 N N . GLU B 1 116 ? 9.336 -35.75 -3.701 1 97.25 116 GLU B N 1
ATOM 2743 C CA . GLU B 1 116 ? 7.934 -36.188 -3.662 1 97.25 116 GLU B CA 1
ATOM 2744 C C . GLU B 1 116 ? 7.141 -35.562 -4.805 1 97.25 116 GLU B C 1
ATOM 2746 O O . GLU B 1 116 ? 7.281 -34.375 -5.086 1 97.25 116 GLU B O 1
ATOM 2751 N N . LEU B 1 117 ? 6.383 -36.406 -5.504 1 97.94 117 LEU B N 1
ATOM 2752 C CA . LEU B 1 117 ? 5.531 -35.938 -6.59 1 97.94 117 LEU B CA 1
ATOM 2753 C C . LEU B 1 117 ? 4.391 -35.094 -6.047 1 97.94 117 LEU B C 1
ATOM 2755 O O . LEU B 1 117 ? 4.07 -34.031 -6.613 1 97.94 117 LEU B O 1
ATOM 2759 N N . MET B 1 118 ? 3.758 -35.531 -4.996 1 98.25 118 MET B N 1
ATOM 2760 C CA . MET B 1 118 ? 2.621 -34.875 -4.363 1 98.25 118 MET B CA 1
ATOM 2761 C C . MET B 1 118 ? 2.98 -34.375 -2.961 1 98.25 118 MET B C 1
ATOM 2763 O O . MET B 1 118 ? 3.676 -35.094 -2.221 1 98.25 118 MET B O 1
ATOM 2767 N N . ASP B 1 119 ? 2.549 -33.188 -2.711 1 97.06 119 ASP B N 1
ATOM 2768 C CA . ASP B 1 119 ? 2.619 -32.719 -1.326 1 97.06 119 ASP B CA 1
ATOM 2769 C C . ASP B 1 119 ? 1.72 -33.562 -0.425 1 97.06 119 ASP B C 1
ATOM 2771 O O . ASP B 1 119 ? 0.868 -34.312 -0.913 1 97.06 119 ASP B O 1
ATOM 2775 N N . PHE B 1 120 ? 1.984 -33.469 0.918 1 96.31 120 PHE B N 1
ATOM 2776 C CA . PHE B 1 120 ? 1.2 -34.281 1.839 1 96.31 120 PHE B CA 1
ATOM 2777 C C . PHE B 1 120 ? -0.284 -33.938 1.72 1 96.31 120 PHE B C 1
ATOM 2779 O O . PHE B 1 120 ? -1.131 -34.844 1.81 1 96.31 120 PHE B O 1
ATOM 2786 N N . ARG B 1 121 ? -0.644 -32.688 1.428 1 96.19 121 ARG B N 1
ATOM 2787 C CA . ARG B 1 121 ? -2.035 -32.281 1.278 1 96.19 121 ARG B CA 1
ATOM 2788 C C . ARG B 1 121 ? -2.666 -32.906 0.041 1 96.19 121 ARG B C 1
ATOM 2790 O O . ARG B 1 121 ? -3.799 -33.375 0.093 1 96.19 121 ARG B O 1
ATOM 2797 N N . GLU B 1 122 ? -1.951 -32.938 -0.935 1 98.19 122 GLU B N 1
ATOM 2798 C CA . GLU B 1 122 ? -2.422 -33.531 -2.184 1 98.19 122 GLU B CA 1
ATOM 2799 C C . GLU B 1 122 ? -2.553 -35.062 -2.059 1 98.19 122 GLU B C 1
ATOM 2801 O O . GLU B 1 122 ? -3.525 -35.625 -2.541 1 98.19 122 GLU B O 1
ATOM 2806 N N . ARG B 1 123 ? -1.502 -35.625 -1.503 1 97.31 123 ARG B N 1
ATOM 2807 C CA . ARG B 1 123 ? -1.504 -37.062 -1.336 1 97.31 123 ARG B CA 1
ATOM 2808 C C . ARG B 1 123 ? -2.695 -37.531 -0.498 1 97.31 123 ARG B C 1
ATOM 2810 O O . ARG B 1 123 ? -3.344 -38.531 -0.819 1 97.31 123 ARG B O 1
ATOM 2817 N N . ASN B 1 124 ? -2.973 -36.844 0.633 1 96.62 124 ASN B N 1
ATOM 2818 C CA . ASN B 1 124 ? -4.137 -37.125 1.46 1 96.62 124 ASN B CA 1
ATOM 2819 C C . ASN B 1 124 ? -5.434 -37 0.668 1 96.62 124 ASN B C 1
ATOM 2821 O O . ASN B 1 124 ? -6.316 -37.844 0.768 1 96.62 124 ASN B O 1
ATOM 2825 N N . HIS B 1 125 ? -5.5 -35.938 -0.069 1 96.25 125 HIS B N 1
ATOM 2826 C CA . HIS B 1 125 ? -6.652 -35.75 -0.946 1 96.25 125 HIS B CA 1
ATOM 2827 C C . HIS B 1 125 ? -6.805 -36.938 -1.911 1 96.25 125 HIS B C 1
ATOM 2829 O O . HIS B 1 125 ? -7.91 -37.438 -2.104 1 96.25 125 HIS B O 1
ATOM 2835 N N . CYS B 1 126 ? -5.703 -37.281 -2.514 1 95.25 126 CYS B N 1
ATOM 2836 C CA . CYS B 1 126 ? -5.684 -38.375 -3.469 1 95.25 126 CYS B CA 1
ATOM 2837 C C . CYS B 1 126 ? -6.207 -39.656 -2.832 1 95.25 126 CYS B C 1
ATOM 2839 O O . CYS B 1 126 ? -7.082 -40.312 -3.391 1 95.25 126 CYS B O 1
ATOM 2841 N N . LYS B 1 127 ? -5.77 -40.031 -1.664 1 94.94 127 LYS B N 1
ATOM 2842 C CA . LYS B 1 127 ? -6.176 -41.219 -0.948 1 94.94 127 LYS B CA 1
ATOM 2843 C C . LYS B 1 127 ? -7.672 -41.188 -0.636 1 94.94 127 LYS B C 1
ATOM 2845 O O . LYS B 1 127 ? -8.367 -42.188 -0.825 1 94.94 127 LYS B O 1
ATOM 2850 N N . LYS B 1 128 ? -8.117 -40.062 -0.141 1 93.88 128 LYS B N 1
ATOM 2851 C CA . LYS B 1 128 ? -9.539 -39.906 0.152 1 93.88 128 LYS B CA 1
ATOM 2852 C C . LYS B 1 128 ? -10.383 -40.062 -1.109 1 93.88 128 LYS B C 1
ATOM 2854 O O . LYS B 1 128 ? -11.453 -40.688 -1.069 1 93.88 128 LYS B O 1
ATOM 2859 N N . PHE B 1 129 ? -9.914 -39.469 -2.127 1 91.69 129 PHE B N 1
ATOM 2860 C CA . PHE B 1 129 ? -10.625 -39.531 -3.396 1 91.69 129 PHE B CA 1
ATOM 2861 C C . PHE B 1 129 ? -10.734 -41 -3.873 1 91.69 129 PHE B C 1
ATOM 2863 O O . PHE B 1 129 ? -11.797 -41.406 -4.328 1 91.69 129 PHE B O 1
ATOM 2870 N N . VAL B 1 130 ? -9.633 -41.75 -3.793 1 89.38 130 VAL B N 1
ATOM 2871 C CA . VAL B 1 130 ? -9.594 -43.156 -4.172 1 89.38 130 VAL B CA 1
ATOM 2872 C C . VAL B 1 130 ? -10.57 -43.969 -3.309 1 89.38 130 VAL B C 1
ATOM 2874 O O . VAL B 1 130 ? -11.297 -44.844 -3.811 1 89.38 130 VAL B O 1
ATOM 2877 N N . GLU B 1 131 ? -10.602 -43.719 -2.053 1 89.12 131 GLU B N 1
ATOM 2878 C CA . GLU B 1 131 ? -11.492 -44.406 -1.128 1 89.12 131 GLU B CA 1
ATOM 2879 C C . GLU B 1 131 ? -12.961 -44.125 -1.459 1 89.12 131 GLU B C 1
ATOM 2881 O O . GLU B 1 131 ? -13.789 -45.031 -1.436 1 89.12 131 GLU B O 1
ATOM 2886 N N . LEU B 1 132 ? -13.25 -42.938 -1.73 1 84.81 132 LEU B N 1
ATOM 2887 C CA . LEU B 1 132 ? -14.609 -42.531 -2.078 1 84.81 132 LEU B CA 1
ATOM 2888 C C . LEU B 1 132 ? -15.047 -43.188 -3.385 1 84.81 132 LEU B C 1
ATOM 2890 O O . LEU B 1 132 ? -16.188 -43.656 -3.502 1 84.81 132 LEU B O 1
ATOM 2894 N N . TYR B 1 133 ? -14.148 -43.094 -4.34 1 77.81 133 TYR B N 1
ATOM 2895 C CA . TYR B 1 133 ? -14.43 -43.688 -5.645 1 77.81 133 TYR B CA 1
ATOM 2896 C C . TYR B 1 133 ? -14.609 -45.188 -5.531 1 77.81 133 TYR B C 1
ATOM 2898 O O . TYR B 1 133 ? -15.5 -45.75 -6.152 1 77.81 133 TYR B O 1
ATOM 2906 N N . ASP B 1 134 ? -13.703 -45.844 -4.863 1 73.44 134 ASP B N 1
ATOM 2907 C CA . ASP B 1 134 ? -13.797 -47.312 -4.648 1 73.44 134 ASP B CA 1
ATOM 2908 C C . ASP B 1 134 ? -15.117 -47.656 -3.977 1 73.44 134 ASP B C 1
ATOM 2910 O O . ASP B 1 134 ? -15.781 -48.625 -4.387 1 73.44 134 ASP B O 1
ATOM 2914 N N . ASN B 1 135 ? -15.477 -47 -3.049 1 68.88 135 ASN B N 1
ATOM 2915 C CA . ASN B 1 135 ? -16.75 -47.25 -2.383 1 68.88 135 ASN B CA 1
ATOM 2916 C C . ASN B 1 135 ? -17.922 -47.094 -3.336 1 68.88 135 ASN B C 1
ATOM 2918 O O . ASN B 1 135 ? -18.859 -47.875 -3.318 1 68.88 135 ASN B O 1
ATOM 2922 N N . HIS B 1 136 ? -17.781 -46.25 -4.207 1 67.38 136 HIS B N 1
ATOM 2923 C CA . HIS B 1 136 ? -18.828 -45.969 -5.18 1 67.38 136 HIS B CA 1
ATOM 2924 C C . HIS B 1 136 ? -18.828 -47.031 -6.289 1 67.38 136 HIS B C 1
ATOM 2926 O O . HIS B 1 136 ? -19.875 -47.531 -6.688 1 67.38 136 HIS B O 1
ATOM 2932 N N . MET B 1 137 ? -17.516 -47.219 -6.859 1 62.47 137 MET B N 1
ATOM 2933 C CA . MET B 1 137 ? -17.375 -48.219 -7.887 1 62.47 137 MET B CA 1
ATOM 2934 C C . MET B 1 137 ? -17.766 -49.594 -7.344 1 62.47 137 MET B C 1
ATOM 2936 O O . MET B 1 137 ? -18.438 -50.375 -8.023 1 62.47 137 MET B O 1
ATOM 2940 N N . HIS B 1 138 ? -17.109 -49.875 -6.148 1 55.81 138 HIS B N 1
ATOM 2941 C CA . HIS B 1 138 ? -17.531 -51.125 -5.492 1 55.81 138 HIS B CA 1
ATOM 2942 C C . HIS B 1 138 ? -19.047 -51.188 -5.383 1 55.81 138 HIS B C 1
ATOM 2944 O O . HIS B 1 138 ? -19.625 -52.25 -5.656 1 55.81 138 HIS B O 1
ATOM 2950 N N . ASN B 1 139 ? -19.609 -50.25 -5.059 1 56.19 139 ASN B N 1
ATOM 2951 C CA . ASN B 1 139 ? -21.062 -50.281 -4.949 1 56.19 139 ASN B CA 1
ATOM 2952 C C . ASN B 1 139 ? -21.734 -50.375 -6.316 1 56.19 139 ASN B C 1
ATOM 2954 O O . ASN B 1 139 ? -22.703 -51.094 -6.488 1 56.19 139 ASN B O 1
ATOM 2958 N N . GLU B 1 140 ? -21.141 -49.781 -7.246 1 54.38 140 GLU B N 1
ATOM 2959 C CA . GLU B 1 140 ? -21.75 -49.781 -8.57 1 54.38 140 GLU B CA 1
ATOM 2960 C C . GLU B 1 140 ? -21.266 -50.969 -9.398 1 54.38 140 GLU B C 1
ATOM 2962 O O . GLU B 1 140 ? -22.047 -51.625 -10.094 1 54.38 140 GLU B O 1
ATOM 2967 N N . VAL B 1 141 ? -19.938 -51.219 -9.422 1 50.5 141 VAL B N 1
ATOM 2968 C CA . VAL B 1 141 ? -19.344 -52.25 -10.273 1 50.5 141 VAL B CA 1
ATOM 2969 C C . VAL B 1 141 ? -19.516 -53.625 -9.617 1 50.5 141 VAL B C 1
ATOM 2971 O O . VAL B 1 141 ? -19.875 -54.594 -10.289 1 50.5 141 VAL B O 1
ATOM 2974 N N . LEU B 1 142 ? -19.219 -53.844 -8.375 1 48.38 142 LEU B N 1
ATOM 2975 C CA . LEU B 1 142 ? -19.344 -55.156 -7.762 1 48.38 142 LEU B CA 1
ATOM 2976 C C . LEU B 1 142 ? -20.781 -55.656 -7.879 1 48.38 142 LEU B C 1
ATOM 2978 O O . LEU B 1 142 ? -21.016 -56.875 -7.934 1 48.38 142 LEU B O 1
ATOM 2982 N N . SER B 1 143 ? -21.812 -54.875 -7.871 1 49.22 143 SER B N 1
ATOM 2983 C CA . SER B 1 143 ? -23.141 -55.406 -8.109 1 49.22 143 SER B CA 1
ATOM 2984 C C . SER B 1 143 ? -23.266 -56 -9.516 1 49.22 143 SER B C 1
ATOM 2986 O O . SER B 1 143 ? -24 -56.969 -9.727 1 49.22 143 SER B O 1
ATOM 2988 N N . ASP B 1 144 ? -22.703 -55.406 -10.523 1 47.78 144 ASP B N 1
ATOM 2989 C CA . ASP B 1 144 ? -22.797 -55.906 -11.891 1 47.78 144 ASP B CA 1
ATOM 2990 C C . ASP B 1 144 ? -21.594 -56.75 -12.258 1 47.78 144 ASP B C 1
ATOM 2992 O O . ASP B 1 144 ? -21.578 -57.438 -13.289 1 47.78 144 ASP B O 1
ATOM 2996 N N . LEU B 1 145 ? -20.391 -56.688 -11.688 1 43.94 145 LEU B N 1
ATOM 2997 C CA . LEU B 1 145 ? -19.156 -57.375 -12.008 1 43.94 145 LEU B CA 1
ATOM 2998 C C . LEU B 1 145 ? -19.172 -58.812 -11.484 1 43.94 145 LEU B C 1
ATOM 3000 O O . LEU B 1 145 ? -18.172 -59.531 -11.555 1 43.94 145 LEU B O 1
ATOM 3004 N N . GLU B 1 146 ? -20.125 -59.5 -11.047 1 42.28 146 GLU B N 1
ATOM 3005 C CA . GLU B 1 146 ? -19.875 -60.906 -10.805 1 42.28 146 GLU B CA 1
ATOM 3006 C C . GLU B 1 146 ? -18.984 -61.531 -11.883 1 42.28 146 GLU B C 1
ATOM 3008 O O . GLU B 1 146 ? -18.281 -62.5 -11.641 1 42.28 146 GLU B O 1
ATOM 3013 N N . GLY B 1 147 ? -19.281 -61.406 -13.234 1 39.56 147 GLY B N 1
ATOM 3014 C CA . GLY B 1 147 ? -18.438 -62 -14.25 1 39.56 147 GLY B CA 1
ATOM 3015 C C . GLY B 1 147 ? -17.156 -61.25 -14.5 1 39.56 147 GLY B C 1
ATOM 3016 O O . GLY B 1 147 ? -16.062 -61.781 -14.352 1 39.56 147 GLY B O 1
ATOM 3017 N N . PHE B 1 148 ? -17.219 -60.094 -15.336 1 36.47 148 PHE B N 1
ATOM 3018 C CA . PHE B 1 148 ? -16.188 -59.375 -16.094 1 36.47 148 PHE B CA 1
ATOM 3019 C C . PHE B 1 148 ? -15.359 -58.469 -15.172 1 36.47 148 PHE B C 1
ATOM 3021 O O . PHE B 1 148 ? -15.555 -57.25 -15.148 1 36.47 148 PHE B O 1
ATOM 3028 N N . PHE B 1 149 ? -15.25 -58.594 -13.953 1 39.38 149 PHE B N 1
ATOM 3029 C CA . PHE B 1 149 ? -14.461 -57.688 -13.117 1 39.38 149 PHE B CA 1
ATOM 3030 C C . PHE B 1 149 ? -13.039 -57.594 -13.648 1 39.38 149 PHE B C 1
ATOM 3032 O O . PHE B 1 149 ? -12.094 -58.094 -13.031 1 39.38 149 PHE B O 1
ATOM 3039 N N . SER B 1 150 ? -12.781 -58 -14.93 1 34.72 150 SER B N 1
ATOM 3040 C CA . SER B 1 150 ? -11.406 -57.75 -15.383 1 34.72 150 SER B CA 1
ATOM 3041 C C . SER B 1 150 ? -10.906 -56.375 -14.945 1 34.72 150 SER B C 1
ATOM 3043 O O . SER B 1 150 ? -11.703 -55.469 -14.781 1 34.72 150 SER B O 1
ATOM 3045 N N . SER B 1 151 ? -9.727 -56.25 -14.227 1 36.97 151 SER B N 1
ATOM 3046 C CA . SER B 1 151 ? -8.898 -55.094 -13.961 1 36.97 151 SER B CA 1
ATOM 3047 C C . SER B 1 151 ? -9.125 -54 -15 1 36.97 151 SER B C 1
ATOM 3049 O O . SER B 1 151 ? -8.992 -54.25 -16.203 1 36.97 151 SER B O 1
ATOM 3051 N N . LYS B 1 152 ? -10.172 -53.281 -14.961 1 41 152 LYS B N 1
ATOM 3052 C CA . LYS B 1 152 ? -10.266 -52.219 -15.953 1 41 152 LYS B CA 1
ATOM 3053 C C . LYS B 1 152 ? -8.891 -51.688 -16.328 1 41 152 LYS B C 1
ATOM 3055 O O . LYS B 1 152 ? -8.117 -51.281 -15.445 1 41 152 LYS B O 1
ATOM 3060 N N . PRO B 1 153 ? -8.305 -52.156 -17.328 1 36.88 153 PRO B N 1
ATOM 3061 C CA . PRO B 1 153 ? -7.035 -51.562 -17.734 1 36.88 153 PRO B CA 1
ATOM 3062 C C . PRO B 1 153 ? -7.012 -50.031 -17.547 1 36.88 153 PRO B C 1
ATOM 3064 O O . PRO B 1 153 ? -7.902 -49.344 -18.031 1 36.88 153 PRO B O 1
ATOM 3067 N N . ILE B 1 154 ? -7.086 -49.594 -16.281 1 38.31 154 ILE B N 1
ATOM 3068 C CA . ILE B 1 154 ? -6.73 -48.188 -16.219 1 38.31 154 ILE B CA 1
ATOM 3069 C C . ILE B 1 154 ? -5.777 -47.875 -17.375 1 38.31 154 ILE B C 1
ATOM 3071 O O . ILE B 1 154 ? -4.66 -48.375 -17.438 1 38.31 154 ILE B O 1
ATOM 3075 N N . ALA B 1 155 ? -6.355 -47.812 -18.5 1 37.09 155 ALA B N 1
ATOM 3076 C CA . ALA B 1 155 ? -5.547 -47.438 -19.656 1 37.09 155 ALA B CA 1
ATOM 3077 C C . ALA B 1 155 ? -4.367 -46.562 -19.234 1 37.09 155 ALA B C 1
ATOM 3079 O O . ALA B 1 155 ? -4.555 -45.5 -18.609 1 37.09 155 ALA B O 1
ATOM 3080 N N . SER B 1 156 ? -3.309 -47.125 -18.625 1 41.5 156 SER B N 1
ATOM 3081 C CA . SER B 1 156 ? -2.08 -46.312 -18.594 1 41.5 156 SER B CA 1
ATOM 3082 C C . SER B 1 156 ? -2.084 -45.25 -19.688 1 41.5 156 SER B C 1
ATOM 3084 O O . SER B 1 156 ? -2.188 -45.562 -20.875 1 41.5 156 SER B O 1
ATOM 3086 N N . LYS B 1 157 ? -2.906 -44.25 -19.547 1 44.38 157 LYS B N 1
ATOM 3087 C CA . LYS B 1 157 ? -2.641 -43.219 -20.547 1 44.38 157 LYS B CA 1
ATOM 3088 C C . LYS B 1 157 ? -1.21 -43.344 -21.078 1 44.38 157 LYS B C 1
ATOM 3090 O O . LYS B 1 157 ? -0.256 -43.312 -20.297 1 44.38 157 LYS B O 1
ATOM 3095 N N . LYS B 1 158 ? -0.962 -44.125 -22.156 1 46.78 158 LYS B N 1
ATOM 3096 C CA . LYS B 1 158 ? 0.315 -44.125 -22.859 1 46.78 158 LYS B CA 1
ATOM 3097 C C . LYS B 1 158 ? 1.066 -42.812 -22.688 1 46.78 158 LYS B C 1
ATOM 3099 O O . LYS B 1 158 ? 0.452 -41.75 -22.578 1 46.78 158 LYS B O 1
ATOM 3104 N N . PRO B 1 159 ? 2.275 -42.844 -22.094 1 48.78 159 PRO B N 1
ATOM 3105 C CA . PRO B 1 159 ? 3.088 -41.625 -22.047 1 48.78 159 PRO B CA 1
ATOM 3106 C C . PRO B 1 159 ? 2.711 -40.625 -23.141 1 48.78 159 PRO B C 1
ATOM 3108 O O . PRO B 1 159 ? 2.623 -41 -24.312 1 48.78 159 PRO B O 1
ATOM 3111 N N . SER B 1 160 ? 1.755 -39.781 -22.797 1 52.09 160 SER B N 1
ATOM 3112 C CA . SER B 1 160 ? 1.304 -38.781 -23.75 1 52.09 160 SER B CA 1
ATOM 3113 C C . SER B 1 160 ? 2.41 -38.406 -24.734 1 52.09 160 SER B C 1
ATOM 3115 O O . SER B 1 160 ? 3.51 -38.031 -24.328 1 52.09 160 SER B O 1
ATOM 3117 N N . CYS B 1 161 ? 2.479 -39.094 -25.859 1 63.06 161 CYS B N 1
ATOM 3118 C CA . CYS B 1 161 ? 3.27 -38.688 -27.016 1 63.06 161 CYS B CA 1
ATOM 3119 C C . CY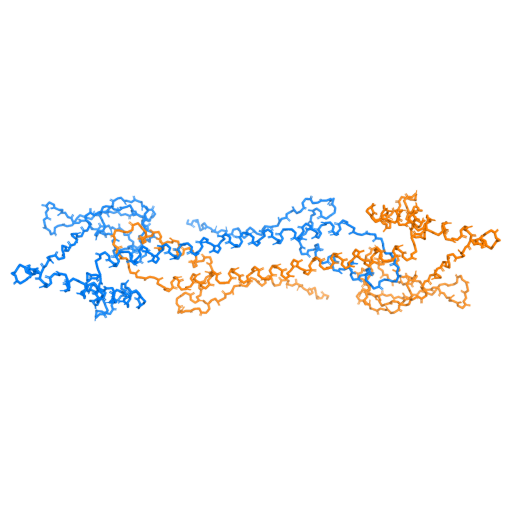S B 1 161 ? 3.068 -37.219 -27.344 1 63.06 161 CYS B C 1
ATOM 3121 O O . CYS B 1 161 ? 3.291 -36.812 -28.484 1 63.06 161 CYS B O 1
ATOM 3123 N N . ALA B 1 162 ? 2.727 -36.5 -26.266 1 82.5 162 ALA B N 1
ATOM 3124 C CA . ALA B 1 162 ? 2.436 -35.094 -26.531 1 82.5 162 ALA B CA 1
ATOM 3125 C C . ALA B 1 162 ? 3.719 -34.312 -26.781 1 82.5 162 ALA B C 1
ATOM 3127 O O . ALA B 1 162 ? 4.754 -34.594 -26.172 1 82.5 162 ALA B O 1
ATOM 3128 N N . ARG B 1 163 ? 3.627 -33.531 -27.75 1 90.44 163 ARG B N 1
ATOM 3129 C CA . ARG B 1 163 ? 4.688 -32.562 -27.984 1 90.44 163 ARG B CA 1
ATOM 3130 C C . ARG B 1 163 ? 4.422 -31.281 -27.219 1 90.44 163 ARG B C 1
ATOM 3132 O O . ARG B 1 163 ? 3.268 -30.859 -27.078 1 90.44 163 ARG B O 1
ATOM 3139 N N . VAL B 1 164 ? 5.445 -30.781 -26.594 1 95.12 164 VAL B N 1
ATOM 3140 C CA . VAL B 1 164 ? 5.328 -29.531 -25.844 1 95.12 164 VAL B CA 1
ATOM 3141 C C . VAL B 1 164 ? 6.344 -28.516 -26.375 1 95.12 164 VAL B C 1
ATOM 3143 O O . VAL B 1 164 ? 7.305 -28.891 -27.062 1 95.12 164 VAL B O 1
ATOM 3146 N N . ILE B 1 165 ? 6.031 -27.266 -26.203 1 96.75 165 ILE B N 1
ATOM 3147 C CA . ILE B 1 165 ? 6.988 -26.203 -26.5 1 96.75 165 ILE B CA 1
ATOM 3148 C C . ILE B 1 165 ? 7.824 -25.906 -25.266 1 96.75 165 ILE B C 1
ATOM 3150 O O . ILE B 1 165 ? 7.285 -25.516 -24.219 1 96.75 165 ILE B O 1
ATOM 3154 N N . ALA B 1 166 ? 9.109 -26.125 -25.406 1 96.44 166 ALA B N 1
ATOM 3155 C CA . ALA B 1 166 ? 9.992 -26.031 -24.25 1 96.44 166 ALA B CA 1
ATOM 3156 C C . ALA B 1 166 ? 11.125 -25.031 -24.5 1 96.44 166 ALA B C 1
ATOM 3158 O O . ALA B 1 166 ? 11.664 -24.969 -25.609 1 96.44 166 ALA B O 1
ATOM 3159 N N . LYS B 1 167 ? 11.422 -24.234 -23.516 1 97.69 167 LYS B N 1
ATOM 3160 C CA . LYS B 1 167 ? 12.547 -23.312 -23.531 1 97.69 167 LYS B CA 1
ATOM 3161 C C . LYS B 1 167 ? 13.648 -23.75 -22.578 1 97.69 167 LYS B C 1
ATOM 3163 O O . LYS B 1 167 ? 13.383 -24 -21.406 1 97.69 167 LYS B O 1
ATOM 3168 N N . VAL B 1 168 ? 14.883 -23.844 -23.078 1 96.94 168 VAL B N 1
ATOM 3169 C CA . VAL B 1 168 ? 16.016 -24.219 -22.234 1 96.94 168 VAL B CA 1
ATOM 3170 C C . VAL B 1 168 ? 16.438 -23.016 -21.391 1 96.94 168 VAL B C 1
ATOM 3172 O O . VAL B 1 168 ? 16.75 -21.953 -21.922 1 96.94 168 VAL B O 1
ATOM 3175 N N . VAL B 1 169 ? 16.469 -23.156 -20.031 1 96.12 169 VAL B N 1
ATOM 3176 C CA . VAL B 1 169 ? 16.734 -21.984 -19.188 1 96.12 169 VAL B CA 1
ATOM 3177 C C . VAL B 1 169 ? 17.969 -22.219 -18.328 1 96.12 169 VAL B C 1
ATOM 3179 O O . VAL B 1 169 ? 18.344 -21.391 -17.516 1 96.12 169 VAL B O 1
ATOM 3182 N N . ASP B 1 170 ? 18.562 -23.281 -18.438 1 94.44 170 ASP B N 1
ATOM 3183 C CA . ASP B 1 170 ? 19.766 -23.594 -17.688 1 94.44 170 ASP B CA 1
ATOM 3184 C C . ASP B 1 170 ? 20.906 -23.969 -18.625 1 94.44 170 ASP B C 1
ATOM 3186 O O . ASP B 1 170 ? 20.719 -24.75 -19.562 1 94.44 170 ASP B O 1
ATOM 3190 N N . ASP B 1 171 ? 22.047 -23.484 -18.359 1 93.25 171 ASP B N 1
ATOM 3191 C CA . ASP B 1 171 ? 23.188 -23.625 -19.266 1 93.25 171 ASP B CA 1
ATOM 3192 C C . ASP B 1 171 ? 23.812 -25.016 -19.125 1 93.25 171 ASP B C 1
ATOM 3194 O O . ASP B 1 171 ? 24.672 -25.406 -19.922 1 93.25 171 ASP B O 1
ATOM 3198 N N . SER B 1 172 ? 23.328 -25.797 -18.219 1 93.44 172 SER B N 1
ATOM 3199 C CA . SER B 1 172 ? 23.875 -27.141 -18.016 1 93.44 172 SER B CA 1
ATOM 3200 C C . SER B 1 172 ? 23.359 -28.109 -19.062 1 93.44 172 SER B C 1
ATOM 3202 O O . SER B 1 172 ? 23.953 -29.172 -19.297 1 93.44 172 SER B O 1
ATOM 3204 N N . ILE B 1 173 ? 22.234 -27.734 -19.719 1 92 173 ILE B N 1
ATOM 3205 C CA . ILE B 1 173 ? 21.641 -28.609 -20.734 1 92 173 ILE B CA 1
ATOM 3206 C C . ILE B 1 173 ? 22.25 -28.297 -22.109 1 92 173 ILE B C 1
ATOM 3208 O O . ILE B 1 173 ? 22.078 -27.188 -22.625 1 92 173 ILE B O 1
ATOM 3212 N N . LYS B 1 174 ? 22.922 -29.312 -22.625 1 92.44 174 LYS B N 1
ATOM 3213 C CA . LYS B 1 174 ? 23.578 -29.078 -23.906 1 92.44 174 LYS B CA 1
ATOM 3214 C C . LYS B 1 174 ? 22.938 -29.906 -25.016 1 92.44 174 LYS B C 1
ATOM 3216 O O . LYS B 1 174 ? 23.109 -29.609 -26.203 1 92.44 174 LYS B O 1
ATOM 3221 N N . HIS B 1 175 ? 22.297 -30.969 -24.641 1 92.19 175 HIS B N 1
ATOM 3222 C CA . HIS B 1 175 ? 21.656 -31.797 -25.641 1 92.19 175 HIS B CA 1
ATOM 3223 C C . HIS B 1 175 ? 20.406 -32.469 -25.094 1 92.19 175 HIS B C 1
ATOM 3225 O O . HIS B 1 175 ? 20.281 -32.656 -23.875 1 92.19 175 HIS B O 1
ATOM 3231 N N . PHE B 1 176 ? 19.5 -32.75 -25.984 1 93.19 176 PHE B N 1
ATOM 3232 C CA . PHE B 1 176 ? 18.375 -33.625 -25.672 1 93.19 176 PHE B CA 1
ATOM 3233 C C . PHE B 1 176 ? 18.547 -35 -26.344 1 93.19 176 PHE B C 1
ATOM 3235 O O . PHE B 1 176 ? 19.094 -35.062 -27.453 1 93.19 176 PHE B O 1
ATOM 3242 N N . GLU B 1 177 ? 18.156 -36 -25.672 1 90.81 177 GLU B N 1
ATOM 3243 C CA . GLU B 1 177 ? 18.156 -37.344 -26.266 1 90.81 177 GLU B CA 1
ATOM 3244 C C . GLU B 1 177 ? 16.75 -37.75 -26.672 1 90.81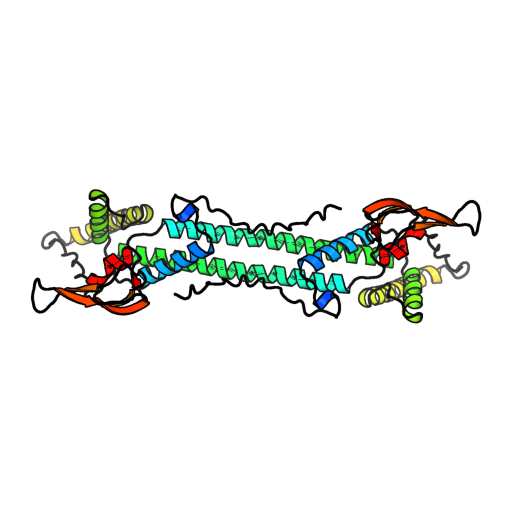 177 GLU B C 1
ATOM 3246 O O . GLU B 1 177 ? 15.867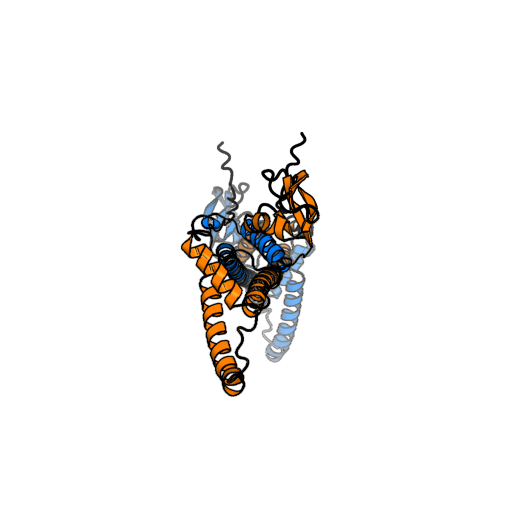 -37.906 -25.828 1 90.81 177 GLU B O 1
ATOM 3251 N N . ILE B 1 178 ? 16.562 -37.875 -27.969 1 88.12 178 ILE B N 1
ATOM 3252 C CA . ILE B 1 178 ? 15.258 -38.281 -28.469 1 88.12 178 ILE B CA 1
ATOM 3253 C C . ILE B 1 178 ? 15.305 -39.75 -28.938 1 88.12 178 ILE B C 1
ATOM 3255 O O . ILE B 1 178 ? 16.156 -40.094 -29.75 1 88.12 178 ILE B O 1
ATOM 3259 N N . PRO B 1 179 ? 14.445 -40.5 -28.391 1 82.88 179 PRO B N 1
ATOM 3260 C CA . PRO B 1 179 ? 14.438 -41.875 -28.859 1 82.88 179 PRO B CA 1
ATOM 3261 C C . PRO B 1 179 ? 14.07 -42 -30.328 1 82.88 179 PRO B C 1
ATOM 3263 O O . PRO B 1 179 ? 13.227 -41.281 -30.828 1 82.88 179 PRO B O 1
ATOM 3266 N N . ASP B 1 180 ? 14.828 -42.75 -31.047 1 80.56 180 ASP B N 1
ATOM 3267 C CA . ASP B 1 180 ? 14.492 -43.062 -32.438 1 80.56 180 ASP B CA 1
ATOM 3268 C C . ASP B 1 180 ? 13.352 -44.094 -32.5 1 80.56 180 ASP B C 1
ATOM 3270 O O . ASP B 1 180 ? 13.531 -45.25 -32.156 1 80.56 180 ASP B O 1
ATOM 3274 N N . TYR B 1 181 ? 12.227 -43.594 -32.844 1 75.06 181 TYR B N 1
ATOM 3275 C CA . TYR B 1 181 ? 11.031 -44.438 -32.844 1 75.06 181 TYR B CA 1
ATOM 3276 C C . TYR B 1 181 ? 11.102 -45.469 -33.938 1 75.06 181 TYR B C 1
ATOM 3278 O O . TYR B 1 181 ? 10.383 -46.5 -33.875 1 75.06 181 TYR B O 1
ATOM 3286 N N . ASN B 1 182 ? 11.961 -45.281 -34.938 1 79.75 182 ASN B N 1
ATOM 3287 C CA . ASN B 1 182 ? 12.117 -46.219 -36.031 1 79.75 182 ASN B CA 1
ATOM 3288 C C . ASN B 1 182 ? 13.125 -47.312 -35.719 1 79.75 182 ASN B C 1
ATOM 3290 O O . ASN B 1 182 ? 13.141 -48.375 -36.344 1 79.75 182 ASN B O 1
ATOM 3294 N N . SER B 1 183 ? 14.07 -47.031 -34.906 1 79.38 183 SER B N 1
ATOM 3295 C CA . SER B 1 183 ? 15.07 -48 -34.5 1 79.38 183 SER B CA 1
ATOM 3296 C C . SER B 1 183 ? 15.062 -48.156 -32.969 1 79.38 183 SER B C 1
ATOM 3298 O O . SER B 1 183 ? 15.68 -47.375 -32.25 1 79.38 183 SER B O 1
ATOM 3300 N N . PRO B 1 184 ? 14.406 -49.219 -32.531 1 77.31 184 PRO B N 1
ATOM 3301 C CA . PRO B 1 184 ? 14.328 -49.438 -31.094 1 77.31 184 PRO B CA 1
ATOM 3302 C C . PRO B 1 184 ? 15.695 -49.5 -30.422 1 77.31 184 PRO B C 1
ATOM 3304 O O . PRO B 1 184 ? 16.625 -50.125 -30.953 1 77.31 184 PRO B O 1
ATOM 3307 N N . GLY B 1 185 ? 15.938 -48.719 -29.359 1 76.56 185 GLY B N 1
ATOM 3308 C CA . GLY B 1 185 ? 17.156 -48.719 -28.578 1 76.56 185 GLY B CA 1
ATOM 3309 C C . GLY B 1 185 ? 18.125 -47.625 -28.953 1 76.56 185 GLY B C 1
ATOM 3310 O O . GLY B 1 185 ? 19.141 -47.406 -28.297 1 76.56 185 GLY B O 1
ATOM 3311 N N . THR B 1 186 ? 17.734 -47.031 -30.141 1 80.88 186 THR B N 1
ATOM 3312 C CA . THR B 1 186 ? 18.641 -45.969 -30.578 1 80.88 186 THR B CA 1
ATOM 3313 C C . THR B 1 186 ? 18.078 -44.594 -30.203 1 80.88 186 THR B C 1
ATOM 3315 O O . THR B 1 186 ? 16.859 -44.406 -30.188 1 80.88 186 THR B O 1
ATOM 3318 N N . SER B 1 187 ? 18.906 -43.719 -29.656 1 84.25 187 SER B N 1
ATOM 3319 C CA . SER B 1 187 ? 18.516 -42.344 -29.344 1 84.25 187 SER B CA 1
ATOM 3320 C C . SER B 1 187 ? 19.297 -41.344 -30.188 1 84.25 187 SER B C 1
ATOM 3322 O O . SER B 1 187 ? 20.453 -41.594 -30.531 1 84.25 187 SER B O 1
ATOM 3324 N N . LEU B 1 188 ? 18.578 -40.344 -30.734 1 85.31 188 LEU B N 1
ATOM 3325 C CA . LEU B 1 188 ? 19.203 -39.25 -31.453 1 85.31 188 LEU B CA 1
ATOM 3326 C C . LEU B 1 188 ? 19.484 -38.094 -30.516 1 85.31 188 LEU B C 1
ATOM 3328 O O . LEU B 1 188 ? 18.656 -37.75 -29.656 1 85.31 188 LEU B O 1
ATOM 3332 N N . SER B 1 189 ? 20.75 -37.688 -30.531 1 89.12 189 SER B N 1
ATOM 3333 C CA . SER B 1 189 ? 21.141 -36.531 -29.719 1 89.12 189 SER B CA 1
ATOM 3334 C C . SER B 1 189 ? 20.938 -35.219 -30.484 1 89.12 189 SER B C 1
ATOM 3336 O O . SER B 1 189 ? 21.328 -35.125 -31.641 1 89.12 189 SER B O 1
ATOM 3338 N N . TYR B 1 190 ? 20.203 -34.312 -29.891 1 88.62 190 TYR B N 1
ATOM 3339 C CA . TYR B 1 190 ? 19.922 -33 -30.453 1 88.62 190 TYR B CA 1
ATOM 3340 C C . TYR B 1 190 ? 20.531 -31.906 -29.609 1 88.62 190 TYR B C 1
ATOM 3342 O O . TYR B 1 190 ? 20.219 -31.781 -28.422 1 88.62 190 TYR B O 1
ATOM 3350 N N . ASP B 1 191 ? 21.453 -31.109 -30.219 1 92.69 191 ASP B N 1
ATOM 3351 C CA . ASP B 1 191 ? 22.125 -30.047 -29.484 1 92.69 191 ASP B CA 1
ATOM 3352 C C . ASP B 1 191 ? 21.188 -28.859 -29.266 1 92.69 191 ASP B C 1
ATOM 3354 O O . ASP B 1 191 ? 20.422 -28.484 -30.156 1 92.69 191 ASP B O 1
ATOM 3358 N N . VAL B 1 192 ? 21.281 -28.359 -27.984 1 94.38 192 VAL B N 1
ATOM 3359 C CA . VAL B 1 192 ? 20.438 -27.203 -27.672 1 94.38 192 VAL B CA 1
ATOM 3360 C C . VAL B 1 192 ? 21.266 -26.141 -26.953 1 94.38 192 VAL B C 1
ATOM 3362 O O . VAL B 1 192 ? 22.297 -26.453 -26.344 1 94.38 192 VAL B O 1
ATOM 3365 N N . GLU B 1 193 ? 20.859 -24.828 -27.078 1 94.5 193 GLU B N 1
ATOM 3366 C CA . GLU B 1 193 ? 21.469 -23.703 -26.406 1 94.5 193 GLU B CA 1
ATOM 3367 C C . GLU B 1 193 ? 20.531 -23.094 -25.375 1 94.5 193 GLU B C 1
ATOM 3369 O O . GLU B 1 193 ? 19.312 -23.25 -25.453 1 94.5 193 GLU B O 1
ATOM 3374 N N . ILE B 1 194 ? 21.188 -22.406 -24.469 1 94.56 194 ILE B N 1
ATOM 3375 C CA . ILE B 1 194 ? 20.391 -21.703 -23.469 1 94.56 194 ILE B CA 1
ATOM 3376 C C . ILE B 1 194 ? 19.469 -20.703 -24.156 1 94.56 194 ILE B C 1
ATOM 3378 O O . ILE B 1 194 ? 19.859 -20.047 -25.125 1 94.56 194 ILE B O 1
ATOM 3382 N N . GLU B 1 195 ? 18.297 -20.594 -23.672 1 94.62 195 GLU B N 1
ATOM 3383 C CA . GLU B 1 195 ? 17.266 -19.656 -24.125 1 94.62 195 GLU B CA 1
ATOM 3384 C C . GLU B 1 195 ? 16.672 -20.078 -25.453 1 94.62 195 GLU B C 1
ATOM 3386 O O . GLU B 1 195 ? 15.836 -19.375 -26.031 1 94.62 195 GLU B O 1
ATOM 3391 N N . SER B 1 196 ? 17.078 -21.25 -25.953 1 94.62 196 SER B N 1
ATOM 3392 C CA . SER B 1 196 ? 16.484 -21.766 -27.172 1 94.62 196 SER B CA 1
ATOM 3393 C C . SER B 1 196 ? 15.117 -22.391 -26.922 1 94.62 196 SER B C 1
ATOM 3395 O O . SER B 1 196 ? 14.867 -22.922 -25.844 1 94.62 196 SER B O 1
ATOM 3397 N N . ILE B 1 197 ? 14.258 -22.266 -27.953 1 96.69 197 ILE B N 1
ATOM 3398 C CA . ILE B 1 197 ? 12.906 -22.797 -27.844 1 96.69 197 ILE B CA 1
ATOM 3399 C C . ILE B 1 197 ? 12.719 -23.953 -28.828 1 96.69 197 ILE B C 1
ATOM 3401 O O . ILE B 1 197 ? 13.109 -23.844 -30 1 96.69 197 ILE B O 1
ATOM 3405 N N . HIS B 1 198 ? 12.109 -25.078 -28.406 1 94.69 198 HIS B N 1
ATOM 3406 C CA . HIS B 1 198 ? 11.992 -26.281 -29.234 1 94.69 198 HIS B CA 1
ATOM 3407 C C . HIS B 1 198 ? 10.656 -26.969 -29.016 1 94.69 198 HIS B C 1
ATOM 3409 O O . HIS B 1 198 ? 10.109 -26.938 -27.906 1 94.69 198 HIS B O 1
ATOM 3415 N N . ALA B 1 199 ? 10.117 -27.531 -30.078 1 94.81 199 ALA B N 1
ATOM 3416 C CA . ALA B 1 199 ? 9.023 -28.484 -29.969 1 94.81 199 ALA B CA 1
ATOM 3417 C C . ALA B 1 199 ? 9.562 -29.906 -29.75 1 94.81 199 ALA B C 1
ATOM 3419 O O . ALA B 1 199 ? 10.234 -30.453 -30.625 1 94.81 199 ALA B O 1
ATOM 3420 N N . ILE B 1 200 ? 9.289 -30.469 -28.625 1 91.88 200 ILE B N 1
ATOM 3421 C CA . ILE B 1 200 ? 9.938 -31.719 -28.25 1 91.88 200 ILE B CA 1
ATOM 3422 C C . ILE B 1 200 ? 8.938 -32.625 -27.531 1 91.88 200 ILE B C 1
ATOM 3424 O O . ILE B 1 200 ? 8.031 -32.125 -26.844 1 91.88 200 ILE B O 1
ATOM 3428 N N . PRO B 1 201 ? 9.047 -33.938 -27.75 1 92.12 201 PRO B N 1
ATOM 3429 C CA . PRO B 1 201 ? 8.156 -34.812 -27.016 1 92.12 201 PRO B CA 1
ATOM 3430 C C . PRO B 1 201 ? 8.266 -34.656 -25.5 1 92.12 201 PRO B C 1
ATOM 3432 O O . PRO B 1 201 ? 9.367 -34.438 -24.984 1 92.12 201 PRO B O 1
ATOM 3435 N N . TRP B 1 202 ? 7.211 -34.719 -24.734 1 94.38 202 TRP B N 1
ATOM 3436 C CA . TRP B 1 202 ? 7.152 -34.531 -23.297 1 94.38 202 TRP B CA 1
ATOM 3437 C C . TRP B 1 202 ? 8.086 -35.5 -22.578 1 94.38 202 TRP B C 1
ATOM 3439 O O . TRP B 1 202 ? 8.773 -35.125 -21.625 1 94.38 202 TRP B O 1
ATOM 3449 N N . SER B 1 203 ? 8.117 -36.719 -23.094 1 90.81 203 SER B N 1
ATOM 3450 C CA . SER B 1 203 ? 8.883 -37.781 -22.453 1 90.81 203 SER B CA 1
ATOM 3451 C C . SER B 1 203 ? 10.367 -37.438 -22.391 1 90.81 203 SER B C 1
ATOM 3453 O O . SER B 1 203 ? 11.094 -37.938 -21.531 1 90.81 203 SER B O 1
ATOM 3455 N N . VAL B 1 204 ? 10.758 -36.531 -23.234 1 91.44 204 VAL B N 1
ATOM 3456 C CA . VAL B 1 204 ? 12.164 -36.156 -23.328 1 91.44 204 VAL B CA 1
ATOM 3457 C C . VAL B 1 204 ? 12.477 -35.031 -22.328 1 91.44 204 VAL B C 1
ATOM 3459 O O . VAL B 1 204 ? 13.57 -35 -21.75 1 91.44 204 VAL B O 1
ATOM 3462 N N . VAL B 1 205 ? 11.516 -34.188 -22.078 1 94 205 VAL B N 1
ATOM 3463 C CA . VAL B 1 205 ? 11.852 -32.969 -21.375 1 94 205 VAL B CA 1
ATOM 3464 C C . VAL B 1 205 ? 11.25 -33 -19.969 1 94 205 VAL B C 1
ATOM 3466 O O . VAL B 1 205 ? 11.531 -32.125 -19.141 1 94 205 VAL B O 1
ATOM 3469 N N . SER B 1 206 ? 10.414 -33.875 -19.578 1 94.69 206 SER B N 1
ATOM 3470 C CA . SER B 1 206 ? 9.68 -33.938 -18.312 1 94.69 206 SER B CA 1
ATOM 3471 C C . SER B 1 206 ? 10.625 -33.781 -17.125 1 94.69 206 SER B C 1
ATOM 3473 O O . SER B 1 206 ? 10.391 -32.969 -16.234 1 94.69 206 SER B O 1
ATOM 3475 N N . ASP B 1 207 ? 11.75 -34.531 -17.172 1 94.38 207 ASP B N 1
ATOM 3476 C CA . ASP B 1 207 ? 12.695 -34.5 -16.047 1 94.38 207 ASP B CA 1
ATOM 3477 C C . ASP B 1 207 ? 13.375 -33.125 -15.953 1 94.38 207 ASP B C 1
ATOM 3479 O O . ASP B 1 207 ? 13.664 -32.656 -14.852 1 94.38 207 ASP B O 1
ATOM 3483 N N . PHE B 1 208 ? 13.617 -32.562 -17.078 1 95.69 208 PHE B N 1
ATOM 3484 C CA . PHE B 1 208 ? 14.273 -31.25 -17.109 1 95.69 208 PHE B CA 1
ATOM 3485 C C . PHE B 1 208 ? 13.328 -30.156 -16.609 1 95.69 208 PHE B C 1
ATOM 3487 O O . PHE B 1 208 ? 13.773 -29.188 -15.984 1 95.69 208 PHE B O 1
ATOM 3494 N N . VAL B 1 209 ? 12.07 -30.297 -16.875 1 96.5 209 VAL B N 1
ATOM 3495 C CA . VAL B 1 209 ? 11.07 -29.359 -16.375 1 96.5 209 VAL B CA 1
ATOM 3496 C C . VAL B 1 209 ? 10.953 -29.484 -14.852 1 96.5 209 VAL B C 1
ATOM 3498 O O . VAL B 1 209 ? 10.945 -28.469 -14.148 1 96.5 209 VAL B O 1
ATOM 3501 N N . ASN B 1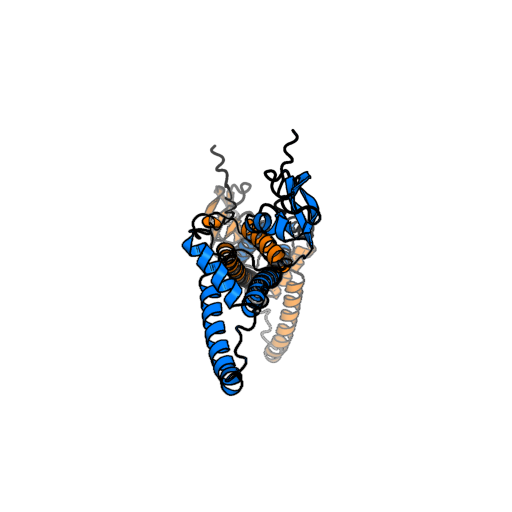 210 ? 10.906 -30.703 -14.359 1 96.31 210 ASN B N 1
ATOM 3502 C CA . ASN B 1 210 ? 10.82 -30.953 -12.922 1 96.31 210 ASN B CA 1
ATOM 3503 C C . ASN B 1 210 ? 12.031 -30.406 -12.18 1 96.31 210 ASN B C 1
ATOM 3505 O O . ASN B 1 210 ? 11.922 -29.938 -11.047 1 96.31 210 ASN B O 1
ATOM 3509 N N . SER B 1 211 ? 13.172 -30.484 -12.867 1 93.81 211 SER B N 1
ATOM 3510 C CA . SER B 1 211 ? 14.391 -30.016 -12.227 1 93.81 211 SER B CA 1
ATOM 3511 C C . SER B 1 211 ? 14.562 -28.5 -12.398 1 93.81 211 SER B C 1
ATOM 3513 O O . SER B 1 211 ? 15.484 -27.906 -11.844 1 93.81 211 SER B O 1
ATOM 3515 N N . GLY B 1 212 ? 13.742 -27.922 -13.141 1 93.62 212 GLY B N 1
ATOM 3516 C CA . GLY B 1 212 ? 13.766 -26.469 -13.32 1 93.62 212 GLY B CA 1
ATOM 3517 C C . GLY B 1 212 ? 14.727 -26.016 -14.398 1 93.62 212 GLY B C 1
ATOM 3518 O O . GLY B 1 212 ? 15.023 -24.828 -14.508 1 93.62 212 GLY B O 1
ATOM 3519 N N . LYS B 1 213 ? 15.203 -26.891 -15.219 1 95.69 213 LYS B N 1
ATOM 3520 C CA . LYS B 1 213 ? 16.203 -26.547 -16.234 1 95.69 213 LYS B CA 1
ATOM 3521 C C . LYS B 1 213 ? 15.547 -26.203 -17.562 1 95.69 213 LYS B C 1
ATOM 3523 O O . LYS B 1 213 ? 16.188 -25.609 -18.438 1 95.69 213 LYS B O 1
ATOM 3528 N N . VAL B 1 214 ? 14.344 -26.578 -17.734 1 96.81 214 VAL B N 1
ATOM 3529 C CA . VAL B 1 214 ? 13.547 -26.312 -18.922 1 96.81 214 VAL B CA 1
ATOM 3530 C C . VAL B 1 214 ? 12.188 -25.75 -18.516 1 96.81 214 VAL B C 1
ATOM 3532 O O . VAL B 1 214 ? 11.586 -26.203 -17.547 1 96.81 214 VAL B O 1
ATOM 3535 N N . ASP B 1 215 ? 11.734 -24.719 -19.188 1 97.38 215 ASP B N 1
ATOM 3536 C CA . ASP B 1 215 ? 10.406 -24.156 -18.969 1 97.38 215 ASP B CA 1
ATOM 3537 C C . ASP B 1 215 ? 9.5 -24.422 -20.172 1 97.38 215 ASP B C 1
ATOM 3539 O O . ASP B 1 215 ? 9.953 -24.422 -21.312 1 97.38 215 ASP B O 1
ATOM 3543 N N . LEU B 1 216 ? 8.281 -24.594 -19.797 1 97.19 216 LEU B N 1
ATOM 3544 C CA . LEU B 1 216 ? 7.301 -24.734 -20.875 1 97.19 216 LEU B CA 1
ATOM 3545 C C . LEU B 1 216 ? 6.742 -23.391 -21.297 1 97.19 216 LEU B C 1
ATOM 3547 O O . LEU B 1 216 ? 6.738 -22.438 -20.516 1 97.19 216 LEU B O 1
ATOM 3551 N N . MET B 1 217 ? 6.281 -23.406 -22.609 1 92.88 217 MET B N 1
ATOM 3552 C CA . MET B 1 217 ? 5.723 -22.172 -23.156 1 92.88 217 MET B CA 1
ATOM 3553 C C . MET B 1 217 ? 4.445 -22.453 -23.938 1 92.88 217 MET B C 1
ATOM 3555 O O . MET B 1 217 ? 4.273 -23.547 -24.484 1 92.88 217 MET B O 1
#

Secondary structure (DSSP, 8-state):
-------------------STTGGG--HHHHHHHHHHHHHHHHH-SSPPPP-HHHHHHHHHHHHHHHHHHHHHHHHHHHHHHHHHHHHHHHHHHHHHSHHHHHHHHHHHHHTTPPPSS-HHHHHHHHHHHHHHHHHHHHHHHHHTTS---------------EEEEEE--TT--EEEEE-SSSTT-EEEEE--TT-EEEEEHHHHHHHHHTTSEEE-/-------------------STTGGG--HHHHHHHHHHHHHHHHH-SSPPPP-HHHHHHHHHHHHHHHHHHHHHHHHHHHHHHHHHHHHHHHHHHHHHSHHHHHHHHHHHHHTTPPPSS-HHHHHHHHHHHHHHHHHHHHHHHHHTTS---------------EEEEEE--TT--EEEEE-SSSTT-EEEEE--TT-EEEEEHHHHHHHHHTTSEEE-

Organism: Strongyloides stercoralis (NCBI:txid6248)